Protein AF-0000000078876610 (afdb_homodimer)

Nearest PDB structures (foldseek):
  1kws-assembly1_A  TM=9.208E-01  e=1.266E-31  Homo sapiens
  3cu0-assembly1_B  TM=9.300E-01  e=9.774E-31  Homo sapiens
  1kws-assembly1_B  TM=9.214E-01  e=5.955E-31  Homo sapiens
  1v84-assembly1_B  TM=9.338E-01  e=2.801E-30  Homo sapiens
  2d0j-assembly2_D  TM=9.095E-01  e=9.086E-30  Homo sapiens

Sequence (512 aa):
IPTVFVVTPTFKRFVQKAELTQVSNALKGVQSLHWIIVEDSDHKSELVKNLASRSGLNFTHLNYKTPLFLRRQKGEFRRFKPRGVYQRNLAIQWIRDNVNHRETPGVVYFADDDNTYDSELFEKMRWINGVGVWPVAFTGAARWAGPVCRDGRVVDFHANWGLFRPFPIDMAGFAINIRKLIVDHPRAEFKALQKPGMLESSLLTQITKKGELETLADDCKKVLVWHTRTETPRDSIRGERKLAKDGHQSDPDIETIPTVFVVTPTFKRFVQKAELTQVSNALKGVQSLHWIIVEDSDHKSELVKNLASRSGLNFTHLNYKTPLFLRRQKGEFRRFKPRGVYQRNLAIQWIRDNVNHRETPGVVYFADDDNTYDSELFEKMRWINGVGVWPVAFTGAARWAGPVCRDGRVVDFHANWGLFRPFPIDMAGFAINIRKLIVDHPRAEFKALQKPGMLESSLLTQITKKGELETLADDCKKVLVWHTRTETPRDSIRGERKLAKDGHQSDPDIET

Radius of gyration: 23.49 Å; Cα contacts (8 Å, |Δi|>4): 1166; chains: 2; bounding box: 49×65×56 Å

Foldseek 3Di:
DAEEEEAEEFEDDDCRLVLQVQVLVLQPPDPRYEYEYEYQDPDFDPSVVVSVVVSPHHYHYHYDHDDPVQDDDVPDDPQFFDPCQVSVQVVLVVCLVPPDCVVHWFKYAYDYSFKHFHSVVRVFQRPDPFKEFAWAAPPLQDRIWTFQFDPFAGPAIDHVHDRPAQGQGDSRTMMGTSCQCNPVNVPAGFDGPDGGSHRVVSRDVRRDHRGGYTYTDVRRPHHGMYPDGDDDPVVVVVVQVVCVVVVNHDDPVDDD/DAEEEEAEEFEDDPCRLVLQVQVLVLQPPDPRYEYEYEYQDPDFDPSVVVSVVVSPHHYHYHYDHDDPVQDDDVPDDPQFFDPCQVSVQVVLVVCLVPPDCVVHWFKYAYDYSFKHFHSVVRVFQRPDDFKEFAWAAPPLQDRIWTFQFDPFAGPAIDHVHDRPAQGQGDSRTMMGTSCQCNPVNVPAGFDGPDGGSHRVVSRDVRRDHRGGYTYTDVRRPHHGMYPDGDDDPVVVVVVQVVCVVVVNHDDPVDDD

pLDDT: mean 95.21, std 7.13, range [60.69, 98.94]

Structure (mmCIF, N/CA/C/O backbone):
data_AF-0000000078876610-model_v1
#
loop_
_entity.id
_entity.type
_entity.pdbx_description
1 polymer 'Galactosylgalactosylxylosylprotein 3-beta-glucuronosyltransferase'
#
loop_
_atom_site.group_PDB
_atom_site.id
_atom_site.type_symbol
_atom_site.label_atom_id
_atom_site.label_alt_id
_atom_site.label_comp_id
_atom_site.label_asym_id
_atom_site.label_entity_id
_atom_site.label_seq_id
_atom_site.pdbx_PDB_ins_code
_atom_site.Cartn_x
_atom_site.Cartn_y
_atom_site.Cartn_z
_atom_site.occupancy
_atom_site.B_iso_or_equiv
_atom_site.auth_seq_id
_atom_site.auth_comp_id
_atom_site.auth_asym_id
_atom_site.auth_atom_id
_atom_site.pdbx_PDB_model_num
ATOM 1 N N . ILE A 1 1 ? -0.331 24.094 -13.508 1 95.81 1 ILE A N 1
ATOM 2 C CA . ILE A 1 1 ? -1.136 23.797 -12.328 1 95.81 1 ILE A CA 1
ATOM 3 C C . ILE A 1 1 ? -0.245 23.766 -11.086 1 95.81 1 ILE A C 1
ATOM 5 O O . ILE A 1 1 ? 0.949 23.484 -11.18 1 95.81 1 ILE A O 1
ATOM 9 N N . PRO A 1 2 ? -0.745 24.094 -9.875 1 98.19 2 PRO A N 1
ATOM 10 C CA . PRO A 1 2 ? 0.079 24.172 -8.664 1 98.19 2 PRO A CA 1
ATOM 11 C C . PRO A 1 2 ? 0.763 22.859 -8.328 1 98.19 2 PRO A C 1
ATOM 13 O O . PRO A 1 2 ? 0.194 21.781 -8.562 1 98.19 2 PRO A O 1
ATOM 16 N N . THR A 1 3 ? 1.953 22.969 -7.785 1 98.75 3 THR A N 1
ATOM 17 C CA . THR A 1 3 ? 2.752 21.797 -7.445 1 98.75 3 THR A CA 1
ATOM 18 C C . THR A 1 3 ? 2.34 21.234 -6.086 1 98.75 3 THR A C 1
ATOM 20 O O . THR A 1 3 ? 2.047 22 -5.16 1 98.75 3 THR A O 1
ATOM 23 N N . VAL A 1 4 ? 2.246 19.938 -5.992 1 98.88 4 VAL A N 1
ATOM 24 C CA . VAL A 1 4 ? 2.076 19.297 -4.699 1 98.88 4 VAL A CA 1
ATOM 25 C C . VAL A 1 4 ? 3.424 18.797 -4.191 1 98.88 4 VAL A C 1
ATOM 27 O O . VAL A 1 4 ? 4.004 17.859 -4.766 1 98.88 4 VAL A O 1
ATOM 30 N N . PHE A 1 5 ? 3.975 19.406 -3.17 1 98.94 5 PHE A N 1
ATOM 31 C CA . PHE A 1 5 ? 5.176 18.938 -2.492 1 98.94 5 PHE A CA 1
ATOM 32 C C . PHE A 1 5 ? 4.832 17.891 -1.443 1 98.94 5 PHE A C 1
ATOM 34 O O . PHE A 1 5 ? 4.164 18.188 -0.451 1 98.94 5 PHE A O 1
ATOM 41 N N . VAL A 1 6 ? 5.23 16.672 -1.692 1 98.94 6 VAL A N 1
ATOM 42 C CA . VAL A 1 6 ? 4.941 15.586 -0.776 1 98.94 6 VAL A CA 1
ATOM 43 C C . VAL A 1 6 ? 6.176 15.266 0.061 1 98.94 6 VAL A C 1
ATOM 45 O O . VAL A 1 6 ? 7.215 14.867 -0.476 1 98.94 6 VAL A O 1
ATOM 48 N N . VAL A 1 7 ? 6.09 15.43 1.355 1 98.94 7 VAL A N 1
ATOM 49 C CA . VAL A 1 7 ? 7.195 15.195 2.279 1 98.94 7 VAL A CA 1
ATOM 50 C C . VAL A 1 7 ? 7.012 13.844 2.967 1 98.94 7 VAL A C 1
ATOM 52 O O . VAL A 1 7 ? 6.008 13.617 3.645 1 98.94 7 VAL A O 1
ATOM 55 N N . THR A 1 8 ? 7.984 12.969 2.814 1 98.88 8 THR A N 1
ATOM 56 C CA . THR A 1 8 ? 7.91 11.633 3.395 1 98.88 8 THR A CA 1
ATOM 57 C C . THR A 1 8 ? 9.141 11.344 4.246 1 98.88 8 THR A C 1
ATOM 59 O O . THR A 1 8 ? 10.188 10.961 3.721 1 98.88 8 THR A O 1
ATOM 62 N N . PRO A 1 9 ? 9.031 11.523 5.57 1 98.62 9 PRO A N 1
ATOM 63 C CA . PRO A 1 9 ? 10.07 10.969 6.434 1 98.62 9 PRO A CA 1
ATOM 64 C C . PRO A 1 9 ? 10.125 9.445 6.395 1 98.62 9 PRO A C 1
ATOM 66 O O . PRO A 1 9 ? 9.078 8.789 6.301 1 98.62 9 PRO A O 1
ATOM 69 N N . THR A 1 10 ? 11.281 8.891 6.434 1 98.62 10 THR A N 1
ATOM 70 C CA . THR A 1 10 ? 11.422 7.438 6.426 1 98.62 10 THR A CA 1
ATOM 71 C C . THR A 1 10 ? 12.672 7.016 7.195 1 98.62 10 THR A C 1
ATOM 73 O O . THR A 1 10 ? 13.531 7.848 7.504 1 98.62 10 THR A O 1
ATOM 76 N N . PHE A 1 11 ? 12.742 5.789 7.613 1 97.38 11 PHE A N 1
ATOM 77 C CA . PHE A 1 11 ? 13.891 5.234 8.32 1 97.38 11 PHE A CA 1
ATOM 78 C C . PHE A 1 11 ? 14.125 3.785 7.922 1 97.38 11 PHE A C 1
ATOM 80 O O . PHE A 1 11 ? 13.219 3.123 7.406 1 97.38 11 PHE A O 1
ATOM 87 N N . LYS A 1 12 ? 15.305 3.377 8.141 1 96.62 12 LYS A N 1
ATOM 88 C CA . LYS A 1 12 ? 15.695 2.031 7.734 1 96.62 12 LYS A CA 1
ATOM 89 C C . LYS A 1 12 ? 14.961 0.972 8.555 1 96.62 12 LYS A C 1
ATOM 91 O O . LYS A 1 12 ? 15 0.999 9.781 1 96.62 12 LYS A O 1
ATOM 96 N N . ARG A 1 13 ? 14.297 0.099 7.906 1 95.5 13 ARG A N 1
ATOM 97 C CA . ARG A 1 13 ? 13.68 -1.108 8.445 1 95.5 13 ARG A CA 1
ATOM 98 C C . ARG A 1 13 ? 13.391 -2.117 7.34 1 95.5 13 ARG A C 1
ATOM 100 O O . ARG A 1 13 ? 13.523 -1.802 6.156 1 95.5 13 ARG A O 1
ATOM 107 N N . PHE A 1 14 ? 12.969 -3.33 7.633 1 95.12 14 PHE A N 1
ATOM 108 C CA . PHE A 1 14 ? 12.828 -4.414 6.668 1 95.12 14 PHE A CA 1
ATOM 109 C C . PHE A 1 14 ? 11.836 -4.039 5.574 1 95.12 14 PHE A C 1
ATOM 111 O O . PHE A 1 14 ? 12.078 -4.301 4.395 1 95.12 14 PHE A O 1
ATOM 118 N N . VAL A 1 15 ? 10.75 -3.33 5.945 1 97.94 15 VAL A N 1
ATOM 119 C CA . VAL A 1 15 ? 9.648 -3.111 5.016 1 97.94 15 VAL A CA 1
ATOM 120 C C . VAL A 1 15 ? 9.781 -1.735 4.367 1 97.94 15 VAL A C 1
ATOM 122 O O . VAL A 1 15 ? 8.883 -1.286 3.652 1 97.94 15 VAL A O 1
ATOM 125 N N . GLN A 1 16 ? 10.914 -1.011 4.566 1 98.25 16 GLN A N 1
ATOM 126 C CA . GLN A 1 16 ? 11.086 0.364 4.105 1 98.25 16 GLN A CA 1
ATOM 127 C C . GLN A 1 16 ? 10.875 0.468 2.598 1 98.25 16 GLN A C 1
ATOM 129 O O . GLN A 1 16 ? 10.117 1.323 2.129 1 98.25 16 GLN A O 1
ATOM 134 N N . LYS A 1 17 ? 11.516 -0.415 1.826 1 98.5 17 LYS A N 1
ATOM 135 C CA . LYS A 1 17 ? 11.414 -0.368 0.37 1 98.5 17 LYS A CA 1
ATOM 136 C C . LYS A 1 17 ? 9.984 -0.63 -0.09 1 98.5 17 LYS A C 1
ATOM 138 O O . LYS A 1 17 ? 9.469 0.066 -0.969 1 98.5 17 LYS A O 1
ATOM 143 N N . ALA A 1 18 ? 9.367 -1.639 0.496 1 98.62 18 ALA A N 1
ATOM 144 C CA . ALA A 1 18 ? 7.988 -1.963 0.156 1 98.62 18 ALA A CA 1
ATOM 145 C C . ALA A 1 18 ? 7.062 -0.777 0.421 1 98.62 18 ALA A C 1
ATOM 147 O O . ALA A 1 18 ? 6.238 -0.422 -0.425 1 98.62 18 ALA A O 1
ATOM 148 N N . GLU A 1 19 ? 7.219 -0.117 1.548 1 98.69 19 GLU A N 1
ATOM 149 C CA . GLU A 1 19 ? 6.367 1 1.943 1 98.69 19 GLU A CA 1
ATOM 150 C C . GLU A 1 19 ? 6.598 2.215 1.051 1 98.69 19 GLU A C 1
ATOM 152 O O . GLU A 1 19 ? 5.645 2.869 0.62 1 98.69 19 GLU A O 1
ATOM 157 N N . LEU A 1 20 ? 7.836 2.486 0.756 1 98.81 20 LEU A N 1
ATOM 158 C CA . LEU A 1 20 ? 8.133 3.604 -0.13 1 98.81 20 LEU A CA 1
ATOM 159 C C . LEU A 1 20 ? 7.629 3.33 -1.543 1 98.81 20 LEU A C 1
ATOM 161 O O . LEU A 1 20 ? 7.219 4.25 -2.25 1 98.81 20 LEU A O 1
ATOM 165 N N . THR A 1 21 ? 7.637 2.061 -1.965 1 98.62 21 THR A N 1
ATOM 166 C CA . THR A 1 21 ? 7.07 1.685 -3.254 1 98.62 21 THR A CA 1
ATOM 167 C C . THR A 1 21 ? 5.574 1.988 -3.295 1 98.62 21 THR A C 1
ATOM 169 O O . THR A 1 21 ? 5.066 2.502 -4.293 1 98.62 21 THR A O 1
ATOM 172 N N . GLN A 1 22 ? 4.91 1.726 -2.207 1 98.38 22 GLN A N 1
ATOM 173 C CA . GLN A 1 22 ? 3.482 2.01 -2.129 1 98.38 22 GLN A CA 1
ATOM 174 C C . GLN A 1 22 ? 3.213 3.508 -2.248 1 98.38 22 GLN A C 1
ATOM 176 O O . GLN A 1 22 ? 2.297 3.924 -2.961 1 98.38 22 GLN A O 1
ATOM 181 N N . VAL A 1 23 ? 4.008 4.277 -1.532 1 98.62 23 VAL A N 1
ATOM 182 C CA . VAL A 1 23 ? 3.85 5.723 -1.626 1 98.62 23 VAL A CA 1
ATOM 183 C C . VAL A 1 23 ? 4.125 6.184 -3.057 1 98.62 23 VAL A C 1
ATOM 185 O O . VAL A 1 23 ? 3.348 6.953 -3.627 1 98.62 23 VAL A O 1
ATOM 188 N N . SER A 1 24 ? 5.176 5.656 -3.598 1 98.38 24 SER A N 1
ATOM 189 C CA . SER A 1 24 ? 5.543 6.004 -4.969 1 98.38 24 SER A CA 1
ATOM 190 C C . SER A 1 24 ? 4.41 5.688 -5.938 1 98.38 24 SER A C 1
ATOM 192 O O . SER A 1 24 ? 4.102 6.488 -6.824 1 98.38 24 SER A O 1
ATOM 194 N N . ASN A 1 25 ? 3.809 4.535 -5.773 1 97.88 25 ASN A N 1
ATOM 195 C CA . ASN A 1 25 ? 2.691 4.137 -6.625 1 97.88 25 ASN A CA 1
ATOM 196 C C . ASN A 1 25 ? 1.553 5.148 -6.562 1 97.88 25 ASN A C 1
ATOM 198 O O . ASN A 1 25 ? 0.927 5.449 -7.582 1 97.88 25 ASN A O 1
ATOM 202 N N . ALA A 1 26 ? 1.267 5.641 -5.391 1 98.06 26 ALA A N 1
ATOM 203 C CA . ALA A 1 26 ? 0.166 6.582 -5.199 1 98.06 26 ALA A CA 1
ATOM 204 C C . ALA A 1 26 ? 0.477 7.93 -5.844 1 98.06 26 ALA A C 1
ATOM 206 O O . ALA A 1 26 ? -0.435 8.664 -6.227 1 98.06 26 ALA A O 1
ATOM 207 N N . LEU A 1 27 ? 1.717 8.219 -5.98 1 98.19 27 LEU A N 1
ATOM 208 C CA . LEU A 1 27 ? 2.133 9.531 -6.469 1 98.19 27 LEU A CA 1
ATOM 209 C C . LEU A 1 27 ? 2.291 9.523 -7.984 1 98.19 27 LEU A C 1
ATOM 211 O O . LEU A 1 27 ? 2.24 10.57 -8.625 1 98.19 27 LEU A O 1
ATOM 215 N N . LYS A 1 28 ? 2.398 8.234 -8.438 1 94.88 28 LYS A N 1
ATOM 216 C CA . LYS A 1 28 ? 2.645 8.102 -9.867 1 94.88 28 LYS A CA 1
ATOM 217 C C . LYS A 1 28 ? 1.463 8.625 -10.68 1 94.88 28 LYS A C 1
ATOM 219 O O . LYS A 1 28 ? 0.309 8.312 -10.375 1 94.88 28 LYS A O 1
ATOM 224 N N . GLY A 1 29 ? 1.595 9.484 -11.625 1 91.62 29 GLY A N 1
ATOM 225 C CA . GLY A 1 29 ? 0.534 9.992 -12.477 1 91.62 29 GLY A CA 1
ATOM 226 C C . GLY A 1 29 ? 0.054 11.375 -12.078 1 91.62 29 GLY A C 1
ATOM 227 O O . GLY A 1 29 ? -0.686 12.023 -12.82 1 91.62 29 GLY A O 1
ATOM 228 N N . VAL A 1 30 ? 0.38 11.727 -10.789 1 95.88 30 VAL A N 1
ATOM 229 C CA . VAL A 1 30 ? 0.007 13.07 -10.352 1 95.88 30 VAL A CA 1
ATOM 230 C C . VAL A 1 30 ? 0.894 14.102 -11.039 1 95.88 30 VAL A C 1
ATOM 232 O O . VAL A 1 30 ? 2.121 14.055 -10.93 1 95.88 30 VAL A O 1
ATOM 235 N N . GLN A 1 31 ? 0.273 14.969 -11.75 1 96.5 31 GLN A N 1
ATOM 236 C CA . GLN A 1 31 ? 1.022 16 -12.461 1 96.5 31 GLN A CA 1
ATOM 237 C C . GLN A 1 31 ? 1.552 17.047 -11.492 1 96.5 31 GLN A C 1
ATOM 239 O O . GLN A 1 31 ? 0.935 17.328 -10.461 1 96.5 31 GLN A O 1
ATOM 244 N N . SER A 1 32 ? 2.662 17.672 -11.828 1 97.81 32 SER A N 1
ATOM 245 C CA . SER A 1 32 ? 3.25 18.781 -11.062 1 97.81 32 SER A CA 1
ATOM 246 C C . SER A 1 32 ? 3.428 18.391 -9.602 1 97.81 32 SER A C 1
ATOM 248 O O . SER A 1 32 ? 2.934 19.094 -8.711 1 97.81 32 SER A O 1
ATOM 250 N N . LEU A 1 33 ? 4.094 17.312 -9.406 1 98.44 33 LEU A N 1
ATOM 251 C CA . LEU A 1 33 ? 4.367 16.797 -8.07 1 98.44 33 LEU A CA 1
ATOM 252 C C . LEU A 1 33 ? 5.867 16.75 -7.809 1 98.44 33 LEU A C 1
ATOM 254 O O . LEU A 1 33 ? 6.652 16.438 -8.703 1 98.44 33 LEU A O 1
ATOM 258 N N . HIS A 1 34 ? 6.293 17.109 -6.625 1 98.81 34 HIS A N 1
ATOM 259 C CA . HIS A 1 34 ? 7.668 17 -6.152 1 98.81 34 HIS A CA 1
ATOM 260 C C . HIS A 1 34 ? 7.742 16.203 -4.852 1 98.81 34 HIS A C 1
ATOM 262 O O . HIS A 1 34 ? 7.207 16.625 -3.826 1 98.81 34 HIS A O 1
ATOM 268 N N . TRP A 1 35 ? 8.398 15.047 -4.914 1 98.88 35 TRP A N 1
ATOM 269 C CA . TRP A 1 35 ? 8.516 14.148 -3.768 1 98.88 35 TRP A CA 1
ATOM 270 C C . TRP A 1 35 ? 9.789 14.445 -2.975 1 98.88 35 TRP A C 1
ATOM 272 O O . TRP A 1 35 ? 10.898 14.352 -3.502 1 98.88 35 TRP A O 1
ATOM 282 N N . ILE A 1 36 ? 9.641 14.883 -1.715 1 98.94 36 ILE A N 1
ATOM 283 C CA . ILE A 1 36 ? 10.766 15.125 -0.821 1 98.94 36 ILE A CA 1
ATOM 284 C C . ILE A 1 36 ? 10.875 13.992 0.199 1 98.94 36 ILE A C 1
ATOM 286 O O . ILE A 1 36 ? 10.062 13.906 1.126 1 98.94 36 ILE A O 1
ATOM 290 N N . ILE A 1 37 ? 11.844 13.133 0.013 1 98.94 37 ILE A N 1
ATOM 291 C CA . ILE A 1 37 ? 12.07 12.008 0.915 1 98.94 37 ILE A CA 1
ATOM 292 C C . ILE A 1 37 ? 13.172 12.352 1.913 1 98.94 37 ILE A C 1
ATOM 294 O O . ILE A 1 37 ? 14.258 12.773 1.521 1 98.94 37 ILE A O 1
ATOM 298 N N . VAL A 1 38 ? 12.906 12.234 3.205 1 98.94 38 VAL A N 1
ATOM 299 C CA . VAL A 1 38 ? 13.883 12.586 4.234 1 98.94 38 VAL A CA 1
ATOM 300 C C . VAL A 1 38 ? 14.18 11.359 5.102 1 98.94 38 VAL A C 1
ATOM 302 O O . VAL A 1 38 ? 13.33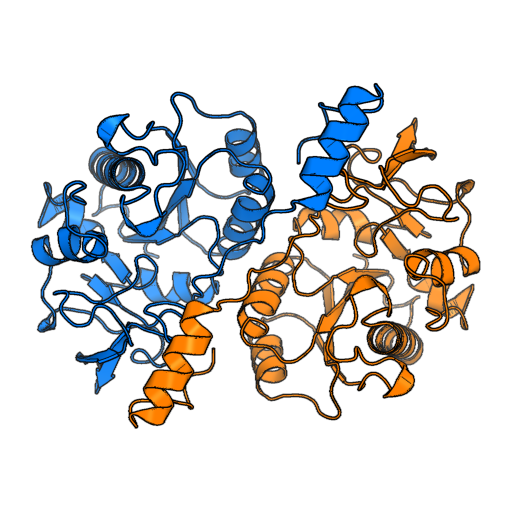6 10.938 5.898 1 98.94 38 VAL A O 1
ATOM 305 N N . GLU A 1 39 ? 15.359 10.812 5.031 1 98.75 39 GLU A N 1
ATOM 306 C CA . GLU A 1 39 ? 15.742 9.656 5.832 1 98.75 39 GLU A CA 1
ATOM 307 C C . GLU A 1 39 ? 16.156 10.062 7.242 1 98.75 39 GLU A C 1
ATOM 309 O O . GLU A 1 39 ? 16.922 11.008 7.422 1 98.75 39 GLU A O 1
ATOM 314 N N . ASP A 1 40 ? 15.555 9.406 8.211 1 97.94 40 ASP A N 1
ATOM 315 C CA . ASP A 1 40 ? 16.062 9.516 9.578 1 97.94 40 ASP A CA 1
ATOM 316 C C . ASP A 1 40 ? 17.359 8.734 9.742 1 97.94 40 ASP A C 1
ATOM 318 O O . ASP A 1 40 ? 17.359 7.613 10.266 1 97.94 40 ASP A O 1
ATOM 322 N N . SER A 1 41 ? 18.406 9.344 9.328 1 97.88 41 SER A N 1
ATOM 323 C CA . SER A 1 41 ? 19.719 8.719 9.266 1 97.88 41 SER A CA 1
ATOM 324 C C . SER A 1 41 ? 20.828 9.758 9.172 1 97.88 41 SER A C 1
ATOM 326 O O . SER A 1 41 ? 20.562 10.914 8.82 1 97.88 41 SER A O 1
ATOM 328 N N . ASP A 1 42 ? 22.031 9.359 9.516 1 97.56 42 ASP A N 1
ATOM 329 C CA . ASP A 1 42 ? 23.188 10.227 9.383 1 97.56 42 ASP A CA 1
ATOM 330 C C . ASP A 1 42 ? 23.609 10.375 7.922 1 97.56 42 ASP A C 1
ATOM 332 O O . ASP A 1 42 ? 24.297 11.336 7.555 1 97.56 42 ASP A O 1
ATOM 336 N N . HIS A 1 43 ? 23.141 9.406 7.09 1 98.19 43 HIS A N 1
ATOM 337 C CA . HIS A 1 43 ? 23.5 9.414 5.672 1 98.19 43 HIS A CA 1
ATOM 338 C C . HIS A 1 43 ? 22.328 8.961 4.812 1 98.19 43 HIS A C 1
ATOM 340 O O . HIS A 1 43 ? 21.422 8.266 5.297 1 98.19 43 HIS A O 1
ATOM 346 N N . LYS A 1 44 ? 22.359 9.375 3.578 1 98.44 44 LYS A N 1
ATOM 347 C CA . LYS A 1 44 ? 21.406 8.883 2.588 1 98.44 44 LYS A CA 1
ATOM 348 C C . LYS A 1 44 ? 21.719 7.445 2.189 1 98.44 44 LYS A C 1
ATOM 350 O O . LYS A 1 44 ? 22.891 7.102 1.968 1 98.44 44 LYS A O 1
ATOM 355 N N . SER A 1 45 ? 20.797 6.598 2.203 1 98.31 45 SER A N 1
ATOM 356 C CA . SER A 1 45 ? 21.031 5.207 1.827 1 98.31 45 SER A CA 1
ATOM 357 C C . SER A 1 45 ? 20.922 5.016 0.318 1 98.31 45 SER A C 1
ATOM 359 O O . SER A 1 45 ? 20.188 5.746 -0.354 1 98.31 45 SER A O 1
ATOM 361 N N . GLU A 1 46 ? 21.609 3.988 -0.196 1 97.69 46 GLU A N 1
ATOM 362 C CA . GLU A 1 46 ? 21.516 3.625 -1.606 1 97.69 46 GLU A CA 1
ATOM 363 C C . GLU A 1 46 ? 20.125 3.111 -1.95 1 97.69 46 GLU A C 1
ATOM 365 O O . GLU A 1 46 ? 19.625 3.33 -3.061 1 97.69 46 GLU A O 1
ATOM 370 N N . LEU A 1 47 ? 19.531 2.447 -1.02 1 97.75 47 LEU A N 1
ATOM 371 C CA . LEU A 1 47 ? 18.203 1.896 -1.223 1 97.75 47 LEU A CA 1
ATOM 372 C C . LEU A 1 47 ? 17.203 2.996 -1.572 1 97.75 47 LEU A C 1
ATOM 374 O O . LEU A 1 47 ? 16.516 2.916 -2.592 1 97.75 47 LEU A O 1
ATOM 378 N N . VAL A 1 48 ? 17.125 4.031 -0.758 1 98.62 48 VAL A N 1
ATOM 379 C CA . VAL A 1 48 ? 16.172 5.117 -0.958 1 98.62 48 VAL A CA 1
ATOM 380 C C . VAL A 1 48 ? 16.547 5.902 -2.213 1 98.62 48 VAL A C 1
ATOM 382 O O . VAL A 1 48 ? 15.672 6.277 -2.996 1 98.62 48 VAL A O 1
ATOM 385 N N . LYS A 1 49 ? 17.828 6.086 -2.4 1 98.31 49 LYS A N 1
ATOM 386 C CA . LYS A 1 49 ? 18.312 6.773 -3.598 1 98.31 49 LYS A CA 1
ATOM 387 C C . LYS A 1 49 ? 17.859 6.047 -4.863 1 98.31 49 LYS A C 1
ATOM 389 O O . LYS A 1 49 ? 17.312 6.664 -5.777 1 98.31 49 LYS A O 1
ATOM 394 N N . ASN A 1 50 ? 18.094 4.742 -4.879 1 97.12 50 ASN A N 1
ATOM 395 C CA . ASN A 1 50 ? 17.75 3.932 -6.039 1 97.12 50 ASN A CA 1
ATOM 396 C C . ASN A 1 50 ? 16.234 3.926 -6.289 1 97.12 50 ASN A C 1
ATOM 398 O O . ASN A 1 50 ? 15.789 4.059 -7.43 1 97.12 50 ASN A O 1
ATOM 402 N N . LEU A 1 51 ? 15.523 3.791 -5.25 1 97.81 51 LEU A N 1
ATOM 403 C CA . LEU A 1 51 ? 14.07 3.768 -5.363 1 97.81 51 LEU A CA 1
ATOM 404 C C . LEU A 1 51 ? 13.539 5.09 -5.91 1 97.81 51 LEU A C 1
ATOM 406 O O . LEU A 1 51 ? 12.727 5.105 -6.836 1 97.81 51 LEU A O 1
ATOM 410 N N . ALA A 1 52 ? 13.984 6.207 -5.344 1 97.94 52 ALA A N 1
ATOM 411 C CA . ALA A 1 52 ? 13.562 7.531 -5.781 1 97.94 52 ALA A CA 1
ATOM 412 C C . ALA A 1 52 ? 13.922 7.77 -7.242 1 97.94 52 ALA A C 1
ATOM 414 O O . ALA A 1 52 ? 13.102 8.266 -8.023 1 97.94 52 ALA A O 1
ATOM 415 N N . SER A 1 53 ? 15.109 7.32 -7.656 1 97.19 53 SER A N 1
ATOM 416 C CA . SER A 1 53 ? 15.594 7.535 -9.016 1 97.19 53 SER A CA 1
ATOM 417 C C . SER A 1 53 ? 14.789 6.73 -10.023 1 97.19 53 SER A C 1
ATOM 419 O O . SER A 1 53 ? 14.555 7.188 -11.148 1 97.19 53 SER A O 1
ATOM 421 N N . ARG A 1 54 ? 14.32 5.598 -9.617 1 94.81 54 ARG A N 1
ATOM 422 C CA . ARG A 1 54 ? 13.609 4.715 -10.539 1 94.81 54 ARG A CA 1
ATOM 423 C C . ARG A 1 54 ? 12.117 5.039 -10.57 1 94.81 54 ARG A C 1
ATOM 425 O O . ARG A 1 54 ? 11.391 4.562 -11.445 1 94.81 54 ARG A O 1
ATOM 432 N N . SER A 1 55 ? 11.695 5.828 -9.633 1 95.62 55 SER A N 1
ATOM 433 C CA . SER A 1 55 ? 10.266 6.105 -9.5 1 95.62 55 SER A CA 1
ATOM 434 C C . SER A 1 55 ? 9.742 6.914 -10.68 1 95.62 55 SER A C 1
ATOM 436 O O . SER A 1 55 ? 8.547 6.883 -10.977 1 95.62 55 SER A O 1
ATOM 438 N N . GLY A 1 56 ? 10.617 7.691 -11.383 1 94.69 56 GLY A N 1
ATOM 439 C CA . GLY A 1 56 ? 10.203 8.586 -12.453 1 94.69 56 GLY A CA 1
ATOM 440 C C . GLY A 1 56 ? 9.609 9.891 -11.945 1 94.69 56 GLY A C 1
ATOM 441 O O . GLY A 1 56 ? 9.164 10.727 -12.734 1 94.69 56 GLY A O 1
ATOM 442 N N . LEU A 1 57 ? 9.609 10.086 -10.656 1 97.62 57 LEU A N 1
ATOM 443 C CA . LEU A 1 57 ? 9.07 11.297 -10.047 1 97.62 57 LEU A CA 1
ATOM 444 C C . LEU A 1 57 ? 10.156 12.352 -9.883 1 97.62 57 LEU A C 1
ATOM 446 O O . LEU A 1 57 ? 11.336 12.023 -9.781 1 97.62 57 LEU A O 1
ATOM 450 N N . ASN A 1 58 ? 9.742 13.672 -10.016 1 98.19 58 ASN A N 1
ATOM 451 C CA . ASN A 1 58 ? 10.625 14.703 -9.484 1 98.19 58 ASN A CA 1
ATOM 452 C C . ASN A 1 58 ? 10.805 14.562 -7.973 1 98.19 58 ASN A C 1
ATOM 454 O O . ASN A 1 58 ? 9.82 14.469 -7.234 1 98.19 58 ASN A O 1
ATOM 458 N N . PHE A 1 59 ? 12.094 14.469 -7.605 1 98.69 59 PHE A N 1
ATOM 459 C CA . PHE A 1 59 ? 12.258 14.203 -6.18 1 98.69 59 PHE A CA 1
ATOM 460 C C . PHE A 1 59 ? 13.469 14.945 -5.625 1 98.69 59 PHE A C 1
ATOM 462 O O . PHE A 1 59 ? 14.312 15.414 -6.383 1 98.69 59 PHE A O 1
ATOM 469 N N . THR A 1 60 ? 13.492 15.172 -4.328 1 98.88 60 THR A N 1
ATOM 470 C CA . THR A 1 60 ? 14.633 15.57 -3.502 1 98.88 60 THR A CA 1
ATOM 471 C C . THR A 1 60 ? 14.859 14.57 -2.375 1 98.88 60 THR A C 1
ATOM 473 O O . THR A 1 60 ? 13.914 14.148 -1.709 1 98.88 60 THR A O 1
ATOM 476 N N . HIS A 1 61 ? 16.047 14.078 -2.252 1 98.88 61 HIS A N 1
ATOM 477 C CA . HIS A 1 61 ? 16.438 13.117 -1.222 1 98.88 61 HIS A CA 1
ATOM 478 C C . HIS A 1 61 ? 17.281 13.797 -0.142 1 98.88 61 HIS A C 1
ATOM 480 O O . HIS A 1 61 ? 18.359 14.312 -0.427 1 98.88 61 HIS A O 1
ATOM 486 N N . LEU A 1 62 ? 16.781 13.844 1.079 1 98.88 62 LEU A N 1
ATOM 487 C CA . LEU A 1 62 ? 17.438 14.477 2.219 1 98.88 62 LEU A CA 1
ATOM 488 C C . LEU A 1 62 ? 17.625 13.484 3.355 1 98.88 62 LEU A C 1
ATOM 490 O O . LEU A 1 62 ? 17.172 12.344 3.271 1 98.88 62 LEU A O 1
ATOM 494 N N . ASN A 1 63 ? 18.391 13.82 4.344 1 98.69 63 ASN A N 1
ATOM 495 C CA . ASN A 1 63 ? 18.562 13.023 5.555 1 98.69 63 ASN A CA 1
ATOM 496 C C . ASN A 1 63 ? 18.797 13.906 6.777 1 98.69 63 ASN A C 1
ATOM 498 O O . ASN A 1 63 ? 19.391 14.977 6.668 1 98.69 63 ASN A O 1
ATOM 502 N N . TYR A 1 64 ? 18.25 13.547 7.836 1 98.19 64 TYR A N 1
ATOM 503 C CA . TYR A 1 64 ? 18.453 14.148 9.148 1 98.19 64 TYR A CA 1
ATOM 504 C C . TYR A 1 64 ? 18.219 13.141 10.258 1 98.19 64 TYR A C 1
ATOM 506 O O . TYR A 1 64 ? 17.094 12.672 10.445 1 98.19 64 TYR A O 1
ATOM 514 N N . LYS A 1 65 ? 19.25 12.828 11 1 96.75 65 LYS A N 1
ATOM 515 C CA . LYS A 1 65 ? 19.109 11.852 12.07 1 96.75 65 LYS A CA 1
ATOM 516 C C . LYS A 1 65 ? 18.438 12.469 13.297 1 96.75 65 LYS A C 1
ATOM 518 O O . LYS A 1 65 ? 18.875 13.508 13.789 1 96.75 65 LYS A O 1
ATOM 523 N N . THR A 1 66 ? 17.344 11.844 13.727 1 94.44 66 THR A N 1
ATOM 524 C CA . THR A 1 66 ? 16.672 12.297 14.945 1 94.44 66 THR A CA 1
ATOM 525 C C . THR A 1 66 ? 17.672 12.352 16.109 1 94.44 66 THR A C 1
ATOM 527 O O . THR A 1 66 ? 18.406 11.398 16.344 1 94.44 66 THR A O 1
ATOM 530 N N . PRO A 1 67 ? 17.688 13.445 16.812 1 91.31 67 PRO A N 1
ATOM 531 C CA . PRO A 1 67 ? 18.625 13.578 17.938 1 91.31 67 PRO A CA 1
ATOM 532 C C . PRO A 1 67 ? 18.406 12.508 19 1 91.31 67 PRO A C 1
ATOM 534 O O . PRO A 1 67 ? 17.281 12.055 19.203 1 91.31 67 PRO A O 1
ATOM 537 N N . LEU A 1 68 ? 19.438 12.234 19.734 1 87.19 68 LEU A N 1
ATOM 538 C CA . LEU A 1 68 ? 19.469 11.148 20.703 1 87.19 68 LEU A CA 1
ATOM 539 C C . LEU A 1 68 ? 18.375 11.312 21.75 1 87.19 68 LEU A C 1
ATOM 541 O O . LEU A 1 68 ? 17.734 10.344 22.141 1 87.19 68 LEU A O 1
ATOM 545 N N . PHE A 1 69 ? 18.109 12.492 22.219 1 83 69 PHE A N 1
ATOM 546 C CA . PHE A 1 69 ? 17.188 12.75 23.328 1 83 69 PHE A CA 1
ATOM 547 C C . PHE A 1 69 ? 15.742 12.523 22.875 1 83 69 PHE A C 1
ATOM 549 O O . PHE A 1 69 ? 14.844 12.406 23.719 1 83 69 PHE A O 1
ATOM 556 N N . LEU A 1 70 ? 15.531 12.391 21.578 1 83.88 70 LEU A N 1
ATOM 557 C CA . LEU A 1 70 ? 14.188 12.18 21.062 1 83.88 70 LEU A CA 1
ATOM 558 C C . LEU A 1 70 ? 14.023 10.75 20.531 1 83.88 70 LEU A C 1
ATOM 560 O O . LEU A 1 70 ? 12.938 10.367 20.094 1 83.88 70 LEU A O 1
ATOM 564 N N . ARG A 1 71 ? 15.055 10 20.609 1 80.06 71 ARG A N 1
ATOM 565 C CA . ARG A 1 71 ? 14.977 8.633 20.109 1 80.06 71 ARG A CA 1
ATOM 566 C C . ARG A 1 71 ? 14.273 7.719 21.109 1 80.06 71 ARG A C 1
ATOM 568 O O . ARG A 1 71 ? 14.445 7.875 22.328 1 80.06 71 ARG A O 1
ATOM 575 N N . ARG A 1 72 ? 13.539 6.801 20.453 1 75.62 72 ARG A N 1
ATOM 576 C CA . ARG A 1 72 ? 12.805 5.855 21.297 1 75.62 72 ARG A CA 1
ATOM 577 C C . ARG A 1 72 ? 13.766 4.902 22.016 1 75.62 72 ARG A C 1
ATOM 579 O O . ARG A 1 72 ? 14.672 4.352 21.391 1 75.62 72 ARG A O 1
ATOM 586 N N . GLN A 1 73 ? 13.508 4.832 23.266 1 69.81 73 GLN A N 1
ATOM 587 C CA . GLN A 1 73 ? 14.266 3.85 24.031 1 69.81 73 GLN A CA 1
ATOM 588 C C . GLN A 1 73 ? 13.562 2.494 24.031 1 69.81 73 GLN A C 1
ATOM 590 O O . GLN A 1 73 ? 12.367 2.406 23.75 1 69.81 73 GLN A O 1
ATOM 595 N N . LYS A 1 74 ? 14.406 1.494 24.25 1 65.19 74 LYS A N 1
ATOM 596 C CA . LYS A 1 74 ? 13.859 0.146 24.359 1 65.19 74 LYS A CA 1
ATOM 597 C C . LYS A 1 74 ? 12.734 0.088 25.391 1 65.19 74 LYS A C 1
ATOM 599 O O . LYS A 1 74 ? 12.891 0.583 26.5 1 65.19 74 LYS A O 1
ATOM 604 N N . GLY A 1 75 ? 11.586 -0.309 24.938 1 65.19 75 GLY A N 1
ATOM 605 C CA . GLY A 1 75 ? 10.484 -0.474 25.875 1 65.19 75 GLY A CA 1
ATOM 606 C C . GLY A 1 75 ? 9.547 0.718 25.906 1 65.19 75 GLY A C 1
ATOM 607 O O . GLY A 1 75 ? 8.477 0.652 26.516 1 65.19 75 GLY A O 1
ATOM 608 N N . GLU A 1 76 ? 10.07 1.747 25.375 1 66.94 76 GLU A N 1
ATOM 609 C CA . GLU A 1 76 ? 9.227 2.936 25.391 1 66.94 76 GLU A CA 1
ATOM 610 C C . GLU A 1 76 ? 8.125 2.84 24.328 1 66.94 76 GLU A C 1
ATOM 612 O O . GLU A 1 76 ? 8.359 2.352 23.219 1 66.94 76 GLU A O 1
ATOM 617 N N . PHE A 1 77 ? 7.008 3.166 24.812 1 64.69 77 PHE A N 1
ATOM 618 C CA . PHE A 1 77 ? 5.879 3.145 23.891 1 64.69 77 PHE A CA 1
ATOM 619 C C . PHE A 1 77 ? 6.07 4.16 22.781 1 64.69 77 PHE A C 1
ATOM 621 O O . PHE A 1 77 ? 6.586 5.254 23 1 64.69 77 PHE A O 1
ATOM 628 N N . ARG A 1 78 ? 5.789 3.822 21.625 1 62.59 78 ARG A N 1
ATOM 629 C CA . ARG A 1 78 ? 5.949 4.598 20.406 1 62.59 78 ARG A CA 1
ATOM 630 C C . ARG A 1 78 ? 5.277 5.961 20.531 1 62.59 78 ARG A C 1
ATOM 632 O O . ARG A 1 78 ? 5.715 6.93 19.906 1 62.59 78 ARG A O 1
ATOM 639 N N . ARG A 1 79 ? 4.332 6.059 21.422 1 60.69 79 ARG A N 1
ATOM 640 C CA . ARG A 1 79 ? 3.492 7.25 21.422 1 60.69 79 ARG A CA 1
ATOM 641 C C . ARG A 1 79 ? 4.125 8.367 22.234 1 60.69 79 ARG A C 1
ATOM 643 O O . ARG A 1 79 ? 3.691 9.523 22.172 1 60.69 79 ARG A O 1
ATOM 650 N N . PHE A 1 80 ? 5.234 8.117 22.781 1 64.56 80 PHE A N 1
ATOM 651 C CA . PHE A 1 80 ? 5.707 9.094 23.75 1 64.56 80 PHE A CA 1
ATOM 652 C C . PHE A 1 80 ? 6.641 10.102 23.094 1 64.56 80 PHE A C 1
ATOM 654 O O . PHE A 1 80 ? 6.738 11.25 23.547 1 64.56 80 PHE A O 1
ATOM 661 N N . LYS A 1 81 ? 7.191 9.641 22.078 1 74.56 81 LYS A N 1
ATOM 662 C CA . LYS A 1 81 ? 8.07 10.594 21.406 1 74.56 81 LYS A CA 1
ATOM 663 C C . LYS A 1 81 ? 7.645 10.812 19.969 1 74.56 81 LYS A C 1
ATOM 665 O O . LYS A 1 81 ? 7.328 9.852 19.25 1 74.56 81 LYS A O 1
ATOM 670 N N . PRO A 1 82 ? 7.559 12.094 19.688 1 79.12 82 PRO A N 1
ATOM 671 C CA . PRO A 1 82 ? 7.172 12.383 18.312 1 79.12 82 PRO A CA 1
ATOM 672 C C . PRO A 1 82 ? 8.211 11.898 17.297 1 79.12 82 PRO A C 1
ATOM 674 O O . PRO A 1 82 ? 9.406 11.938 17.562 1 79.12 82 PRO A O 1
ATOM 677 N N . ARG A 1 83 ? 7.695 11.43 16.266 1 83.44 83 ARG A N 1
ATOM 678 C CA . ARG A 1 83 ? 8.562 10.93 15.203 1 83.44 83 ARG A CA 1
ATOM 679 C C . ARG A 1 83 ? 8.531 11.859 13.992 1 83.44 83 ARG A C 1
ATOM 681 O O . ARG A 1 83 ? 7.512 12.5 13.719 1 83.44 83 ARG A O 1
ATOM 688 N N . GLY A 1 84 ? 9.656 12.055 13.367 1 92.31 84 GLY A N 1
ATOM 689 C CA . GLY A 1 84 ? 9.734 12.703 12.07 1 92.31 84 GLY A CA 1
ATOM 690 C C . GLY A 1 84 ? 9.727 14.219 12.164 1 92.31 84 GLY A C 1
ATOM 691 O O . GLY A 1 84 ? 9.492 14.906 11.172 1 92.31 84 GLY A O 1
ATOM 692 N N . VAL A 1 85 ? 9.914 14.766 13.375 1 94 85 VAL A N 1
ATOM 693 C CA . VAL A 1 85 ? 9.82 16.203 13.586 1 94 85 VAL A CA 1
ATOM 694 C C . VAL A 1 85 ? 10.906 16.922 12.781 1 94 85 VAL A C 1
ATOM 696 O O . VAL A 1 85 ? 10.617 17.797 11.969 1 94 85 VAL A O 1
ATOM 699 N N . TYR A 1 86 ? 12.117 16.453 12.961 1 95.81 86 TYR A N 1
ATOM 700 C CA . TYR A 1 86 ? 13.25 17.125 12.344 1 95.81 86 TYR A CA 1
ATOM 701 C C . TYR A 1 86 ? 13.281 16.875 10.836 1 95.81 86 TYR A C 1
ATOM 703 O O . TYR A 1 86 ? 13.703 17.734 10.062 1 95.81 86 TYR A O 1
ATOM 711 N N . GLN A 1 87 ? 12.883 15.703 10.445 1 98.19 87 GLN A N 1
ATOM 712 C CA . GLN A 1 87 ? 12.781 15.383 9.023 1 98.19 87 GLN A CA 1
ATOM 713 C C . GLN A 1 87 ? 11.773 16.281 8.328 1 98.19 87 GLN A C 1
ATOM 715 O O . GLN A 1 87 ? 12.047 16.812 7.246 1 98.19 87 GLN A O 1
ATOM 720 N N . ARG A 1 88 ? 10.609 16.516 8.898 1 98.44 88 ARG A N 1
ATOM 721 C CA . ARG A 1 88 ? 9.586 17.391 8.328 1 98.44 88 ARG A CA 1
ATOM 722 C C . ARG A 1 88 ? 10.055 18.844 8.297 1 98.44 88 ARG A C 1
ATOM 724 O O . ARG A 1 88 ? 9.859 19.547 7.309 1 98.44 88 ARG A O 1
ATOM 731 N N . ASN A 1 89 ? 10.672 19.266 9.406 1 98.38 89 ASN A N 1
ATOM 732 C CA . ASN A 1 89 ? 11.18 20.625 9.461 1 98.38 89 ASN A CA 1
ATOM 733 C C . ASN A 1 89 ? 12.266 20.859 8.414 1 98.38 89 ASN A C 1
ATOM 735 O O . ASN A 1 89 ? 12.344 21.953 7.832 1 98.38 89 ASN A O 1
ATOM 739 N N . LEU A 1 90 ? 13.109 19.844 8.25 1 98.75 90 LEU A N 1
ATOM 740 C CA . LEU A 1 90 ? 14.133 19.969 7.211 1 98.75 90 LEU A CA 1
ATOM 741 C C . LEU A 1 90 ? 13.492 20.156 5.84 1 98.75 90 LEU A C 1
ATOM 743 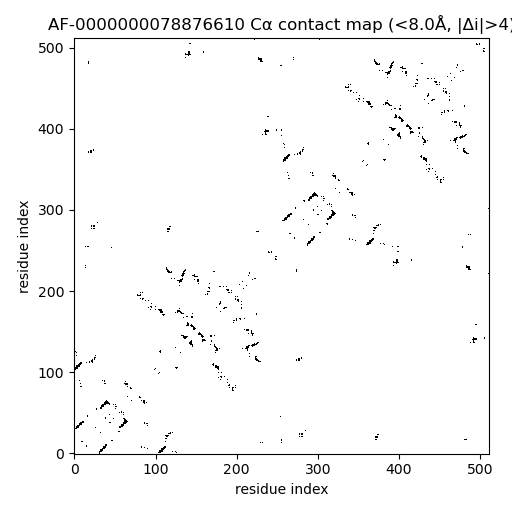O O . LEU A 1 90 ? 13.984 20.953 5.023 1 98.75 90 LEU A O 1
ATOM 747 N N . ALA A 1 91 ? 12.477 19.453 5.559 1 98.88 91 ALA A N 1
ATOM 748 C CA . ALA A 1 91 ? 11.773 19.578 4.285 1 98.88 91 ALA A CA 1
ATOM 749 C C . ALA A 1 91 ? 11.164 20.969 4.125 1 98.88 91 ALA A C 1
ATOM 751 O O . ALA A 1 91 ? 11.211 21.547 3.045 1 98.88 91 ALA A O 1
ATOM 752 N N . ILE A 1 92 ? 10.547 21.484 5.211 1 98.81 92 ILE A N 1
ATOM 753 C CA . ILE A 1 92 ? 10 22.828 5.184 1 98.81 92 ILE A CA 1
ATOM 754 C C . ILE A 1 92 ? 11.102 23.828 4.855 1 98.81 92 ILE A C 1
ATOM 756 O O . ILE A 1 92 ? 10.914 24.719 4.008 1 98.81 92 ILE A O 1
ATOM 760 N N . GLN A 1 93 ? 12.227 23.688 5.543 1 98.81 93 GLN A N 1
ATOM 761 C CA . GLN A 1 93 ? 13.359 24.578 5.289 1 98.81 93 GLN A CA 1
ATOM 762 C C . GLN A 1 93 ? 13.82 24.469 3.838 1 98.81 93 GLN A C 1
ATOM 764 O O . GLN A 1 93 ? 14.141 25.484 3.211 1 98.81 93 GLN A O 1
ATOM 769 N N . TRP A 1 94 ? 13.914 23.266 3.297 1 98.88 94 TRP A N 1
ATOM 770 C CA . TRP A 1 94 ? 14.289 23.062 1.901 1 98.88 94 TRP A CA 1
ATOM 771 C C . TRP A 1 94 ? 13.352 23.828 0.97 1 98.88 94 TRP A C 1
ATOM 773 O O . TRP A 1 94 ? 13.797 24.469 0.017 1 98.88 94 TRP A O 1
ATOM 783 N N . ILE A 1 95 ? 12.078 23.781 1.226 1 98.81 95 ILE A N 1
ATOM 784 C CA . ILE A 1 95 ? 11.094 24.469 0.409 1 98.81 95 ILE A CA 1
ATOM 785 C C . ILE A 1 95 ? 11.328 25.969 0.48 1 98.81 95 ILE A C 1
ATOM 787 O O . ILE A 1 95 ? 11.32 26.656 -0.545 1 98.81 95 ILE A O 1
ATOM 791 N N . ARG A 1 96 ? 11.547 26.5 1.669 1 98.69 96 ARG A N 1
ATOM 792 C CA . ARG A 1 96 ? 11.82 27.922 1.857 1 98.69 96 ARG A CA 1
ATOM 793 C C . ARG A 1 96 ? 13.023 28.359 1.039 1 98.69 96 ARG A C 1
ATOM 795 O O . ARG A 1 96 ? 13.023 29.453 0.448 1 98.69 96 ARG A O 1
ATOM 802 N N . ASP A 1 97 ? 14.023 27.5 1.029 1 98.5 97 ASP A N 1
ATOM 803 C CA . ASP A 1 97 ? 15.312 27.875 0.454 1 98.5 97 ASP A CA 1
ATOM 804 C C . ASP A 1 97 ? 15.305 27.703 -1.063 1 98.5 97 ASP A C 1
ATOM 806 O O . AS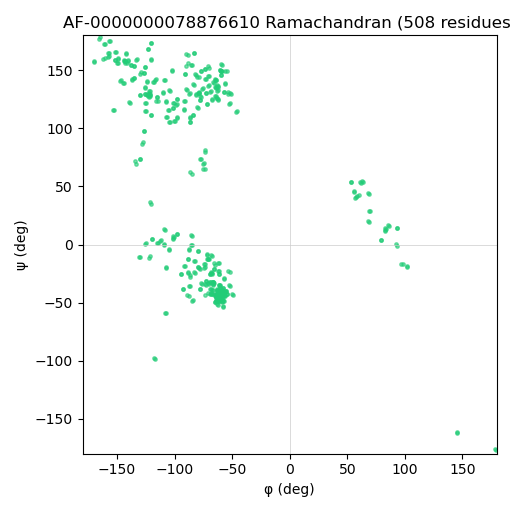P A 1 97 ? 16.062 28.375 -1.771 1 98.5 97 ASP A O 1
ATOM 810 N N . ASN A 1 98 ? 14.43 26.812 -1.584 1 98.5 98 ASN A N 1
ATOM 811 C CA . ASN A 1 98 ? 14.648 26.391 -2.961 1 98.5 98 ASN A CA 1
ATOM 812 C C . ASN A 1 98 ? 13.445 26.703 -3.844 1 98.5 98 ASN A C 1
ATOM 814 O O . ASN A 1 98 ? 13.523 26.609 -5.07 1 98.5 98 ASN A O 1
ATOM 818 N N . VAL A 1 99 ? 12.328 27.094 -3.27 1 98.38 99 VAL A N 1
ATOM 819 C CA . VAL A 1 99 ? 11.117 27.25 -4.062 1 98.38 99 VAL A CA 1
ATOM 820 C C . VAL A 1 99 ? 10.688 28.719 -4.062 1 98.38 99 VAL A C 1
ATOM 822 O O . VAL A 1 99 ? 10.578 29.344 -3.002 1 98.38 99 VAL A O 1
ATOM 825 N N . ASN A 1 100 ? 10.547 29.344 -5.234 1 98 100 ASN A N 1
ATOM 826 C CA . ASN A 1 100 ? 9.891 30.625 -5.398 1 98 100 ASN A CA 1
ATOM 827 C C . ASN A 1 100 ? 8.383 30.469 -5.582 1 98 100 ASN A C 1
ATOM 829 O O . ASN A 1 100 ? 7.918 30.062 -6.652 1 98 100 ASN A O 1
ATOM 833 N N . HIS A 1 101 ? 7.625 30.797 -4.547 1 96.5 101 HIS A N 1
ATOM 834 C CA . HIS A 1 101 ? 6.188 30.531 -4.496 1 96.5 101 HIS A CA 1
ATOM 835 C C . HIS A 1 101 ? 5.457 31.281 -5.609 1 96.5 101 HIS A C 1
ATOM 837 O O . HIS A 1 101 ? 4.344 30.906 -5.98 1 96.5 101 HIS A O 1
ATOM 843 N N . ARG A 1 102 ? 5.992 32.344 -6.145 1 97.06 102 ARG A N 1
ATOM 844 C CA . ARG A 1 102 ? 5.375 33.094 -7.238 1 97.06 102 ARG A CA 1
ATOM 845 C C . ARG A 1 102 ? 5.551 32.375 -8.562 1 97.06 102 ARG A C 1
ATOM 847 O O . ARG A 1 102 ? 4.668 32.406 -9.43 1 97.06 102 ARG A O 1
ATOM 854 N N . GLU A 1 103 ? 6.645 31.719 -8.688 1 97.62 103 GLU A N 1
ATOM 855 C CA . GLU A 1 103 ? 6.961 30.984 -9.914 1 97.62 103 GLU A CA 1
ATOM 856 C C . GLU A 1 103 ? 6.383 29.578 -9.875 1 97.62 103 GLU A C 1
ATOM 858 O O . GLU A 1 103 ? 5.953 29.047 -10.898 1 97.62 103 GLU A O 1
ATOM 863 N N . THR A 1 104 ? 6.375 28.969 -8.688 1 97.69 104 THR A N 1
ATOM 864 C CA . THR A 1 104 ? 5.891 27.609 -8.469 1 97.69 104 THR A CA 1
ATOM 865 C C . THR A 1 104 ? 4.906 27.578 -7.305 1 97.69 104 THR A C 1
ATOM 867 O O . THR A 1 104 ? 5.246 27.125 -6.211 1 97.69 104 THR A O 1
ATOM 870 N N . PRO A 1 105 ? 3.758 28.094 -7.613 1 98.06 105 PRO A N 1
ATOM 871 C CA . PRO A 1 105 ? 2.76 27.953 -6.551 1 98.06 105 PRO A CA 1
ATOM 872 C C . PRO A 1 105 ? 2.48 26.484 -6.199 1 98.06 105 PRO A C 1
ATOM 874 O O . PRO A 1 105 ? 2.641 25.609 -7.047 1 98.06 105 PRO A O 1
ATOM 877 N N . GLY A 1 106 ? 2.123 26.219 -4.93 1 98.5 106 GLY A N 1
ATOM 878 C CA . GLY A 1 106 ? 1.871 24.844 -4.566 1 98.5 106 GLY A CA 1
ATOM 879 C C . GLY A 1 106 ? 1.506 24.672 -3.105 1 98.5 106 GLY A C 1
ATOM 880 O O . GLY A 1 106 ? 1.244 25.641 -2.404 1 98.5 106 GLY A O 1
ATOM 881 N N . VAL A 1 107 ? 1.344 23.469 -2.73 1 98.88 107 VAL A N 1
ATOM 882 C CA . VAL A 1 107 ? 1.012 23.078 -1.365 1 98.88 107 VAL A CA 1
ATOM 883 C C . VAL A 1 107 ? 2.033 22.062 -0.858 1 98.88 107 VAL A C 1
ATOM 885 O O . VAL A 1 107 ? 2.699 21.391 -1.652 1 98.88 107 VAL A O 1
ATOM 888 N N . VAL A 1 108 ? 2.23 22.016 0.442 1 98.94 108 VAL A N 1
ATOM 889 C CA . VAL A 1 108 ? 3.055 20.984 1.061 1 98.94 108 VAL A CA 1
ATOM 890 C C . VAL A 1 108 ? 2.172 20.031 1.859 1 98.94 108 VAL A C 1
ATOM 892 O O . VAL A 1 108 ? 1.24 20.469 2.545 1 98.94 108 VAL A O 1
ATOM 895 N N . TYR A 1 109 ? 2.348 18.812 1.659 1 98.94 109 TYR A N 1
ATOM 896 C CA . TYR A 1 109 ? 1.636 17.719 2.305 1 98.94 109 TYR A CA 1
ATOM 897 C C . TYR A 1 109 ? 2.611 16.734 2.949 1 98.94 109 TYR A C 1
ATOM 899 O O . TYR A 1 109 ? 3.629 16.375 2.352 1 98.94 109 TYR A O 1
ATOM 907 N N . PHE A 1 110 ? 2.34 16.312 4.164 1 98.81 110 PHE A N 1
ATOM 908 C CA . PHE A 1 110 ? 3.186 15.375 4.898 1 98.81 110 PHE A CA 1
ATOM 909 C C . PHE A 1 110 ? 2.625 13.961 4.82 1 98.81 110 PHE A C 1
ATOM 911 O O . PHE A 1 110 ? 1.636 13.641 5.484 1 98.81 110 PHE A O 1
ATOM 918 N N . ALA A 1 111 ? 3.252 13.117 4.047 1 98.69 111 ALA A N 1
ATOM 919 C CA . ALA A 1 111 ? 2.816 11.75 3.793 1 98.69 111 ALA A CA 1
ATOM 920 C C . ALA A 1 111 ? 3.719 10.742 4.508 1 98.69 111 ALA A C 1
ATOM 922 O O . ALA A 1 111 ? 4.863 10.523 4.098 1 98.69 111 ALA A O 1
ATOM 923 N N . ASP A 1 112 ? 3.189 10.102 5.535 1 97.75 112 ASP A N 1
ATOM 924 C CA . ASP A 1 112 ? 3.936 9.023 6.184 1 97.75 112 ASP A CA 1
ATOM 925 C C . ASP A 1 112 ? 4.23 7.895 5.199 1 97.75 112 ASP A C 1
ATOM 927 O O . ASP A 1 112 ? 3.434 7.625 4.301 1 97.75 112 ASP A O 1
ATOM 931 N N . ASP A 1 113 ? 5.324 7.195 5.398 1 98.25 113 ASP A N 1
ATOM 932 C CA . ASP A 1 113 ? 5.77 6.219 4.41 1 98.25 113 ASP A CA 1
ATOM 933 C C . ASP A 1 113 ? 4.984 4.918 4.531 1 98.25 113 ASP A C 1
ATOM 935 O O . ASP A 1 113 ? 5.105 4.031 3.684 1 98.25 113 ASP A O 1
ATOM 939 N N . ASP A 1 114 ? 4.102 4.77 5.547 1 97.19 114 ASP A N 1
ATOM 940 C CA . ASP A 1 114 ? 3.4 3.496 5.707 1 97.19 114 ASP A CA 1
ATOM 941 C C . ASP A 1 114 ? 1.89 3.686 5.598 1 97.19 114 ASP A C 1
ATOM 943 O O . ASP A 1 114 ? 1.123 2.748 5.832 1 97.19 114 ASP A O 1
ATOM 947 N N . ASN A 1 115 ? 1.391 4.93 5.273 1 98.5 115 ASN A N 1
ATOM 948 C CA . ASN A 1 115 ? -0.039 5.152 5.082 1 98.5 115 ASN A CA 1
ATOM 949 C C . ASN A 1 115 ? -0.481 4.762 3.674 1 98.5 115 ASN A C 1
ATOM 951 O O . ASN A 1 115 ? 0.352 4.461 2.818 1 98.5 115 ASN A O 1
ATOM 955 N N . THR A 1 116 ? -1.759 4.625 3.492 1 98.75 116 THR A N 1
ATOM 956 C CA . THR A 1 116 ? -2.354 4.387 2.182 1 98.75 116 THR A CA 1
ATOM 957 C C . THR A 1 116 ? -3.012 5.656 1.648 1 98.75 116 THR A C 1
ATOM 959 O O . THR A 1 116 ? -3.758 6.324 2.367 1 98.75 116 THR A O 1
ATOM 962 N N . TYR A 1 117 ? -2.766 6.027 0.403 1 98.62 117 TYR A N 1
ATOM 963 C CA . TYR A 1 117 ? -3.252 7.27 -0.19 1 98.62 117 TYR A CA 1
ATOM 964 C C . TYR A 1 117 ? -4.023 6.996 -1.475 1 98.62 117 TYR A C 1
ATOM 966 O O . TYR A 1 117 ? -3.566 6.234 -2.33 1 98.62 117 TYR A O 1
ATOM 974 N N . ASP A 1 118 ? -5.152 7.539 -1.531 1 97.88 118 ASP A N 1
ATOM 975 C CA . ASP A 1 118 ? -5.828 7.652 -2.82 1 97.88 118 ASP A CA 1
ATOM 976 C C . ASP A 1 118 ? -5.266 8.812 -3.637 1 97.88 118 ASP A C 1
ATOM 978 O O . ASP A 1 118 ? -5.164 9.938 -3.141 1 97.88 118 ASP A O 1
ATOM 982 N N . SER A 1 119 ? -4.938 8.562 -4.859 1 95.88 119 SER A N 1
ATOM 983 C CA . SER A 1 119 ? -4.289 9.578 -5.684 1 95.88 119 SER A CA 1
ATOM 984 C C . SER A 1 119 ? -5.188 10.805 -5.859 1 95.88 119 SER A C 1
ATOM 986 O O . SER A 1 119 ? -4.695 11.906 -6.098 1 95.88 119 SER A O 1
ATOM 988 N N . GLU A 1 120 ? -6.484 10.664 -5.75 1 96.31 120 GLU A N 1
ATOM 989 C CA . GLU A 1 120 ? -7.434 11.766 -5.848 1 96.31 120 GLU A CA 1
ATOM 990 C C . GLU A 1 120 ? -7.121 12.852 -4.824 1 96.31 120 GLU A C 1
ATOM 992 O O . GLU A 1 120 ? -7.395 14.031 -5.059 1 96.31 120 GLU A O 1
ATOM 997 N N . LEU A 1 121 ? -6.562 12.422 -3.742 1 98.19 121 LEU A N 1
ATOM 998 C CA . LEU A 1 121 ? -6.238 13.359 -2.672 1 98.19 121 LEU A CA 1
ATOM 999 C C . LEU A 1 121 ? -5.301 14.453 -3.168 1 98.19 121 LEU A C 1
ATOM 1001 O O . LEU A 1 121 ? -5.5 15.633 -2.867 1 98.19 121 LEU A O 1
ATOM 1005 N N . PHE A 1 122 ? -4.344 14.078 -3.98 1 98.38 122 PHE A N 1
ATOM 1006 C CA . PHE A 1 122 ? -3.311 15 -4.438 1 98.38 122 PHE A CA 1
ATOM 1007 C C . PHE A 1 122 ? -3.873 15.984 -5.453 1 98.38 122 PHE A C 1
ATOM 1009 O O . PHE A 1 122 ? -3.467 17.141 -5.488 1 98.38 122 PHE A O 1
ATOM 1016 N N . GLU A 1 123 ? -4.84 15.547 -6.203 1 96.62 123 GLU A N 1
ATOM 1017 C CA . GLU A 1 123 ? -5.504 16.438 -7.16 1 96.62 123 GLU A CA 1
ATOM 1018 C C . GLU A 1 123 ? -6.363 17.469 -6.445 1 96.62 123 GLU A C 1
ATOM 1020 O O . GLU A 1 123 ? -6.426 18.625 -6.867 1 96.62 123 GLU A O 1
ATOM 1025 N N . LYS A 1 124 ? -6.895 17.078 -5.395 1 97.31 124 LYS A N 1
ATOM 1026 C CA . LYS A 1 124 ? -7.785 17.953 -4.652 1 97.31 124 LYS A CA 1
ATOM 1027 C C . LYS A 1 124 ? -6.992 18.984 -3.844 1 97.31 124 LYS A C 1
ATOM 1029 O O . LYS A 1 124 ? -7.363 20.156 -3.789 1 97.31 124 LYS A O 1
ATOM 1034 N N . MET A 1 125 ? -5.918 18.594 -3.299 1 98.56 125 MET A N 1
ATOM 1035 C CA . MET A 1 125 ? -5.238 19.453 -2.332 1 98.56 125 MET A CA 1
ATOM 1036 C C . MET A 1 125 ? -4.453 20.547 -3.037 1 98.56 125 MET A C 1
ATOM 1038 O O . MET A 1 125 ? -4.133 21.578 -2.432 1 98.56 125 MET A O 1
ATOM 1042 N N . ARG A 1 126 ? -4.113 20.406 -4.301 1 98.06 126 ARG A N 1
ATOM 1043 C CA . ARG A 1 126 ? -3.219 21.328 -4.977 1 98.06 126 ARG A CA 1
ATOM 1044 C C . ARG A 1 126 ? -3.822 22.734 -5.02 1 98.06 126 ARG A C 1
ATOM 1046 O O . ARG A 1 126 ? -3.107 23.719 -5.227 1 98.06 126 ARG A O 1
ATOM 1053 N N . TRP A 1 127 ? -5.168 22.875 -4.754 1 97.62 127 TRP A N 1
ATOM 1054 C CA . TRP A 1 127 ? -5.867 24.141 -4.945 1 97.62 127 TRP A CA 1
ATOM 1055 C C . TRP A 1 127 ? -6.066 24.859 -3.613 1 97.62 127 TRP A C 1
ATOM 1057 O O . TRP A 1 127 ? -6.723 25.891 -3.555 1 97.62 127 TRP A O 1
ATOM 1067 N N . ILE A 1 128 ? -5.523 24.328 -2.539 1 98.62 128 ILE A N 1
ATOM 1068 C CA . ILE A 1 128 ? -5.637 24.922 -1.21 1 98.62 128 ILE A CA 1
ATOM 1069 C C . ILE A 1 128 ? -4.977 26.297 -1.2 1 98.62 128 ILE A C 1
ATOM 1071 O O . ILE A 1 128 ? -3.85 26.453 -1.681 1 98.62 128 ILE A O 1
ATOM 1075 N N . ASN A 1 129 ? -5.688 27.312 -0.637 1 97.94 129 ASN A N 1
ATOM 1076 C CA . ASN A 1 129 ? -5.145 28.672 -0.548 1 97.94 129 ASN A CA 1
ATOM 1077 C C . ASN A 1 129 ? -4.434 28.906 0.782 1 97.94 129 ASN A C 1
ATOM 1079 O O . ASN A 1 129 ? -3.465 29.656 0.848 1 97.94 129 ASN A O 1
ATOM 1083 N N . GLY A 1 130 ? -4.918 28.406 1.804 1 98.5 130 GLY A N 1
ATOM 1084 C CA . GLY A 1 130 ? -4.32 28.5 3.127 1 98.5 130 GLY A CA 1
ATOM 1085 C C . GLY A 1 130 ? -3.939 27.156 3.703 1 98.5 130 GLY A C 1
ATOM 1086 O O . GLY A 1 130 ? -2.891 26.594 3.361 1 98.5 130 GLY A O 1
ATOM 1087 N N . VAL A 1 131 ? -4.844 26.656 4.555 1 98.88 131 VAL A N 1
ATOM 1088 C CA . VAL A 1 131 ? -4.707 25.328 5.137 1 98.88 131 VAL A CA 1
ATOM 1089 C C . VAL A 1 131 ? -5.965 24.516 4.867 1 98.88 131 VAL A C 1
ATOM 1091 O O . VAL A 1 131 ? -7.074 24.938 5.188 1 98.88 131 VAL A O 1
ATOM 1094 N N . GLY A 1 132 ? -5.777 23.391 4.199 1 98.88 132 GLY A N 1
ATOM 1095 C CA . GLY A 1 132 ? -6.883 22.484 3.951 1 98.88 132 GLY A CA 1
ATOM 1096 C C . GLY A 1 132 ? -6.883 21.266 4.871 1 98.88 132 GLY A C 1
ATOM 1097 O O . GLY A 1 132 ? -5.824 20.797 5.285 1 98.88 132 GLY A O 1
ATOM 1098 N N . VAL A 1 133 ? -8.109 20.734 5.16 1 98.88 133 VAL A N 1
ATOM 1099 C CA . VAL A 1 133 ? -8.227 19.625 6.086 1 98.88 133 VAL A CA 1
ATOM 1100 C C . VAL A 1 133 ? -9.234 18.609 5.547 1 98.88 133 VAL A C 1
ATOM 1102 O O . VAL A 1 133 ? -10.156 18.969 4.809 1 98.88 133 VAL A O 1
ATOM 1105 N N . TRP A 1 134 ? -9.117 17.359 5.922 1 98.81 134 TRP A N 1
ATOM 1106 C CA . TRP A 1 134 ? -10 16.266 5.535 1 98.81 134 TRP A CA 1
ATOM 1107 C C . TRP A 1 134 ? -9.922 15.125 6.543 1 98.81 134 TRP A C 1
ATOM 1109 O O . TRP A 1 134 ? -9.023 15.094 7.391 1 98.81 134 TRP A O 1
ATOM 1119 N N . PRO A 1 135 ? -10.859 14.203 6.516 1 98.62 135 PRO A N 1
ATOM 1120 C CA . PRO A 1 135 ? -10.836 13.086 7.461 1 98.62 135 PRO A CA 1
ATOM 1121 C C . PRO A 1 135 ? -9.812 12.016 7.086 1 98.62 135 PRO A C 1
ATOM 1123 O O . PRO A 1 135 ? -9.5 11.836 5.906 1 98.62 135 PRO A O 1
ATOM 1126 N N . VAL A 1 136 ? -9.289 11.359 8.07 1 98.62 136 VAL A N 1
ATOM 1127 C CA . VAL A 1 136 ? -8.352 10.25 7.922 1 98.62 136 VAL A CA 1
ATOM 1128 C C . VAL A 1 136 ? -8.914 9 8.594 1 98.62 136 VAL A C 1
ATOM 1130 O O . VAL A 1 136 ? -9.406 9.062 9.719 1 98.62 136 VAL A O 1
ATOM 1133 N N . ALA A 1 137 ? -8.867 7.879 7.883 1 98.62 137 ALA A N 1
ATOM 1134 C CA . ALA A 1 137 ? -9.359 6.633 8.469 1 98.62 137 ALA A CA 1
ATOM 1135 C C . ALA A 1 137 ? -8.305 5.992 9.367 1 98.62 137 ALA A C 1
ATOM 1137 O O . ALA A 1 137 ? -7.105 6.137 9.125 1 98.62 137 ALA A O 1
ATOM 1138 N N . PHE A 1 138 ? -8.766 5.328 10.438 1 98 138 PHE A N 1
ATOM 1139 C CA . PHE A 1 138 ? -8 4.492 11.352 1 98 138 PHE A CA 1
ATOM 1140 C C . PHE A 1 138 ? -7.031 5.328 12.172 1 98 138 PHE A C 1
ATOM 1142 O O . PHE A 1 138 ? -5.863 4.965 12.328 1 98 138 PHE A O 1
ATOM 1149 N N . THR A 1 139 ? -7.5 6.402 12.648 1 95.44 139 THR A N 1
ATOM 1150 C CA . THR A 1 139 ? -6.773 7.277 13.555 1 95.44 139 THR A CA 1
ATOM 1151 C C . THR A 1 139 ? -7.711 7.863 14.609 1 95.44 139 THR A C 1
ATOM 1153 O O . THR A 1 139 ? -8.922 7.625 14.57 1 95.44 139 THR A O 1
ATOM 1156 N N . GLY A 1 140 ? -7.18 8.43 15.703 1 94.25 140 GLY A N 1
ATOM 1157 C CA . GLY A 1 140 ? -8.008 9.023 16.75 1 94.25 140 GLY A CA 1
ATOM 1158 C C . GLY A 1 140 ? -8.828 7.996 17.516 1 94.25 140 GLY A C 1
ATOM 1159 O O . GLY A 1 140 ? -9.891 8.32 18.047 1 94.25 140 GLY A O 1
ATOM 1160 N N . ALA A 1 141 ? -8.359 6.777 17.406 1 95.5 141 ALA A N 1
ATOM 1161 C CA . ALA A 1 141 ? -9.094 5.676 18.031 1 95.5 141 ALA A CA 1
ATOM 1162 C C . ALA A 1 141 ? -10.539 5.633 17.531 1 95.5 141 ALA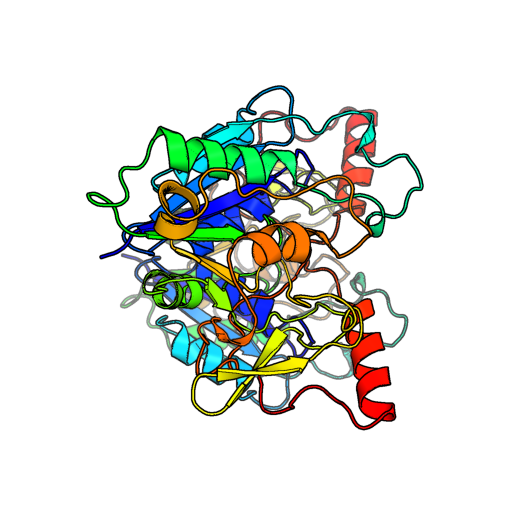 A C 1
ATOM 1164 O O . ALA A 1 141 ? -11.477 5.547 18.328 1 95.5 141 ALA A O 1
ATOM 1165 N N . ALA A 1 142 ? -10.734 5.746 16.297 1 97.38 142 ALA A N 1
ATOM 1166 C CA . ALA A 1 142 ? -12.039 5.723 15.633 1 97.38 142 ALA A CA 1
ATOM 1167 C C . ALA A 1 142 ? -11.922 5.191 14.203 1 97.38 142 ALA A C 1
ATOM 1169 O O . ALA A 1 142 ? -10.82 5.059 13.68 1 97.38 142 ALA A O 1
ATOM 1170 N N . ARG A 1 143 ? -13.031 4.855 13.633 1 97.5 143 ARG A N 1
ATOM 1171 C CA . ARG A 1 143 ? -13.039 4.438 12.234 1 97.5 143 ARG A CA 1
ATOM 1172 C C . ARG A 1 143 ? -12.438 5.508 11.336 1 97.5 143 ARG A C 1
ATOM 1174 O O . ARG A 1 143 ? -11.711 5.195 10.391 1 97.5 143 ARG A O 1
ATOM 1181 N N . TRP A 1 144 ? -12.773 6.695 11.672 1 97.94 144 TRP A N 1
ATOM 1182 C CA . TRP A 1 144 ? -12.102 7.852 11.086 1 97.94 144 TRP A CA 1
ATOM 1183 C C . TRP A 1 144 ? -12.086 9.023 12.07 1 97.94 144 TRP A C 1
ATOM 1185 O O . TRP A 1 144 ? -12.891 9.062 13.008 1 97.94 144 TRP A O 1
ATOM 1195 N N . ALA A 1 145 ? -11.109 9.938 11.891 1 97.75 145 ALA A N 1
ATOM 1196 C CA . ALA A 1 145 ? -11.023 11.164 12.68 1 97.75 145 ALA A CA 1
ATOM 1197 C C . ALA A 1 145 ? -10.719 12.367 11.781 1 97.75 145 ALA A C 1
ATOM 1199 O O . ALA A 1 145 ? -10.133 12.211 10.711 1 97.75 145 ALA A O 1
ATOM 1200 N N . GLY A 1 146 ? -11.141 13.539 12.227 1 97.5 146 GLY A N 1
ATOM 1201 C CA . GLY A 1 146 ? -10.898 14.75 11.461 1 97.5 146 GLY A CA 1
ATOM 1202 C C . GLY A 1 146 ? -12.023 15.758 11.57 1 97.5 146 GLY A C 1
ATOM 1203 O O . GLY A 1 146 ? -12.828 15.703 12.5 1 97.5 146 GLY A O 1
ATOM 1204 N N . PRO A 1 147 ? -12.055 16.656 10.664 1 98.38 147 PRO A N 1
ATOM 1205 C CA . PRO A 1 147 ? -13.031 17.75 10.719 1 98.38 147 PRO A CA 1
ATOM 1206 C C . PRO A 1 147 ? -14.445 17.297 10.367 1 98.38 147 PRO A C 1
ATOM 1208 O O . PRO A 1 147 ? -14.625 16.406 9.531 1 98.38 147 PRO A O 1
ATOM 1211 N N . VAL A 1 148 ? -15.359 17.844 11.047 1 97.81 148 VAL A N 1
ATOM 1212 C CA . VAL A 1 148 ? -16.766 17.828 10.656 1 97.81 148 VAL A CA 1
ATOM 1213 C C . VAL A 1 148 ? -17.125 19.125 9.953 1 97.81 148 VAL A C 1
ATOM 1215 O O . VAL A 1 148 ? -16.953 20.219 10.508 1 97.81 148 VAL A O 1
ATOM 1218 N N . CYS A 1 149 ? -17.578 19 8.727 1 98.12 149 CYS A N 1
ATOM 1219 C CA . CYS A 1 149 ? -17.75 20.172 7.887 1 98.12 149 CYS A CA 1
ATOM 1220 C C . CYS A 1 149 ? -19.219 20.375 7.52 1 98.12 149 CYS A C 1
ATOM 1222 O O . CYS A 1 149 ? -19.953 19.391 7.395 1 98.12 149 CYS A O 1
ATOM 1224 N N . ARG A 1 150 ? -19.625 21.625 7.5 1 96.81 150 ARG A N 1
ATOM 1225 C CA . ARG A 1 150 ? -20.938 22.047 7.035 1 96.81 150 ARG A CA 1
ATOM 1226 C C . ARG A 1 150 ? -20.844 23.328 6.195 1 96.81 150 ARG A C 1
ATOM 1228 O O . ARG A 1 150 ? -20.312 24.328 6.652 1 96.81 150 ARG A O 1
ATOM 1235 N N . ASP A 1 151 ? -21.297 23.25 5 1 96.5 151 ASP A N 1
ATOM 1236 C CA . ASP A 1 151 ? -21.375 24.391 4.094 1 96.5 151 ASP A CA 1
ATOM 1237 C C . ASP A 1 151 ? -20 25.016 3.896 1 96.5 151 ASP A C 1
ATOM 1239 O O . ASP A 1 151 ? -19.844 26.234 4.008 1 96.5 151 ASP A O 1
ATOM 1243 N N . GLY A 1 152 ? -19.031 24.172 3.781 1 96.06 152 GLY A N 1
ATOM 1244 C CA . GLY A 1 152 ? -17.688 24.625 3.436 1 96.06 152 GLY A CA 1
ATOM 1245 C C . GLY A 1 152 ? -16.906 25.125 4.629 1 96.06 152 GLY A C 1
ATOM 1246 O O . GLY A 1 152 ? -15.852 25.766 4.469 1 96.06 152 GLY A O 1
ATOM 1247 N N . ARG A 1 153 ? -17.406 24.828 5.805 1 97.62 153 ARG A N 1
ATOM 1248 C CA . ARG A 1 153 ? -16.734 25.281 7.012 1 97.62 153 ARG A CA 1
ATOM 1249 C C . ARG A 1 153 ? -16.531 24.141 7.996 1 97.62 153 ARG A C 1
ATOM 1251 O O . ARG A 1 153 ? -17.359 23.234 8.07 1 97.62 153 ARG A O 1
ATOM 1258 N N . VAL A 1 154 ? -15.438 24.234 8.711 1 98.31 154 VAL A N 1
ATOM 1259 C CA . VAL A 1 154 ? -15.219 23.266 9.789 1 98.31 154 VAL A CA 1
ATOM 1260 C C . VAL A 1 154 ? -16.031 23.672 11.016 1 98.31 154 VAL A C 1
ATOM 1262 O O . VAL A 1 154 ? -15.812 24.734 11.594 1 98.31 154 VAL A O 1
ATOM 1265 N N . VAL A 1 155 ? -16.969 22.859 11.453 1 97.5 155 VAL A N 1
ATOM 1266 C CA . VAL A 1 155 ? -17.844 23.234 12.547 1 97.5 155 VAL A CA 1
ATOM 1267 C C . VAL A 1 155 ? -17.469 22.453 13.805 1 97.5 155 VAL A C 1
ATOM 1269 O O . VAL A 1 155 ? -17.828 22.844 14.914 1 97.5 155 VAL A O 1
ATOM 1272 N N . ASP A 1 156 ? -16.797 21.375 13.578 1 96.62 156 ASP A N 1
ATOM 1273 C CA . ASP A 1 156 ? -16.406 20.516 14.688 1 96.62 156 ASP A CA 1
ATOM 1274 C C . ASP A 1 156 ? -15.32 19.531 14.25 1 96.62 156 ASP A C 1
ATOM 1276 O O . ASP A 1 156 ? -14.875 19.562 13.102 1 96.62 156 ASP A O 1
ATOM 1280 N N . PHE A 1 157 ? -14.906 18.75 15.227 1 97.69 157 PHE A N 1
ATOM 1281 C CA . PHE A 1 157 ? -14.008 17.641 14.953 1 97.69 157 PHE A CA 1
ATOM 1282 C C . PHE A 1 157 ? -14.562 16.328 15.508 1 97.69 157 PHE A C 1
ATOM 1284 O O . PHE A 1 157 ? -15.305 16.344 16.484 1 97.69 157 PHE A O 1
ATOM 1291 N N . HIS A 1 158 ? -14.242 15.266 14.789 1 97.56 158 HIS A N 1
ATOM 1292 C CA . HIS A 1 158 ? -14.648 13.93 15.219 1 97.56 158 HIS A CA 1
ATOM 1293 C C . HIS A 1 158 ? -13.43 13.07 15.547 1 97.56 158 HIS A C 1
ATOM 1295 O O . HIS A 1 158 ? -12.508 12.953 14.742 1 97.56 158 HIS A O 1
ATOM 1301 N N . ALA A 1 159 ? -13.391 12.5 16.703 1 96.5 159 ALA A N 1
ATOM 1302 C CA . ALA A 1 159 ? -12.391 11.539 17.172 1 96.5 159 ALA A CA 1
ATOM 1303 C C . ALA A 1 159 ? -12.82 10.914 18.5 1 96.5 159 ALA A C 1
ATOM 1305 O O . ALA A 1 159 ? -13.719 11.422 19.172 1 96.5 159 ALA A O 1
ATOM 1306 N N . ASN A 1 160 ? -12.289 9.812 18.766 1 94.88 160 ASN A N 1
ATOM 1307 C CA . ASN A 1 160 ? -12.484 9.234 20.094 1 94.88 160 ASN A CA 1
ATOM 1308 C C . ASN A 1 160 ? -11.43 9.719 21.078 1 94.88 160 ASN A C 1
ATOM 1310 O O . ASN A 1 160 ? -11.672 9.758 22.297 1 94.88 160 ASN A O 1
ATOM 1314 N N . TRP A 1 161 ? -10.367 10.094 20.578 1 89.62 161 TRP A N 1
ATOM 1315 C CA . TRP A 1 161 ? -9.273 10.57 21.422 1 89.62 161 TRP A CA 1
ATOM 1316 C C . TRP A 1 161 ? -8.664 11.844 20.844 1 89.62 161 TRP A C 1
ATOM 1318 O O . TRP A 1 161 ? -8.578 12.008 19.625 1 89.62 161 TRP A O 1
ATOM 1328 N N . GLY A 1 162 ? -8.25 12.805 21.797 1 89.44 162 GLY A N 1
ATOM 1329 C CA . GLY A 1 162 ? -7.434 13.938 21.375 1 89.44 162 GLY A CA 1
ATOM 1330 C C . GLY A 1 162 ? -8.25 15.172 21.031 1 89.44 162 GLY A C 1
ATOM 1331 O O . GLY A 1 162 ? -7.734 16.109 20.406 1 89.44 162 GLY A O 1
ATOM 1332 N N . LEU A 1 163 ? -9.484 15.156 21.422 1 93.12 163 LEU A N 1
ATOM 1333 C CA . LEU A 1 163 ? -10.352 16.281 21.094 1 93.12 163 LEU A CA 1
ATOM 1334 C C . LEU A 1 163 ? -9.953 17.516 21.891 1 93.12 163 LEU A C 1
ATOM 1336 O O . LEU A 1 163 ? -10.391 18.625 21.578 1 93.12 163 LEU A O 1
ATOM 1340 N N . PHE A 1 164 ? -9.117 17.375 22.906 1 91 164 PHE A N 1
ATOM 1341 C CA . PHE A 1 164 ? -8.633 18.5 23.703 1 91 164 PHE A CA 1
ATOM 1342 C C . PHE A 1 164 ? -7.602 19.312 22.922 1 91 164 PHE A C 1
ATOM 1344 O O . PHE A 1 164 ? -7.273 20.438 23.297 1 91 164 PHE A O 1
ATOM 1351 N N . ARG A 1 165 ? -7.078 18.719 21.875 1 93.31 165 ARG A N 1
ATOM 1352 C CA . ARG A 1 165 ? -6.055 19.375 21.078 1 93.31 165 ARG A CA 1
ATOM 1353 C C . ARG A 1 165 ? -6.656 20.531 20.281 1 93.31 165 ARG A C 1
ATOM 1355 O O . ARG A 1 165 ? -7.773 20.422 19.766 1 93.31 165 ARG A O 1
ATOM 1362 N N . PRO A 1 166 ? -5.832 21.578 20.141 1 94.88 166 PRO A N 1
ATOM 1363 C CA . PRO A 1 166 ? -6.336 22.688 19.312 1 94.88 166 PRO A CA 1
ATOM 1364 C C . PRO A 1 166 ? -6.742 22.234 17.922 1 94.88 166 PRO A C 1
ATOM 1366 O O . PRO A 1 166 ? -7.742 22.703 17.375 1 94.88 166 PRO A O 1
ATOM 1369 N N . PHE A 1 167 ? -5.992 21.344 17.297 1 96.44 167 PHE A N 1
ATOM 1370 C CA . PHE A 1 167 ? -6.285 20.75 16 1 96.44 167 PHE A CA 1
ATOM 1371 C C . PHE A 1 167 ? -6.215 19.219 16.078 1 96.44 167 PHE A C 1
ATOM 1373 O O . PHE A 1 167 ? -5.172 18.625 15.789 1 96.44 167 PHE A O 1
ATOM 1380 N N . PRO A 1 168 ? -7.316 18.609 16.453 1 95.81 168 PRO A N 1
ATOM 1381 C CA . PRO A 1 168 ? -7.324 17.141 16.516 1 95.81 168 PRO A CA 1
ATOM 1382 C C . PRO A 1 168 ? -7.355 16.484 15.148 1 95.81 168 PRO A C 1
ATOM 1384 O O . PRO A 1 168 ? -8.328 15.797 14.805 1 95.81 168 PRO A O 1
ATOM 1387 N N . ILE A 1 169 ? -6.363 16.672 14.438 1 95.06 169 ILE A N 1
ATOM 1388 C CA . ILE A 1 169 ? -6.203 16.203 13.062 1 95.06 169 ILE A CA 1
ATOM 1389 C C . ILE A 1 169 ? -4.949 15.352 12.945 1 95.06 169 ILE A C 1
ATOM 1391 O O . ILE A 1 169 ? -3.961 15.586 13.648 1 95.06 169 ILE A O 1
ATOM 1395 N N . ASP A 1 170 ? -5.055 14.328 12.211 1 95.94 170 ASP A N 1
ATOM 1396 C CA . ASP A 1 170 ? -3.91 13.477 11.914 1 95.94 170 ASP A CA 1
ATOM 1397 C C . ASP A 1 170 ? -2.92 14.188 10.992 1 95.94 170 ASP A C 1
ATOM 1399 O O . ASP A 1 170 ? -3.307 15.055 10.211 1 95.94 170 ASP A O 1
ATOM 1403 N N . MET A 1 171 ? -1.672 13.836 11.078 1 96.38 171 MET A N 1
ATOM 1404 C CA . MET A 1 171 ? -0.629 14.383 10.219 1 96.38 171 MET A CA 1
ATOM 1405 C C . MET A 1 171 ? -1.025 14.273 8.75 1 96.38 171 MET A C 1
ATOM 1407 O O . MET A 1 171 ? -0.741 15.18 7.957 1 96.38 171 MET A O 1
ATOM 1411 N N . ALA A 1 172 ? -1.703 13.234 8.383 1 98.25 172 ALA A N 1
ATOM 1412 C CA . ALA A 1 172 ? -2.076 12.992 6.996 1 98.25 172 ALA A CA 1
ATOM 1413 C C . ALA A 1 172 ? -3.373 13.711 6.641 1 98.25 172 ALA A C 1
ATOM 1415 O O . ALA A 1 172 ? -3.9 13.555 5.539 1 98.25 172 ALA A O 1
ATOM 1416 N N . GLY A 1 173 ? -3.893 14.555 7.527 1 98.62 173 GLY A N 1
ATOM 1417 C CA . GLY A 1 173 ? -5.223 15.117 7.34 1 98.62 173 GLY A CA 1
ATOM 1418 C C . GLY A 1 173 ? -5.207 16.594 6.996 1 98.62 173 GLY A C 1
ATOM 1419 O O . GLY A 1 173 ? -6.219 17.281 7.145 1 98.62 173 GLY A O 1
ATOM 1420 N N . PHE A 1 174 ? -4.043 17.109 6.652 1 98.81 174 PHE A N 1
ATOM 1421 C CA . PHE A 1 174 ? -4.008 18.516 6.27 1 98.81 174 PHE A CA 1
ATOM 1422 C C . PHE A 1 174 ? -2.869 18.781 5.289 1 98.81 174 PHE A C 1
ATOM 1424 O O . PHE A 1 174 ? -1.931 17.984 5.191 1 98.81 174 PHE A O 1
ATOM 1431 N N . ALA A 1 175 ? -2.973 19.828 4.566 1 98.94 175 ALA A N 1
ATOM 1432 C CA . ALA A 1 175 ? -1.939 20.375 3.693 1 98.94 175 ALA A CA 1
ATOM 1433 C C . ALA A 1 175 ? -1.911 21.906 3.766 1 98.94 175 ALA A C 1
ATOM 1435 O O . ALA A 1 175 ? -2.887 22.531 4.191 1 98.94 175 ALA A O 1
ATOM 1436 N N . ILE A 1 176 ? -0.805 22.484 3.402 1 98.94 176 ILE A N 1
ATOM 1437 C CA . ILE A 1 176 ? -0.584 23.922 3.609 1 98.94 176 ILE A CA 1
ATOM 1438 C C . ILE A 1 176 ? -0.092 24.562 2.311 1 98.94 176 ILE A C 1
ATOM 1440 O O . ILE A 1 176 ? 0.838 24.047 1.679 1 98.94 176 ILE A O 1
ATOM 1444 N N . ASN A 1 177 ? -0.749 25.609 1.937 1 98.88 177 ASN A N 1
ATOM 1445 C CA . ASN A 1 177 ? -0.167 26.406 0.863 1 98.88 177 ASN A CA 1
ATOM 1446 C C . ASN A 1 177 ? 1.24 26.891 1.216 1 98.88 177 ASN A C 1
ATOM 1448 O O . ASN A 1 177 ? 1.459 27.453 2.291 1 98.88 177 ASN A O 1
ATOM 1452 N N . ILE A 1 178 ? 2.152 26.703 0.318 1 98.75 178 ILE A N 1
ATOM 1453 C CA . ILE A 1 178 ? 3.553 26.938 0.653 1 98.75 178 ILE A CA 1
ATOM 1454 C C . ILE A 1 178 ? 3.781 28.438 0.884 1 98.75 178 ILE A C 1
ATOM 1456 O O . ILE A 1 178 ? 4.707 28.828 1.599 1 98.75 178 ILE A O 1
ATOM 1460 N N . ARG A 1 179 ? 2.994 29.328 0.344 1 98.5 179 ARG A N 1
ATOM 1461 C CA . ARG A 1 179 ? 3.109 30.766 0.583 1 98.5 179 ARG A CA 1
ATOM 1462 C C . ARG A 1 179 ? 2.984 31.078 2.07 1 98.5 179 ARG A C 1
ATOM 1464 O O . ARG A 1 179 ? 3.654 31.984 2.574 1 98.5 179 ARG A O 1
ATOM 1471 N N . LYS A 1 180 ? 2.088 30.328 2.773 1 98.19 180 LYS A N 1
ATOM 1472 C CA . LYS A 1 180 ? 1.904 30.516 4.211 1 98.19 180 LYS A CA 1
ATOM 1473 C C . LYS A 1 180 ? 3.209 30.297 4.969 1 98.19 180 LYS A C 1
ATOM 1475 O O . LYS A 1 180 ? 3.51 31 5.926 1 98.19 180 LYS A O 1
ATOM 1480 N N . LEU A 1 181 ? 3.951 29.297 4.508 1 98.06 181 LEU A N 1
ATOM 1481 C CA . LEU A 1 181 ? 5.156 28.891 5.219 1 98.06 181 LEU A CA 1
ATOM 1482 C C . LEU A 1 181 ? 6.355 29.719 4.773 1 98.06 181 LEU A C 1
ATOM 1484 O O . LEU A 1 181 ? 7.301 29.922 5.539 1 98.06 181 LEU A O 1
ATOM 1488 N N . ILE A 1 182 ? 6.32 30.203 3.553 1 98 182 ILE A N 1
ATOM 1489 C CA . ILE A 1 182 ? 7.457 30.938 3 1 98 182 ILE A CA 1
ATOM 1490 C C . ILE A 1 182 ? 7.34 32.406 3.352 1 98 182 ILE A C 1
ATOM 1492 O O . ILE A 1 182 ? 8.312 33.031 3.777 1 98 182 ILE A O 1
ATOM 1496 N N . VAL A 1 183 ? 6.148 33 3.215 1 98.31 183 VAL A N 1
ATOM 1497 C CA . VAL A 1 183 ? 5.973 34.438 3.291 1 98.31 183 VAL A CA 1
ATOM 1498 C C . VAL A 1 183 ? 5.273 34.812 4.598 1 98.31 183 VAL A C 1
ATOM 1500 O O . VAL A 1 183 ? 5.828 35.531 5.426 1 98.31 183 VAL A O 1
ATOM 1503 N N . ASP A 1 184 ? 4.09 34.312 4.855 1 98.31 184 ASP A N 1
ATOM 1504 C CA . ASP A 1 184 ? 3.256 34.75 5.961 1 98.31 184 ASP A CA 1
ATOM 1505 C C . ASP A 1 184 ? 3.865 34.375 7.305 1 98.31 184 ASP A C 1
ATOM 1507 O O . ASP A 1 184 ? 3.775 35.125 8.281 1 98.31 184 ASP A O 1
ATOM 1511 N N . HIS A 1 185 ? 4.379 33.156 7.375 1 98.44 185 HIS A N 1
ATOM 1512 C CA . HIS A 1 185 ? 4.941 32.656 8.609 1 98.44 185 HIS A CA 1
ATOM 1513 C C . HIS A 1 185 ? 6.289 31.969 8.359 1 98.44 185 HIS A C 1
ATOM 1515 O O . HIS A 1 185 ? 6.438 30.766 8.562 1 98.44 185 HIS A O 1
ATOM 1521 N N . PRO A 1 186 ? 7.293 32.688 8.062 1 98.19 186 PRO A N 1
ATOM 1522 C CA . PRO A 1 186 ? 8.578 32.156 7.605 1 98.19 186 PRO A CA 1
ATOM 1523 C C . PRO A 1 186 ? 9.32 31.391 8.703 1 98.19 186 PRO A C 1
ATOM 1525 O O . PRO A 1 186 ? 10.297 30.688 8.414 1 98.19 186 PRO A O 1
ATOM 1528 N N . ARG A 1 187 ? 8.875 31.422 9.969 1 98.06 187 ARG A N 1
ATOM 1529 C CA . ARG A 1 187 ? 9.586 30.766 11.055 1 98.06 187 ARG A CA 1
ATOM 1530 C C . ARG A 1 187 ? 8.758 29.625 11.641 1 98.06 187 ARG A C 1
ATOM 1532 O O . ARG A 1 187 ? 9.195 28.953 12.578 1 98.06 187 ARG A O 1
ATOM 1539 N N . ALA A 1 188 ? 7.578 29.391 11.07 1 98.31 188 ALA A N 1
ATOM 1540 C CA . ALA A 1 188 ? 6.707 28.344 11.57 1 98.31 188 ALA A CA 1
ATOM 1541 C C . ALA A 1 188 ? 7.34 26.969 11.375 1 98.31 188 ALA A C 1
ATOM 1543 O O . ALA A 1 188 ? 7.938 26.688 10.328 1 98.31 188 ALA A O 1
ATOM 1544 N N . GLU A 1 189 ? 7.293 26.125 12.359 1 97.56 189 GLU A N 1
ATOM 1545 C CA . GLU A 1 189 ? 7.848 24.766 12.297 1 97.56 189 GLU A CA 1
ATOM 1546 C C . GLU A 1 189 ? 7.188 23.859 13.32 1 97.56 189 GLU A C 1
ATOM 1548 O O . GLU A 1 189 ? 6.523 24.328 14.25 1 97.56 189 GLU A O 1
ATOM 1553 N N . PHE A 1 190 ? 7.352 22.547 13.086 1 96.81 190 PHE A N 1
ATOM 1554 C CA . PHE A 1 190 ? 6.941 21.594 14.102 1 96.81 190 PHE A CA 1
ATOM 1555 C C . PHE A 1 190 ? 7.812 21.719 15.344 1 96.81 190 PHE A C 1
ATOM 1557 O O . PHE A 1 190 ? 9.031 21.875 15.242 1 96.81 190 PHE A O 1
ATOM 1564 N N . LYS A 1 191 ? 7.18 21.625 16.453 1 92.56 191 LYS A N 1
ATOM 1565 C CA . LYS A 1 191 ? 7.914 21.688 17.719 1 92.56 191 LYS A CA 1
ATOM 1566 C C . LYS A 1 191 ? 7.992 20.328 18.391 1 92.56 191 LYS A C 1
ATOM 1568 O O . LYS A 1 191 ? 6.969 19.703 18.656 1 92.56 191 LYS A O 1
ATOM 1573 N N . ALA A 1 192 ? 9.195 19.844 18.688 1 82.31 192 ALA A N 1
ATOM 1574 C CA . ALA A 1 192 ? 9.461 18.5 19.156 1 82.31 192 ALA A CA 1
ATOM 1575 C C . ALA A 1 192 ? 9.016 18.328 20.609 1 82.31 192 ALA A C 1
ATOM 1577 O O . ALA A 1 192 ? 8.555 17.266 21.016 1 82.31 192 ALA A O 1
ATOM 1578 N N . LEU A 1 193 ? 9.305 19.266 21.359 1 72.06 193 LEU A N 1
ATOM 1579 C CA . LEU A 1 193 ? 9.109 19.141 22.797 1 72.06 193 LEU A CA 1
ATOM 1580 C C . LEU A 1 193 ? 7.68 19.484 23.188 1 72.06 193 LEU A C 1
ATOM 1582 O O . LEU A 1 193 ? 7.438 20.531 23.812 1 72.06 193 LEU A O 1
ATOM 1586 N N . GLN A 1 194 ? 6.801 18.688 22.625 1 70.56 194 GLN A N 1
ATOM 1587 C CA . GLN A 1 194 ? 5.387 18.875 22.922 1 70.56 194 GLN A CA 1
ATOM 1588 C C . GLN A 1 194 ? 4.785 17.625 23.531 1 70.56 194 GLN A C 1
ATOM 1590 O O . GLN A 1 194 ? 5.402 16.562 23.516 1 70.56 194 GLN A O 1
ATOM 1595 N N . LYS A 1 195 ? 3.682 17.797 24.219 1 77.56 195 LYS A N 1
ATOM 1596 C CA . LYS A 1 195 ? 2.91 16.656 24.719 1 77.56 195 LYS A CA 1
ATOM 1597 C C . LYS A 1 195 ? 2.547 15.695 23.594 1 77.56 195 LYS A C 1
ATOM 1599 O O . LYS A 1 195 ? 2.404 16.109 22.438 1 77.56 195 LYS A O 1
ATOM 1604 N N . PRO A 1 196 ? 2.453 14.414 23.953 1 76 196 PRO A N 1
ATOM 1605 C CA . PRO A 1 196 ? 2.061 13.445 22.938 1 76 196 PRO A CA 1
ATOM 1606 C C . PRO A 1 196 ? 0.787 13.844 22.188 1 76 196 PRO A C 1
ATOM 1608 O O . PRO A 1 196 ? -0.161 14.336 22.812 1 76 196 PRO A O 1
ATOM 1611 N N . GLY A 1 197 ? 0.85 13.805 20.891 1 80.38 197 GLY A N 1
ATOM 1612 C CA . GLY A 1 197 ? -0.319 14.086 20.078 1 80.38 197 GLY A CA 1
ATOM 1613 C C . GLY A 1 197 ? -0.415 15.539 19.656 1 80.38 197 GLY A C 1
ATOM 1614 O O . GLY A 1 197 ? -1.293 15.906 18.875 1 80.38 197 GLY A O 1
ATOM 1615 N N . MET A 1 198 ? 0.487 16.312 20.062 1 87.5 198 MET A N 1
ATOM 1616 C CA . MET A 1 198 ? 0.367 17.75 19.859 1 87.5 198 MET A CA 1
ATOM 1617 C C . MET A 1 198 ? 1.205 18.203 18.672 1 87.5 198 MET A C 1
ATOM 1619 O O . MET A 1 198 ? 1.281 19.391 18.375 1 87.5 198 MET A O 1
ATOM 1623 N N . LEU A 1 199 ? 1.771 17.359 17.953 1 91.56 199 LEU A N 1
ATOM 1624 C CA . LEU A 1 199 ? 2.727 17.719 16.906 1 91.56 199 LEU A CA 1
ATOM 1625 C C . LEU A 1 199 ? 2.055 18.531 15.812 1 91.56 199 LEU A C 1
ATOM 1627 O O . LEU A 1 199 ? 2.516 19.625 15.477 1 91.56 199 LEU A O 1
ATOM 1631 N N . GLU A 1 200 ? 0.922 18.062 15.359 1 94.5 200 GLU A N 1
ATOM 1632 C CA . GLU A 1 200 ? 0.191 18.766 14.312 1 94.5 200 GLU A CA 1
ATOM 1633 C C . GLU A 1 200 ? -0.234 20.156 14.781 1 94.5 200 GLU A C 1
ATOM 1635 O O . GLU A 1 200 ? -0.058 21.141 14.062 1 94.5 200 GLU A O 1
ATOM 1640 N N . SER A 1 201 ? -0.722 20.203 16.031 1 95.69 201 SER A N 1
ATOM 1641 C CA . SER A 1 201 ? -1.179 21.469 16.594 1 95.69 201 SER A CA 1
ATOM 1642 C C . SER A 1 201 ? -0.02 22.438 16.781 1 95.69 201 SER A C 1
ATOM 1644 O O . SER A 1 201 ? -0.199 23.656 16.641 1 95.69 201 SER A O 1
ATOM 1646 N N . SER A 1 202 ? 1.157 21.906 17.062 1 95.88 202 SER A N 1
ATOM 1647 C CA . SER A 1 202 ? 2.309 22.781 17.281 1 95.88 202 SER A CA 1
ATOM 1648 C C . SER A 1 202 ? 2.621 23.625 16.047 1 95.88 202 SER A C 1
ATOM 1650 O O . SER A 1 202 ? 3.062 24.766 16.172 1 95.88 202 SER A O 1
ATOM 1652 N N . LEU A 1 203 ? 2.438 23.094 14.898 1 97.5 203 LEU A N 1
ATOM 1653 C CA . LEU A 1 203 ? 2.664 23.828 13.664 1 97.5 203 LEU A CA 1
ATOM 1654 C C . LEU A 1 203 ? 1.438 24.656 13.289 1 97.5 203 LEU A C 1
ATOM 1656 O O . LEU A 1 203 ? 1.549 25.859 13.023 1 97.5 203 LEU A O 1
ATOM 1660 N N . LEU A 1 204 ? 0.25 24.062 13.32 1 98.06 204 LEU A N 1
ATOM 1661 C CA . LEU A 1 204 ? -0.964 24.672 12.773 1 98.06 204 LEU A CA 1
ATOM 1662 C C . LEU A 1 204 ? -1.371 25.891 13.578 1 98.06 204 LEU A C 1
ATOM 1664 O O . LEU A 1 204 ? -1.877 26.875 13.016 1 98.06 204 LEU A O 1
ATOM 1668 N N . THR A 1 205 ? -1.118 25.906 14.891 1 97.44 205 THR A N 1
ATOM 1669 C CA . THR A 1 205 ? -1.487 27.047 15.719 1 97.44 205 THR A CA 1
ATOM 1670 C C . THR A 1 205 ? -0.69 28.281 15.328 1 97.44 205 THR A C 1
ATOM 1672 O O . THR A 1 205 ? -1.105 29.422 15.602 1 97.44 205 THR A O 1
ATOM 1675 N N . GLN A 1 206 ? 0.417 28.062 14.695 1 97.94 206 GLN A N 1
ATOM 1676 C CA . GLN A 1 206 ? 1.265 29.172 14.281 1 97.94 206 GLN A CA 1
ATOM 1677 C C . GLN A 1 206 ? 0.733 29.828 13.008 1 97.94 206 GLN A C 1
ATOM 1679 O O . GLN A 1 206 ? 1.087 30.969 12.695 1 97.94 206 GLN A O 1
ATOM 1684 N N . ILE A 1 207 ? -0.124 29.094 12.273 1 98.25 207 ILE A N 1
ATOM 1685 C CA . ILE A 1 207 ? -0.256 29.578 10.898 1 98.25 207 ILE A CA 1
ATOM 1686 C C . ILE A 1 207 ? -1.734 29.703 10.539 1 98.25 207 ILE A C 1
ATOM 1688 O O . ILE A 1 207 ? -2.078 30.266 9.5 1 98.25 207 ILE A O 1
ATOM 1692 N N . THR A 1 208 ? -2.598 29.156 11.414 1 98.31 208 THR A N 1
ATOM 1693 C CA . THR A 1 208 ? -4.016 29.203 11.07 1 98.31 208 THR A CA 1
ATOM 1694 C C . THR A 1 208 ? -4.883 29.109 12.32 1 98.31 208 THR A C 1
ATOM 1696 O O . THR A 1 208 ? -4.363 29.031 13.438 1 98.31 208 THR A O 1
ATOM 1699 N N . LYS A 1 209 ? -6.176 29.234 12.156 1 97.5 209 LYS A N 1
ATOM 1700 C CA . LYS A 1 209 ? -7.223 29.031 13.156 1 97.5 209 LYS A CA 1
ATOM 1701 C C . LYS A 1 209 ? -8.359 28.188 12.586 1 97.5 209 LYS A C 1
ATOM 1703 O O . LYS A 1 209 ? -8.492 28.047 11.367 1 97.5 209 LYS A O 1
ATOM 1708 N N . LYS A 1 210 ? -9.094 27.609 13.461 1 96.5 210 LYS A N 1
ATOM 1709 C CA . LYS A 1 210 ? -10.18 26.719 13.062 1 96.5 210 LYS A CA 1
ATOM 1710 C C . LYS A 1 210 ? -11.07 27.359 12.008 1 96.5 210 LYS A C 1
ATOM 1712 O O . LYS A 1 210 ? -11.406 26.734 11 1 96.5 210 LYS A O 1
ATOM 1717 N N . GLY A 1 211 ? -11.391 28.609 12.188 1 96.56 211 GLY A N 1
ATOM 1718 C CA . GLY A 1 211 ? -12.32 29.297 11.305 1 96.56 211 GLY A CA 1
ATOM 1719 C C . GLY A 1 211 ? -11.734 29.594 9.938 1 96.56 211 GLY A C 1
ATOM 1720 O O . GLY A 1 211 ? -12.469 29.938 9 1 96.56 211 GLY A O 1
ATOM 1721 N N . GLU A 1 212 ? -10.461 29.375 9.727 1 97.81 212 GLU A N 1
ATOM 1722 C CA . GLU A 1 212 ? -9.781 29.703 8.477 1 97.81 212 GLU A CA 1
ATOM 1723 C C . GLU A 1 212 ? -9.5 28.453 7.656 1 97.81 212 GLU A C 1
ATOM 1725 O O . GLU A 1 212 ? -9.031 28.547 6.516 1 97.81 212 GLU A O 1
ATOM 1730 N N . LEU A 1 213 ? -9.812 27.266 8.203 1 98.62 213 LEU A N 1
ATOM 1731 C CA . LEU A 1 213 ? -9.5 26.016 7.539 1 98.62 213 LEU A CA 1
ATOM 1732 C C . LEU A 1 213 ? -10.375 25.812 6.309 1 98.62 213 LEU A C 1
ATOM 1734 O O . LEU A 1 213 ? -11.57 26.125 6.332 1 98.62 213 LEU A O 1
ATOM 1738 N N . GLU A 1 214 ? -9.773 25.359 5.234 1 98.69 214 GLU A N 1
ATOM 1739 C CA . GLU A 1 214 ? -10.5 24.984 4.027 1 98.69 214 GLU A CA 1
ATOM 1740 C C . GLU A 1 214 ? -10.898 23.516 4.062 1 98.69 214 GLU A C 1
ATOM 1742 O O . GLU A 1 214 ? -10.102 22.656 4.441 1 98.69 214 GLU A O 1
ATOM 1747 N N . THR A 1 215 ? -12.148 23.234 3.721 1 98.5 215 THR A N 1
ATOM 1748 C CA . THR A 1 215 ? -12.664 21.859 3.744 1 98.5 215 THR A CA 1
ATOM 1749 C C . THR A 1 215 ? -12.375 21.156 2.422 1 98.5 215 THR A C 1
ATOM 1751 O O . THR A 1 215 ? -12.57 21.734 1.35 1 98.5 215 THR A O 1
ATOM 1754 N N . LEU A 1 216 ? -11.828 20 2.49 1 98.19 216 LEU A N 1
ATOM 1755 C CA . LEU A 1 216 ? -11.562 19.219 1.288 1 98.19 216 LEU A CA 1
ATOM 1756 C C . LEU A 1 216 ? -12.289 17.875 1.344 1 98.19 216 LEU A C 1
ATOM 1758 O O . LEU A 1 216 ? -12.891 17.531 2.361 1 98.19 216 LEU A O 1
ATOM 1762 N N . ALA A 1 217 ? -12.227 17.125 0.206 1 97 217 ALA A N 1
ATOM 1763 C CA . ALA A 1 217 ? -12.758 15.766 0.097 1 97 217 ALA A CA 1
ATOM 1764 C C . ALA A 1 217 ? -14.273 15.758 0.302 1 97 217 ALA A C 1
ATOM 1766 O O . ALA A 1 217 ? -14.789 15.023 1.149 1 97 217 ALA A O 1
ATOM 1767 N N . ASP A 1 218 ? -14.969 16.562 -0.489 1 96.06 218 ASP A N 1
ATOM 1768 C CA . ASP A 1 218 ? -16.422 16.625 -0.517 1 96.06 218 ASP A CA 1
ATOM 1769 C C . ASP A 1 218 ? -16.984 17.047 0.842 1 96.06 218 ASP A C 1
ATOM 1771 O O . ASP A 1 218 ? -17.797 16.344 1.429 1 96.06 218 ASP A O 1
ATOM 1775 N N . ASP A 1 219 ? -16.453 18.219 1.334 1 97 219 ASP A N 1
ATOM 1776 C CA . ASP A 1 219 ? -16.859 18.781 2.611 1 97 219 ASP A CA 1
ATOM 1777 C C . ASP A 1 219 ? -16.625 17.812 3.756 1 97 219 ASP A C 1
ATOM 1779 O O . ASP A 1 219 ? -17.5 17.594 4.594 1 97 219 ASP A O 1
ATOM 1783 N N . CYS A 1 220 ? -15.445 17.141 3.699 1 97.94 220 CYS A N 1
ATOM 1784 C CA . CYS A 1 220 ? -14.914 16.281 4.742 1 97.94 220 CYS A CA 1
ATOM 1785 C C . CYS A 1 220 ? -15.734 15 4.859 1 97.94 220 CYS A C 1
ATOM 1787 O O . CYS A 1 220 ? -15.844 14.422 5.941 1 97.94 220 CYS A O 1
ATOM 1789 N N . LYS A 1 221 ? -16.359 14.531 3.779 1 97.38 221 LYS A N 1
ATOM 1790 C CA . LYS A 1 221 ? -17.203 13.352 3.844 1 97.38 221 LYS A CA 1
ATOM 1791 C C . LYS A 1 221 ? -16.594 12.188 3.076 1 97.38 221 LYS A C 1
ATOM 1793 O O . LYS A 1 221 ? -17.219 11.133 2.934 1 97.38 221 LYS A O 1
ATOM 1798 N N . LYS A 1 222 ? -15.445 12.445 2.596 1 97.75 222 LYS A N 1
ATOM 1799 C CA . LYS A 1 222 ? -14.773 11.414 1.824 1 97.75 222 LYS A CA 1
ATOM 1800 C C . LYS A 1 222 ? -13.391 11.109 2.402 1 97.75 222 LYS A C 1
ATOM 1802 O O . LYS A 1 222 ? -12.602 12.016 2.641 1 97.75 222 LYS A O 1
ATOM 1807 N N . VAL A 1 223 ? -13.172 9.836 2.621 1 98.19 223 VAL A N 1
ATOM 1808 C CA . VAL A 1 223 ? -11.859 9.391 3.092 1 98.19 223 VAL A CA 1
ATOM 1809 C C . VAL A 1 223 ? -10.977 9.055 1.897 1 98.19 223 VAL A C 1
ATOM 1811 O O . VAL A 1 223 ? -11.336 8.227 1.061 1 98.19 223 VAL A O 1
ATOM 1814 N N . LEU A 1 224 ? -9.836 9.703 1.849 1 98.5 224 LEU A N 1
ATOM 1815 C CA . LEU A 1 224 ? -8.914 9.492 0.739 1 98.5 224 LEU A CA 1
ATOM 1816 C C . LEU A 1 224 ? -7.535 9.094 1.248 1 98.5 224 LEU A C 1
ATOM 1818 O O . LEU A 1 224 ? -6.609 8.898 0.458 1 98.5 224 LEU A O 1
ATOM 1822 N N . VAL A 1 225 ? -7.402 8.984 2.549 1 98.81 225 VAL A N 1
ATOM 1823 C CA . VAL A 1 225 ? -6.152 8.555 3.164 1 98.81 225 VAL A CA 1
ATOM 1824 C C . VAL A 1 225 ? -6.453 7.723 4.41 1 98.81 225 VAL A C 1
ATOM 1826 O O . VAL A 1 225 ? -7.41 8 5.137 1 98.81 225 VAL A O 1
ATOM 1829 N N . TRP A 1 226 ? -5.711 6.637 4.625 1 98.81 226 TRP A N 1
ATOM 1830 C CA . TRP A 1 226 ? -5.844 5.719 5.75 1 98.81 226 TRP A CA 1
ATOM 1831 C C . TRP A 1 226 ? -4.543 5.629 6.535 1 98.81 226 TRP A C 1
ATOM 1833 O O . TRP A 1 226 ? -3.469 5.445 5.957 1 98.81 226 TRP A O 1
ATOM 1843 N N . HIS A 1 227 ? -4.633 5.82 7.781 1 97.94 227 HIS A N 1
ATOM 1844 C CA . HIS A 1 227 ? -3.486 5.645 8.664 1 97.94 227 HIS A CA 1
ATOM 1845 C C . HIS A 1 227 ? -3.18 4.164 8.875 1 97.94 227 HIS A C 1
ATOM 1847 O O . HIS A 1 227 ? -3.316 3.65 9.992 1 97.94 227 HIS A O 1
ATOM 1853 N N . THR A 1 228 ? -2.705 3.551 7.859 1 97.88 228 THR A N 1
ATOM 1854 C CA . THR A 1 228 ? -2.346 2.139 7.906 1 97.88 228 THR A CA 1
ATOM 1855 C C . THR A 1 228 ? -0.892 1.964 8.336 1 97.88 228 THR A C 1
ATOM 1857 O O . THR A 1 228 ? -0.133 2.936 8.383 1 97.88 228 THR A O 1
ATOM 1860 N N . ARG A 1 229 ? -0.591 0.744 8.719 1 95.56 229 ARG A N 1
ATOM 1861 C CA . ARG A 1 229 ? 0.773 0.307 8.992 1 95.56 229 ARG A CA 1
ATOM 1862 C C . ARG A 1 229 ? 1.035 -1.075 8.406 1 95.56 229 ARG A C 1
ATOM 1864 O O . ARG A 1 229 ? 0.14 -1.922 8.375 1 95.56 229 ARG A O 1
ATOM 1871 N N . THR A 1 230 ? 2.24 -1.242 7.895 1 97.12 230 THR A N 1
ATOM 1872 C CA . THR A 1 230 ? 2.639 -2.568 7.43 1 97.12 230 THR A CA 1
ATOM 1873 C C . THR A 1 230 ? 3.047 -3.451 8.609 1 97.12 230 THR A C 1
ATOM 1875 O O . THR A 1 230 ? 3.814 -3.025 9.469 1 97.12 230 THR A O 1
ATOM 1878 N N . GLU A 1 231 ? 2.492 -4.633 8.633 1 96.62 231 GLU A N 1
ATOM 1879 C CA . GLU A 1 231 ? 2.879 -5.59 9.664 1 96.62 231 GLU A CA 1
ATOM 1880 C C . GLU A 1 231 ? 4.359 -5.949 9.555 1 96.62 231 GLU A C 1
ATOM 1882 O O . GLU A 1 231 ? 4.883 -6.133 8.453 1 96.62 231 GLU A O 1
ATOM 1887 N N . THR A 1 232 ? 5.062 -6.004 10.711 1 95.5 232 THR A N 1
ATOM 1888 C CA . THR A 1 232 ? 6.438 -6.488 10.719 1 95.5 232 THR A CA 1
ATOM 1889 C C . THR A 1 232 ? 6.488 -7.961 10.305 1 95.5 232 THR A C 1
ATOM 1891 O O . THR A 1 232 ? 5.758 -8.789 10.852 1 95.5 232 THR A O 1
ATOM 1894 N N . PRO A 1 233 ? 7.281 -8.273 9.32 1 96.75 233 PRO A N 1
ATOM 1895 C CA . PRO A 1 233 ? 7.367 -9.68 8.906 1 96.75 233 PRO A CA 1
ATOM 1896 C C . PRO A 1 233 ? 8.227 -10.516 9.844 1 96.75 233 PRO A C 1
ATOM 1898 O O . PRO A 1 233 ? 9.305 -10.977 9.461 1 96.75 233 PRO A O 1
ATOM 1901 N N . ARG A 1 234 ? 7.762 -10.812 10.977 1 96.25 234 ARG A N 1
ATOM 1902 C CA . ARG A 1 234 ? 8.516 -11.438 12.062 1 96.25 234 ARG A CA 1
ATOM 1903 C C . ARG A 1 234 ? 9.039 -12.805 11.656 1 96.25 234 ARG A C 1
ATOM 1905 O O . ARG A 1 234 ? 10.188 -13.156 11.945 1 96.25 234 ARG A O 1
ATOM 1912 N N . ASP A 1 235 ? 8.18 -13.602 10.992 1 95.12 235 ASP A N 1
ATOM 1913 C CA . ASP A 1 235 ? 8.578 -14.938 10.578 1 95.12 235 ASP A CA 1
ATOM 1914 C C . ASP A 1 235 ? 9.734 -14.883 9.586 1 95.12 235 ASP A C 1
ATOM 1916 O O . ASP A 1 235 ? 10.672 -15.688 9.664 1 95.12 235 ASP A O 1
ATOM 1920 N N . SER A 1 236 ? 9.664 -13.984 8.711 1 96.19 236 SER A N 1
ATOM 1921 C CA . SER A 1 236 ? 10.719 -13.828 7.719 1 96.19 236 SER A CA 1
ATOM 1922 C C . SER A 1 236 ? 12.016 -13.344 8.359 1 96.19 236 SER A C 1
ATOM 1924 O O . SER A 1 236 ? 13.109 -13.773 7.969 1 96.19 236 SER A O 1
ATOM 1926 N N . ILE A 1 237 ? 11.898 -12.469 9.312 1 96.38 237 ILE A N 1
ATOM 1927 C CA . ILE A 1 237 ? 13.07 -11.945 10.008 1 96.38 237 ILE A CA 1
ATOM 1928 C C . ILE A 1 237 ? 13.75 -13.07 10.789 1 96.38 237 ILE A C 1
ATOM 1930 O O . ILE A 1 237 ? 14.961 -13.258 10.688 1 96.38 237 ILE A O 1
ATOM 1934 N N . ARG A 1 238 ? 12.969 -13.789 11.547 1 97.06 238 ARG A N 1
ATOM 1935 C CA . ARG A 1 238 ? 13.492 -14.906 12.328 1 97.06 238 ARG A CA 1
ATOM 1936 C C . ARG A 1 238 ? 14.094 -15.969 11.414 1 97.06 238 ARG A C 1
ATOM 1938 O O . ARG A 1 238 ? 15.18 -16.5 11.695 1 97.06 238 ARG A O 1
ATOM 1945 N N . GLY A 1 239 ? 13.336 -16.312 10.406 1 97.06 239 GLY A N 1
ATOM 1946 C CA . GLY A 1 239 ? 13.828 -17.297 9.469 1 97.06 239 GLY A CA 1
ATOM 1947 C C . GLY A 1 239 ? 15.133 -16.891 8.797 1 97.06 239 GLY A C 1
ATOM 1948 O O . GLY A 1 239 ? 16.016 -17.734 8.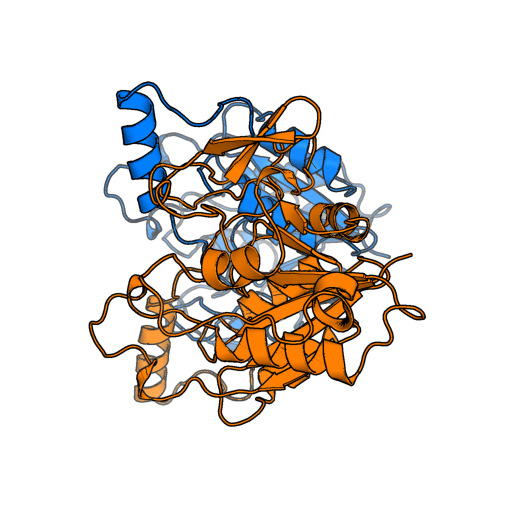594 1 97.06 239 GLY A O 1
ATOM 1949 N N . GLU A 1 240 ? 15.242 -15.656 8.422 1 96.25 240 GLU A N 1
ATOM 1950 C CA . GLU A 1 240 ? 16.469 -15.172 7.801 1 96.25 240 GLU A CA 1
ATOM 1951 C C . GLU A 1 240 ? 17.656 -15.273 8.766 1 96.25 240 GLU A C 1
ATOM 1953 O O . GLU A 1 240 ? 18.766 -15.586 8.352 1 96.25 240 GLU A O 1
ATOM 1958 N N . ARG A 1 241 ? 17.422 -14.992 10.023 1 96.69 241 ARG A N 1
ATOM 1959 C CA . ARG A 1 241 ? 18.469 -15.148 11.031 1 96.69 241 ARG A CA 1
ATOM 1960 C C . ARG A 1 241 ? 18.938 -16.594 11.102 1 96.69 241 ARG A C 1
ATOM 1962 O O . ARG A 1 241 ? 20.141 -16.859 11.219 1 96.69 241 ARG A O 1
ATOM 1969 N N . LYS A 1 242 ? 17.984 -17.469 11.109 1 96.94 242 LYS A N 1
ATOM 1970 C CA . LYS A 1 242 ? 18.312 -18.891 11.117 1 96.94 242 LYS A CA 1
ATOM 1971 C C . LYS A 1 242 ? 19.125 -19.281 9.883 1 96.94 242 LYS A C 1
ATOM 1973 O O . LYS A 1 242 ? 20.125 -20 9.984 1 96.94 242 LYS A O 1
ATOM 1978 N N . LEU A 1 243 ? 18.656 -18.828 8.711 1 96.88 243 LEU A N 1
ATOM 1979 C CA . LEU A 1 243 ? 19.359 -19.094 7.461 1 96.88 243 LEU A CA 1
ATOM 1980 C C . LEU A 1 243 ? 20.797 -18.625 7.547 1 96.88 243 LEU A C 1
ATOM 1982 O O . LEU A 1 243 ? 21.719 -19.312 7.102 1 96.88 243 LEU A O 1
ATOM 1986 N N . ALA A 1 244 ? 20.984 -17.469 8.109 1 95.62 244 ALA A N 1
ATOM 1987 C CA . ALA A 1 244 ? 22.312 -16.891 8.25 1 95.62 244 ALA A CA 1
ATOM 1988 C C . ALA A 1 244 ? 23.188 -17.75 9.156 1 95.62 244 ALA A C 1
ATOM 1990 O O . ALA A 1 244 ? 24.359 -18 8.852 1 95.62 244 ALA A O 1
ATOM 1991 N N . LYS A 1 245 ? 22.641 -18.172 10.203 1 96.44 245 LYS A N 1
ATOM 1992 C CA . LYS A 1 245 ? 23.375 -19.031 11.148 1 96.44 245 LYS A CA 1
ATOM 1993 C C . LYS A 1 245 ? 23.797 -20.328 10.484 1 96.44 245 LYS A C 1
ATOM 1995 O O . LYS A 1 245 ? 24.875 -20.859 10.766 1 96.44 245 LYS A O 1
ATOM 2000 N N . ASP A 1 246 ? 23 -20.812 9.617 1 95.19 246 ASP A N 1
ATOM 2001 C CA . ASP A 1 246 ? 23.266 -22.094 8.945 1 95.19 246 ASP A CA 1
ATOM 2002 C C . ASP A 1 246 ? 24.125 -21.891 7.707 1 95.19 246 ASP A C 1
ATOM 2004 O O . ASP A 1 246 ? 24.453 -22.844 7.004 1 95.19 246 ASP A O 1
ATOM 2008 N N . GLY A 1 247 ? 24.453 -20.672 7.324 1 93.44 247 GLY A N 1
ATOM 2009 C CA . GLY A 1 247 ? 25.328 -20.375 6.207 1 93.44 247 GLY A CA 1
ATOM 2010 C C . GLY A 1 247 ? 24.609 -20.312 4.875 1 93.44 247 GLY A C 1
ATOM 2011 O O . GLY A 1 247 ? 25.234 -20.422 3.816 1 93.44 247 GLY A O 1
ATOM 2012 N N . HIS A 1 248 ? 23.25 -20.203 4.914 1 93.88 248 HIS A N 1
ATOM 2013 C CA . HIS A 1 248 ? 22.438 -20.188 3.711 1 93.88 248 HIS A CA 1
ATOM 2014 C C . HIS A 1 248 ? 21.625 -18.906 3.617 1 93.88 248 HIS A C 1
ATOM 2016 O O . HIS A 1 248 ? 20.453 -18.922 3.217 1 93.88 248 HIS A O 1
ATOM 2022 N N . GLN A 1 249 ? 22.234 -17.812 4.059 1 94.25 249 GLN A N 1
ATOM 2023 C CA . GLN A 1 249 ? 21.531 -16.516 4.078 1 94.25 249 GLN A CA 1
ATOM 2024 C C . GLN A 1 249 ? 21.094 -16.109 2.678 1 94.25 249 GLN A C 1
ATOM 2026 O O . GLN A 1 249 ? 21.719 -16.5 1.687 1 94.25 249 GLN A O 1
ATOM 2031 N N . SER A 1 250 ? 19.984 -15.375 2.635 1 95.94 250 SER A N 1
ATOM 2032 C CA . SER A 1 250 ? 19.531 -14.82 1.364 1 95.94 250 SER A CA 1
ATOM 2033 C C . SER A 1 250 ? 20.609 -13.969 0.71 1 95.94 250 SER A C 1
ATOM 2035 O O . SER A 1 250 ? 21.328 -13.227 1.393 1 95.94 250 SER A O 1
ATOM 2037 N N . ASP A 1 251 ? 20.75 -14.117 -0.568 1 95.38 251 ASP A N 1
ATOM 2038 C CA . ASP A 1 251 ? 21.719 -13.328 -1.32 1 95.38 251 ASP A CA 1
ATOM 2039 C C . ASP A 1 251 ? 21.641 -11.852 -0.926 1 95.38 251 ASP A C 1
ATOM 2041 O O . ASP A 1 251 ? 20.609 -11.203 -1.136 1 95.38 251 ASP A O 1
ATOM 2045 N N . PRO A 1 252 ? 22.703 -11.336 -0.325 1 92.69 252 PRO A N 1
ATOM 2046 C CA . PRO A 1 252 ? 22.688 -9.953 0.154 1 92.69 252 PRO A CA 1
ATOM 2047 C C . PRO A 1 252 ? 22.578 -8.938 -0.982 1 92.69 252 PRO A C 1
ATOM 2049 O O . PRO A 1 252 ? 22.219 -7.781 -0.751 1 92.69 252 PRO A O 1
ATOM 2052 N N . ASP A 1 253 ? 22.859 -9.367 -2.178 1 93.81 253 ASP A N 1
ATOM 2053 C CA . ASP A 1 253 ? 22.859 -8.445 -3.309 1 93.81 253 ASP A CA 1
ATOM 2054 C C . ASP A 1 253 ? 21.438 -8.219 -3.842 1 93.81 253 ASP A C 1
ATOM 2056 O O . ASP A 1 253 ? 21.203 -7.297 -4.625 1 93.81 253 ASP A O 1
ATOM 2060 N N . ILE A 1 254 ? 20.594 -9.055 -3.424 1 95.62 254 ILE A N 1
ATOM 2061 C CA . ILE A 1 254 ? 19.203 -8.859 -3.799 1 95.62 254 ILE A CA 1
ATOM 2062 C C . ILE A 1 254 ? 18.531 -7.926 -2.797 1 95.62 254 ILE A C 1
ATOM 2064 O O . ILE A 1 254 ? 18.312 -8.297 -1.641 1 95.62 254 ILE A O 1
ATOM 2068 N N . GLU A 1 255 ? 18.234 -6.742 -3.271 1 95.19 255 GLU A N 1
ATOM 2069 C CA . GLU A 1 255 ? 17.656 -5.703 -2.426 1 95.19 255 GLU A CA 1
ATOM 2070 C C . GLU A 1 255 ? 16.172 -5.945 -2.189 1 95.19 255 GLU A C 1
ATOM 2072 O O . GLU A 1 255 ? 15.438 -6.262 -3.125 1 95.19 255 GLU A O 1
ATOM 2077 N N . THR A 1 256 ? 15.836 -5.93 -0.894 1 95.69 256 THR A N 1
ATOM 2078 C CA . THR A 1 256 ? 14.43 -6.086 -0.549 1 95.69 256 THR A CA 1
ATOM 2079 C C . THR A 1 256 ? 13.906 -4.848 0.171 1 95.69 256 THR A C 1
ATOM 2081 O O . THR A 1 256 ? 14.68 -4.105 0.784 1 95.69 256 THR A O 1
ATOM 2084 N N . ILE B 1 1 ? -0.159 -4.605 -27.312 1 95.81 1 ILE B N 1
ATOM 2085 C CA . ILE B 1 1 ? 0.707 -5.324 -26.391 1 95.81 1 ILE B CA 1
ATOM 2086 C C . ILE B 1 1 ? -0.125 -6.297 -25.547 1 95.81 1 ILE B C 1
ATOM 2088 O O . ILE B 1 1 ? -1.315 -6.066 -25.328 1 95.81 1 ILE B O 1
ATOM 2092 N N . PRO B 1 2 ? 0.418 -7.445 -25.062 1 98.19 2 PRO B N 1
ATOM 2093 C CA . PRO B 1 2 ? -0.353 -8.453 -24.328 1 98.19 2 PRO B CA 1
ATOM 2094 C C . PRO B 1 2 ? -0.991 -7.902 -23.062 1 98.19 2 PRO B C 1
ATOM 2096 O O . PRO B 1 2 ? -0.406 -7.047 -22.391 1 98.19 2 PRO B O 1
ATOM 2099 N N . THR B 1 3 ? -2.158 -8.422 -22.75 1 98.75 3 THR B N 1
ATOM 2100 C CA . THR B 1 3 ? -2.916 -7.965 -21.594 1 98.75 3 THR B CA 1
ATOM 2101 C C . THR B 1 3 ? -2.438 -8.664 -20.328 1 98.75 3 THR B C 1
ATOM 2103 O O . THR B 1 3 ? -2.121 -9.859 -20.344 1 98.75 3 THR B O 1
ATOM 2106 N N . VAL B 1 4 ? -2.312 -7.934 -19.266 1 98.88 4 VAL B N 1
ATOM 2107 C CA . VAL B 1 4 ? -2.074 -8.531 -17.953 1 98.88 4 VAL B CA 1
ATOM 2108 C C . VAL B 1 4 ? -3.391 -8.641 -17.188 1 98.88 4 VAL B C 1
ATOM 2110 O O . VAL B 1 4 ? -3.973 -7.629 -16.797 1 98.88 4 VAL B O 1
ATOM 2113 N N . PHE B 1 5 ? -3.912 -9.836 -17.016 1 98.94 5 PHE B N 1
ATOM 2114 C CA . PHE B 1 5 ? -5.074 -10.094 -16.172 1 98.94 5 PHE B CA 1
ATOM 2115 C C . PHE B 1 5 ? -4.66 -10.25 -14.711 1 98.94 5 PHE B C 1
ATOM 2117 O O . PHE B 1 5 ? -3.957 -11.203 -14.359 1 98.94 5 PHE B O 1
ATOM 2124 N N . VAL B 1 6 ? -5.039 -9.312 -13.906 1 98.94 6 VAL B N 1
ATOM 2125 C CA . VAL B 1 6 ? -4.684 -9.336 -12.484 1 98.94 6 VAL B CA 1
ATOM 2126 C C . VAL B 1 6 ? -5.875 -9.812 -11.664 1 98.94 6 VAL B C 1
ATOM 2128 O O . VAL B 1 6 ? -6.922 -9.164 -11.641 1 98.94 6 VAL B O 1
ATOM 2131 N N . VAL B 1 7 ? -5.738 -10.93 -10.992 1 98.94 7 VAL B N 1
ATOM 2132 C CA . VAL B 1 7 ? -6.797 -11.531 -10.18 1 98.94 7 VAL B CA 1
ATOM 2133 C C . VAL B 1 7 ? -6.555 -11.219 -8.711 1 98.94 7 VAL B C 1
ATOM 2135 O O . VAL B 1 7 ? -5.52 -11.586 -8.148 1 98.94 7 VAL B O 1
ATOM 2138 N N . THR B 1 8 ? -7.516 -10.57 -8.078 1 98.88 8 THR B N 1
ATOM 2139 C CA . THR B 1 8 ? -7.383 -10.188 -6.68 1 98.88 8 THR B CA 1
ATOM 2140 C C . THR B 1 8 ? -8.57 -10.695 -5.867 1 98.88 8 THR B C 1
ATOM 2142 O O . THR B 1 8 ? -9.633 -10.07 -5.852 1 98.88 8 THR B O 1
ATOM 2145 N N . PRO B 1 9 ? -8.398 -11.852 -5.184 1 98.62 9 PRO B N 1
ATOM 2146 C CA . PRO B 1 9 ? -9.391 -12.195 -4.168 1 98.62 9 PRO B CA 1
ATOM 2147 C C . PRO B 1 9 ? -9.414 -11.211 -3 1 98.62 9 PRO B C 1
ATOM 2149 O O . PRO B 1 9 ? -8.359 -10.711 -2.592 1 98.62 9 PRO B O 1
ATOM 2152 N N . THR B 1 10 ? -10.562 -10.906 -2.484 1 98.62 10 THR B N 1
ATOM 2153 C CA . THR B 1 10 ? -10.68 -9.992 -1.351 1 98.62 10 THR B CA 1
ATOM 2154 C C . THR B 1 10 ? -11.883 -10.359 -0.487 1 98.62 10 THR B C 1
ATOM 2156 O O . THR B 1 10 ? -12.742 -11.141 -0.902 1 98.62 10 THR B O 1
ATOM 2159 N N . PHE B 1 11 ? -11.906 -9.93 0.722 1 97.38 11 PHE B N 1
ATOM 2160 C CA . PHE B 1 11 ? -13.008 -10.156 1.651 1 97.38 11 PHE B CA 1
ATOM 2161 C C . PHE B 1 11 ? -13.227 -8.945 2.547 1 97.38 11 PHE B C 1
ATOM 2163 O O . PHE B 1 11 ? -12.328 -8.117 2.703 1 97.38 11 PHE B O 1
ATOM 2170 N N . LYS B 1 12 ? -14.391 -8.883 3.055 1 96.69 12 LYS B N 1
ATOM 2171 C CA . LYS B 1 12 ? -14.766 -7.73 3.867 1 96.69 12 LYS B CA 1
ATOM 2172 C C . LYS B 1 12 ? -13.977 -7.695 5.172 1 96.69 12 LYS B C 1
ATOM 2174 O O . LYS B 1 12 ? -13.961 -8.68 5.922 1 96.69 12 LYS B O 1
ATOM 2179 N N . ARG B 1 13 ? -13.328 -6.637 5.422 1 95.56 13 ARG B N 1
ATOM 2180 C CA . ARG B 1 13 ? -12.664 -6.293 6.672 1 95.56 13 ARG B CA 1
ATOM 2181 C C . ARG B 1 13 ? -12.398 -4.793 6.758 1 95.56 13 ARG B C 1
ATOM 2183 O O . ARG B 1 13 ? -12.586 -4.066 5.777 1 95.56 13 ARG B O 1
ATOM 2190 N N . PHE B 1 14 ? -11.938 -4.254 7.867 1 95.25 14 PHE B N 1
ATOM 2191 C CA . PHE B 1 14 ? -11.812 -2.82 8.102 1 95.25 14 PHE B CA 1
ATOM 2192 C C . PHE B 1 14 ? -10.867 -2.184 7.082 1 95.25 14 PHE B C 1
ATOM 2194 O O . PHE B 1 14 ? -11.156 -1.111 6.551 1 95.25 14 PHE B O 1
ATOM 2201 N N . VAL B 1 15 ? -9.781 -2.902 6.715 1 97.94 15 VAL B N 1
ATOM 2202 C CA . VAL B 1 15 ? -8.727 -2.293 5.914 1 97.94 15 VAL B CA 1
ATOM 2203 C C . VAL B 1 15 ? -8.922 -2.648 4.441 1 97.94 15 VAL B C 1
ATOM 2205 O O . VAL B 1 15 ? -8.07 -2.352 3.604 1 97.94 15 VAL B O 1
ATOM 2208 N N . GLN B 1 16 ? -10.07 -3.271 4.055 1 98.25 16 GLN B N 1
ATOM 2209 C CA . GLN B 1 16 ? -10.289 -3.77 2.701 1 98.25 16 GLN B CA 1
ATOM 2210 C C . GLN B 1 16 ? -10.148 -2.652 1.672 1 98.25 16 GLN B C 1
ATOM 2212 O O . GLN B 1 16 ? -9.438 -2.801 0.678 1 98.25 16 GLN B O 1
ATOM 2217 N N . LYS B 1 17 ? -10.797 -1.512 1.908 1 98.5 17 LYS B N 1
ATOM 2218 C CA . LYS B 1 17 ? -10.758 -0.4 0.962 1 98.5 17 LYS B CA 1
ATOM 2219 C C . LYS B 1 17 ? -9.344 0.153 0.818 1 98.5 17 LYS B C 1
ATOM 2221 O O . LYS B 1 17 ? -8.883 0.418 -0.295 1 98.5 17 LYS B O 1
ATOM 2226 N N . ALA B 1 18 ? -8.688 0.329 1.942 1 98.62 18 ALA B N 1
ATOM 2227 C CA . ALA B 1 18 ? -7.312 0.827 1.925 1 98.62 18 ALA B CA 1
ATOM 2228 C C . ALA B 1 18 ? -6.402 -0.098 1.121 1 98.62 18 ALA B C 1
ATOM 2230 O O . ALA B 1 18 ? -5.625 0.361 0.28 1 98.62 18 ALA B O 1
ATOM 2231 N N . GLU B 1 19 ? -6.523 -1.388 1.316 1 98.69 19 GLU B N 1
ATOM 2232 C CA . GLU B 1 19 ? -5.676 -2.371 0.651 1 98.69 19 GLU B CA 1
ATOM 2233 C C . GLU B 1 19 ? -5.973 -2.439 -0.843 1 98.69 19 GLU B C 1
ATOM 2235 O O . GLU B 1 19 ? -5.055 -2.492 -1.664 1 98.69 19 GLU B O 1
ATOM 2240 N N . LEU B 1 20 ? -7.23 -2.408 -1.184 1 98.81 20 LEU B N 1
ATOM 2241 C CA . LEU B 1 20 ? -7.594 -2.42 -2.596 1 98.81 20 LEU B CA 1
ATOM 2242 C C . LEU B 1 20 ? -7.145 -1.134 -3.283 1 98.81 20 LEU B C 1
ATOM 2244 O O . LEU B 1 20 ? -6.785 -1.147 -4.461 1 98.81 20 LEU B O 1
ATOM 2248 N N . THR B 1 21 ? -7.145 -0.011 -2.555 1 98.62 21 THR B N 1
ATOM 2249 C CA . THR B 1 21 ? -6.625 1.243 -3.09 1 98.62 21 THR B CA 1
ATOM 2250 C C . THR B 1 21 ? -5.141 1.119 -3.416 1 98.62 21 THR B C 1
ATOM 2252 O O . THR B 1 21 ? -4.688 1.591 -4.461 1 98.62 21 THR B O 1
ATOM 2255 N N . GLN B 1 22 ? -4.422 0.443 -2.561 1 98.38 22 GLN B N 1
ATOM 2256 C CA . GLN B 1 22 ? -2.996 0.233 -2.799 1 98.38 22 GLN B CA 1
ATOM 2257 C C . GLN B 1 22 ? -2.766 -0.599 -4.059 1 98.38 22 GLN B C 1
ATOM 2259 O O . GLN B 1 22 ? -1.895 -0.28 -4.867 1 98.38 22 GLN B O 1
ATOM 2264 N N . VAL B 1 23 ? -3.541 -1.655 -4.172 1 98.56 23 VAL B N 1
ATOM 2265 C CA . VAL B 1 23 ? -3.42 -2.484 -5.363 1 98.56 23 VAL B CA 1
ATOM 2266 C C . VAL B 1 23 ? -3.77 -1.663 -6.602 1 98.56 23 VAL B C 1
ATOM 2268 O O . VAL B 1 23 ? -3.037 -1.683 -7.594 1 98.56 23 VAL B O 1
ATOM 2271 N N . SER B 1 24 ? -4.836 -0.931 -6.488 1 98.38 24 SER B N 1
ATOM 2272 C CA . SER B 1 24 ? -5.27 -0.088 -7.594 1 98.38 24 SER B CA 1
ATOM 2273 C C . SER B 1 24 ? -4.176 0.892 -8.008 1 98.38 24 SER B C 1
ATOM 2275 O O . SER B 1 24 ? -3.92 1.084 -9.195 1 98.38 24 SER B O 1
ATOM 2277 N N . ASN B 1 25 ? -3.543 1.505 -7.035 1 97.88 25 ASN B N 1
ATOM 2278 C CA . ASN B 1 25 ? -2.457 2.441 -7.305 1 97.88 25 ASN B CA 1
ATOM 2279 C C . ASN B 1 25 ? -1.339 1.784 -8.109 1 97.88 25 ASN B C 1
ATOM 2281 O O . ASN B 1 25 ? -0.771 2.404 -9.008 1 97.88 25 ASN B O 1
ATOM 2285 N N . ALA B 1 26 ? -1.01 0.567 -7.77 1 98 26 ALA B N 1
ATOM 2286 C CA . ALA B 1 26 ? 0.079 -0.147 -8.43 1 98 26 ALA B CA 1
ATOM 2287 C C . ALA B 1 26 ? -0.287 -0.494 -9.867 1 98 26 ALA B C 1
ATOM 2289 O O . ALA B 1 26 ? 0.592 -0.632 -10.727 1 98 26 ALA B O 1
ATOM 2290 N N . LEU B 1 27 ? -1.539 -0.602 -10.125 1 98.19 27 LEU B N 1
ATOM 2291 C CA . LEU B 1 27 ? -2.002 -1.051 -11.438 1 98.19 27 LEU B CA 1
ATOM 2292 C C . LEU B 1 27 ? -2.227 0.135 -12.367 1 98.19 27 LEU B C 1
ATOM 2294 O O . LEU B 1 27 ? -2.223 -0.022 -13.594 1 98.19 27 LEU B O 1
ATOM 2298 N N . LYS B 1 28 ? -2.334 1.293 -11.648 1 94.94 28 LYS B N 1
ATOM 2299 C CA . LYS B 1 28 ? -2.639 2.488 -12.43 1 94.94 28 LYS B CA 1
ATOM 2300 C C . LYS B 1 28 ? -1.502 2.816 -13.398 1 94.94 28 LYS B C 1
ATOM 2302 O O . LYS B 1 28 ? -0.33 2.791 -13.016 1 94.94 28 LYS B O 1
ATOM 2307 N N . GLY B 1 29 ? -1.682 3.012 -14.641 1 91.56 29 GLY B N 1
ATOM 2308 C CA . GLY B 1 29 ? -0.669 3.385 -15.617 1 91.56 29 GLY B CA 1
ATOM 2309 C C . GLY B 1 29 ? -0.2 2.221 -16.469 1 91.56 29 GLY B C 1
ATOM 2310 O O . GLY B 1 29 ? 0.491 2.414 -17.469 1 91.56 29 GLY B O 1
ATOM 2311 N N . VAL B 1 30 ? -0.481 0.981 -15.93 1 95.88 30 VAL B N 1
ATOM 2312 C CA . VAL B 1 30 ? -0.115 -0.189 -16.719 1 95.88 30 VAL B CA 1
ATOM 2313 C C . VAL B 1 30 ? -1.054 -0.318 -17.922 1 95.88 30 VAL B C 1
ATOM 2315 O O . VAL B 1 30 ? -2.273 -0.395 -17.75 1 95.88 30 VAL B O 1
ATOM 2318 N N . GLN B 1 31 ? -0.484 -0.295 -19.062 1 96.44 31 GLN B N 1
ATOM 2319 C CA . GLN B 1 31 ? -1.285 -0.403 -20.281 1 96.44 31 GLN B CA 1
ATOM 2320 C C . GLN B 1 31 ? -1.794 -1.827 -20.484 1 96.44 31 GLN B C 1
ATOM 2322 O O . GLN B 1 31 ? -1.137 -2.789 -20.078 1 96.44 31 GLN B O 1
ATOM 2327 N N . SER B 1 32 ? -2.928 -1.978 -21.125 1 97.81 32 SER B N 1
ATOM 2328 C CA . SER B 1 32 ? -3.504 -3.27 -21.484 1 97.81 32 SER B CA 1
ATOM 2329 C C . SER B 1 32 ? -3.611 -4.18 -20.266 1 97.81 32 SER B C 1
ATOM 2331 O O . SER B 1 32 ? -3.098 -5.301 -20.266 1 97.81 32 SER B O 1
ATOM 2333 N N . LEU B 1 33 ? -4.246 -3.662 -19.281 1 98.44 33 LEU B N 1
ATOM 2334 C CA . LEU B 1 33 ? -4.449 -4.387 -18.031 1 98.44 33 LEU B CA 1
ATOM 2335 C C . LEU B 1 33 ? -5.938 -4.59 -17.75 1 98.44 33 LEU B C 1
ATOM 2337 O O . LEU B 1 33 ? -6.75 -3.705 -18.031 1 98.44 33 LEU B O 1
ATOM 2341 N N . HIS B 1 34 ? -6.32 -5.742 -17.266 1 98.81 34 HIS B N 1
ATOM 2342 C CA . HIS B 1 34 ? -7.672 -6.07 -16.828 1 98.81 34 HIS B CA 1
ATOM 2343 C C . HIS B 1 34 ? -7.672 -6.59 -15.398 1 98.81 34 HIS B C 1
ATOM 2345 O O . HIS B 1 34 ? -7.102 -7.648 -15.117 1 98.81 34 HIS B O 1
ATOM 2351 N N . TRP B 1 35 ? -8.305 -5.832 -14.508 1 98.88 35 TRP B N 1
ATOM 2352 C CA . TRP B 1 35 ? -8.359 -6.172 -13.086 1 98.88 35 TRP B CA 1
ATOM 2353 C C . TRP B 1 35 ? -9.594 -7.004 -12.773 1 98.88 35 TRP B C 1
ATOM 2355 O O . TRP B 1 35 ? -10.727 -6.551 -12.977 1 98.88 35 TRP B O 1
ATOM 2365 N N . ILE B 1 36 ? -9.406 -8.25 -12.32 1 98.94 36 ILE B N 1
ATOM 2366 C CA . ILE B 1 36 ? -10.5 -9.125 -11.906 1 98.94 36 ILE B CA 1
ATOM 2367 C C . ILE B 1 36 ? -10.539 -9.219 -10.383 1 98.94 36 ILE B C 1
ATOM 2369 O O . ILE B 1 36 ? -9.695 -9.875 -9.773 1 98.94 36 ILE B O 1
ATOM 2373 N N . ILE B 1 37 ? -11.492 -8.555 -9.781 1 98.94 37 ILE B N 1
ATOM 2374 C CA . ILE B 1 37 ? -11.656 -8.562 -8.336 1 98.94 37 ILE B CA 1
ATOM 2375 C C . ILE B 1 37 ? -12.719 -9.586 -7.941 1 98.94 37 ILE B C 1
ATOM 2377 O O . ILE B 1 37 ? -13.828 -9.57 -8.469 1 98.94 37 ILE B O 1
ATOM 2381 N N . VAL B 1 38 ? -12.406 -10.523 -7.051 1 98.94 38 VAL B N 1
ATOM 2382 C CA . VAL B 1 38 ? -13.344 -11.555 -6.633 1 98.94 38 VAL B CA 1
ATOM 2383 C C . VAL B 1 38 ? -13.57 -11.477 -5.125 1 98.94 38 VAL B C 1
ATOM 2385 O O . VAL B 1 38 ? -12.68 -11.812 -4.34 1 98.94 38 VAL B O 1
ATOM 2388 N N . GLU B 1 39 ? -14.734 -11.102 -4.695 1 98.75 39 GLU B N 1
ATOM 2389 C CA . GLU B 1 39 ? -15.047 -11.008 -3.271 1 98.75 39 GLU B CA 1
ATOM 2390 C C . GLU B 1 39 ? -15.406 -12.375 -2.693 1 98.75 39 GLU B C 1
ATOM 2392 O O . GLU B 1 39 ? -16.203 -13.117 -3.283 1 98.75 39 GLU B O 1
ATOM 2397 N N . ASP B 1 40 ? -14.773 -12.711 -1.598 1 97.94 40 ASP B N 1
ATOM 2398 C CA . ASP B 1 40 ? -15.219 -13.852 -0.808 1 97.94 40 ASP B CA 1
ATOM 2399 C C . ASP B 1 40 ? -16.5 -13.523 -0.04 1 97.94 40 ASP B C 1
ATOM 2401 O O . ASP B 1 40 ? -16.453 -13.234 1.156 1 97.94 40 ASP B O 1
ATOM 2405 N N . SER B 1 41 ? -17.562 -13.586 -0.74 1 97.88 41 SER B N 1
ATOM 2406 C CA . SER B 1 41 ? -18.875 -13.18 -0.232 1 97.88 41 SER B CA 1
ATOM 2407 C C . SER B 1 41 ? -20 -13.781 -1.058 1 97.88 41 SER B C 1
ATOM 2409 O O . SER B 1 41 ? -19.781 -14.227 -2.188 1 97.88 41 SER B O 1
ATOM 2411 N N . ASP B 1 42 ? -21.188 -13.82 -0.476 1 97.62 42 ASP B N 1
ATOM 2412 C CA . ASP B 1 42 ? -22.359 -14.289 -1.19 1 97.62 42 ASP B CA 1
ATOM 2413 C C . ASP B 1 42 ? -22.844 -13.242 -2.195 1 97.62 42 ASP B C 1
ATOM 2415 O O . ASP B 1 42 ? -23.562 -13.57 -3.146 1 97.62 42 ASP B O 1
ATOM 2419 N N . HIS B 1 43 ? -22.422 -11.984 -1.973 1 98.19 43 HIS B N 1
ATOM 2420 C CA . HIS B 1 43 ? -22.828 -10.891 -2.844 1 98.19 43 HIS B CA 1
ATOM 2421 C C . HIS B 1 43 ? -21.688 -9.914 -3.074 1 98.19 43 HIS B C 1
ATOM 2423 O O . HIS B 1 43 ? -20.75 -9.836 -2.266 1 98.19 43 HIS B O 1
ATOM 2429 N N . LYS B 1 44 ? -21.781 -9.211 -4.176 1 98.44 44 LYS B N 1
ATOM 2430 C CA . LYS B 1 44 ? -20.859 -8.109 -4.441 1 98.44 44 LYS B CA 1
ATOM 2431 C C . LYS B 1 44 ? -21.156 -6.91 -3.555 1 98.44 44 LYS B C 1
ATOM 2433 O O . LYS B 1 44 ? -22.328 -6.543 -3.377 1 98.44 44 LYS B O 1
ATOM 2438 N N . SER B 1 45 ? -20.203 -6.379 -2.92 1 98.31 45 SER B N 1
ATOM 2439 C CA . SER B 1 45 ? -20.422 -5.223 -2.057 1 98.31 45 SER B CA 1
ATOM 2440 C C . SER B 1 45 ? -20.375 -3.922 -2.852 1 98.31 45 SER B C 1
ATOM 2442 O O . SER B 1 45 ? -19.703 -3.838 -3.877 1 98.31 45 SER B O 1
ATOM 2444 N N . GLU B 1 46 ? -21.062 -2.893 -2.33 1 97.69 46 GLU B N 1
ATOM 2445 C CA . GLU B 1 46 ? -21.016 -1.562 -2.93 1 97.69 46 GLU B CA 1
ATOM 2446 C C . GLU B 1 46 ? -19.625 -0.945 -2.809 1 97.69 46 GLU B C 1
ATOM 2448 O O . GLU B 1 46 ? -19.188 -0.205 -3.691 1 97.69 46 GLU B O 1
ATOM 2453 N N . LEU B 1 47 ? -19 -1.245 -1.744 1 97.75 47 LEU B N 1
ATOM 2454 C CA . LEU B 1 47 ? -17.656 -0.714 -1.501 1 97.75 47 LEU B CA 1
ATOM 2455 C C . LEU B 1 47 ? -16.703 -1.107 -2.625 1 97.75 47 LEU B C 1
ATOM 2457 O O . LEU B 1 47 ? -16.062 -0.246 -3.229 1 97.75 47 LEU B O 1
ATOM 2461 N N . VAL B 1 48 ? -16.609 -2.391 -2.914 1 98.69 48 VAL B N 1
ATOM 2462 C CA . VAL B 1 48 ? -15.695 -2.893 -3.93 1 98.69 48 VAL B CA 1
ATOM 2463 C C . VAL B 1 48 ? -16.141 -2.408 -5.309 1 98.69 48 VAL B C 1
ATOM 2465 O O . VAL B 1 48 ? -15.305 -2.016 -6.133 1 98.69 48 VAL B O 1
ATOM 2468 N N . LYS B 1 49 ? -17.438 -2.402 -5.52 1 98.25 49 LYS B N 1
ATOM 2469 C CA . LYS B 1 49 ? -17.969 -1.902 -6.781 1 98.25 49 LYS B CA 1
ATOM 2470 C C . LYS B 1 49 ? -17.562 -0.452 -7.02 1 98.25 49 LYS B C 1
ATOM 2472 O O . LYS B 1 49 ? -17.062 -0.11 -8.094 1 98.25 49 LYS B O 1
ATOM 2477 N N . ASN B 1 50 ? -17.766 0.369 -5.996 1 97.12 50 ASN B N 1
ATOM 2478 C CA . ASN B 1 50 ? -17.453 1.79 -6.102 1 97.12 50 ASN B CA 1
ATOM 2479 C C . ASN B 1 50 ? -15.961 2.018 -6.316 1 97.12 50 ASN B C 1
ATOM 2481 O O . ASN B 1 50 ? -15.562 2.834 -7.152 1 97.12 50 ASN B O 1
ATOM 2485 N N . LEU B 1 51 ? -15.195 1.3 -5.598 1 97.81 51 LEU B N 1
ATOM 2486 C CA . LEU B 1 51 ? -13.75 1.432 -5.711 1 97.81 51 LEU B CA 1
ATOM 2487 C C . LEU B 1 51 ? -13.273 1.045 -7.109 1 97.81 51 LEU B C 1
ATOM 2489 O O . LEU B 1 51 ? -12.5 1.774 -7.73 1 97.81 51 LEU B O 1
ATOM 2493 N N . ALA B 1 52 ? -13.719 -0.102 -7.605 1 97.94 52 ALA B N 1
ATOM 2494 C CA . ALA B 1 52 ? -13.344 -0.576 -8.93 1 97.94 52 ALA B CA 1
ATOM 2495 C C . ALA B 1 52 ? -13.773 0.413 -10.01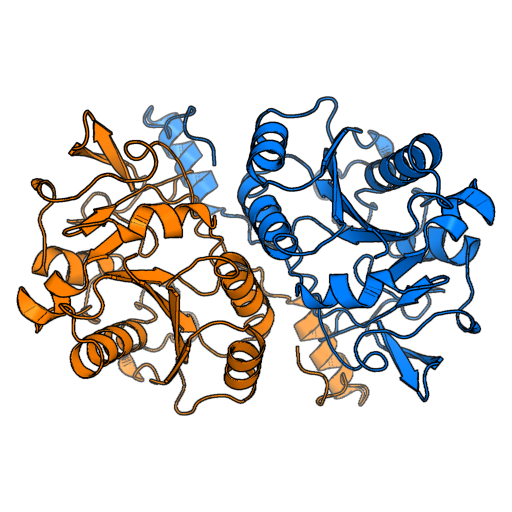6 1 97.94 52 ALA B C 1
ATOM 2497 O O . ALA B 1 52 ? -13 0.726 -10.922 1 97.94 52 ALA B O 1
ATOM 2498 N N . SER B 1 53 ? -14.961 0.994 -9.875 1 97.19 53 SER B N 1
ATOM 2499 C CA . SER B 1 53 ? -15.508 1.913 -10.867 1 97.19 53 SER B CA 1
ATOM 2500 C C . SER B 1 53 ? -14.727 3.221 -10.898 1 97.19 53 SER B C 1
ATOM 2502 O O . SER B 1 53 ? -14.555 3.814 -11.969 1 97.19 53 SER B O 1
ATOM 2504 N N . ARG B 1 54 ? -14.219 3.615 -9.781 1 94.81 54 ARG B N 1
ATOM 2505 C CA . ARG B 1 54 ? -13.523 4.898 -9.695 1 94.81 54 ARG B CA 1
ATOM 2506 C C . ARG B 1 54 ? -12.047 4.75 -10.031 1 94.81 54 ARG B C 1
ATOM 2508 O O . ARG B 1 54 ? -11.344 5.742 -10.234 1 94.81 54 ARG B O 1
ATOM 2515 N N . SER B 1 55 ? -11.602 3.537 -10.086 1 95.62 55 SER B N 1
ATOM 2516 C CA . SER B 1 55 ? -10.18 3.285 -10.281 1 95.62 55 SER B CA 1
ATOM 2517 C C . SER B 1 55 ? -9.719 3.717 -11.672 1 95.62 55 SER B C 1
ATOM 2519 O O . SER B 1 55 ? -8.539 3.992 -11.883 1 95.62 55 SER B O 1
ATOM 2521 N N . GLY B 1 56 ? -10.641 3.76 -12.68 1 94.75 56 GLY B N 1
ATOM 2522 C CA . GLY B 1 56 ? -10.289 4.043 -14.062 1 94.75 56 GLY B CA 1
ATOM 2523 C C . GLY B 1 56 ? -9.703 2.846 -14.781 1 94.75 56 GLY B C 1
ATOM 2524 O O . GLY B 1 56 ? -9.305 2.949 -15.945 1 94.75 56 GLY B O 1
ATOM 2525 N N . LEU B 1 57 ? -9.648 1.724 -14.133 1 97.62 57 LEU B N 1
ATOM 2526 C CA . LEU B 1 57 ? -9.117 0.501 -14.719 1 97.62 57 LEU B CA 1
ATOM 2527 C C . LEU B 1 57 ? -10.219 -0.305 -15.398 1 97.62 57 LEU B C 1
ATOM 2529 O O . LEU B 1 57 ? -11.383 -0.203 -15.023 1 97.62 57 LEU B O 1
ATOM 2533 N N . ASN B 1 58 ? -9.844 -1.02 -16.531 1 98.19 58 ASN B N 1
ATOM 2534 C CA . ASN B 1 58 ? -10.727 -2.098 -16.969 1 98.19 58 ASN B CA 1
ATOM 2535 C C . ASN B 1 58 ? -10.836 -3.193 -15.914 1 98.19 58 ASN B C 1
ATOM 2537 O O . ASN B 1 58 ? -9.82 -3.693 -15.43 1 98.19 58 ASN B O 1
ATOM 2541 N N . PHE B 1 59 ? -12.109 -3.447 -15.547 1 98.69 59 PHE B N 1
ATOM 2542 C CA . PHE B 1 59 ? -12.195 -4.402 -14.453 1 98.69 59 PHE B CA 1
ATOM 2543 C C . PHE B 1 59 ? -13.398 -5.316 -14.625 1 98.69 59 PHE B C 1
ATOM 2545 O O . PHE B 1 59 ? -14.289 -5.035 -15.438 1 98.69 59 PHE B O 1
ATOM 2552 N N . THR B 1 60 ? -13.383 -6.48 -14.008 1 98.88 60 THR B N 1
ATOM 2553 C CA . THR B 1 60 ? -14.484 -7.398 -13.758 1 98.88 60 THR B CA 1
ATOM 2554 C C . THR B 1 60 ? -14.641 -7.656 -12.258 1 98.88 60 THR B C 1
ATOM 2556 O O . THR B 1 60 ? -13.656 -7.895 -11.562 1 98.88 60 THR B O 1
ATOM 2559 N N . HIS B 1 61 ? -15.812 -7.465 -11.75 1 98.88 61 HIS B N 1
ATOM 2560 C CA . HIS B 1 61 ? -16.141 -7.684 -10.344 1 98.88 61 HIS B CA 1
ATOM 2561 C C . HIS B 1 61 ? -16.953 -8.961 -10.156 1 98.88 61 HIS B C 1
ATOM 2563 O O . HIS B 1 61 ? -18.047 -9.086 -10.695 1 98.88 61 HIS B O 1
ATOM 2569 N N . LEU B 1 62 ? -16.406 -9.938 -9.453 1 98.88 62 LEU B N 1
ATOM 2570 C CA . LEU B 1 62 ? -17.016 -11.234 -9.211 1 98.88 62 LEU B CA 1
ATOM 2571 C C . LEU B 1 62 ? -17.141 -11.508 -7.715 1 98.88 62 LEU B C 1
ATOM 2573 O O . LEU B 1 62 ? -16.656 -10.727 -6.898 1 98.88 62 LEU B O 1
ATOM 2577 N N . ASN B 1 63 ? -17.859 -12.5 -7.336 1 98.69 63 ASN B N 1
ATOM 2578 C CA . ASN B 1 63 ? -17.969 -12.953 -5.953 1 98.69 63 ASN B CA 1
ATOM 2579 C C . ASN B 1 63 ? -18.156 -14.461 -5.871 1 98.69 63 ASN B C 1
ATOM 2581 O O . ASN B 1 63 ? -18.797 -15.062 -6.746 1 98.69 63 ASN B O 1
ATOM 2585 N N . TYR B 1 64 ? -17.578 -15.062 -4.949 1 98.19 64 TYR B N 1
ATOM 2586 C CA . TYR B 1 64 ? -17.734 -16.469 -4.59 1 98.19 64 TYR B CA 1
ATOM 2587 C C . TYR B 1 64 ? -17.422 -16.688 -3.117 1 98.19 64 TYR B C 1
ATOM 2589 O O . TYR B 1 64 ? -16.281 -16.531 -2.689 1 98.19 64 TYR B O 1
ATOM 2597 N N . LYS B 1 65 ? -18.406 -17.094 -2.371 1 96.81 65 LYS B N 1
ATOM 2598 C CA . LYS B 1 65 ? -18.203 -17.312 -0.942 1 96.81 65 LYS B CA 1
ATOM 2599 C C . LYS B 1 65 ? -17.484 -18.641 -0.686 1 96.81 65 LYS B C 1
ATOM 2601 O O . LYS B 1 65 ? -17.922 -19.688 -1.179 1 96.81 65 LYS B O 1
ATOM 2606 N N . THR B 1 66 ? -16.359 -18.562 0.019 1 94.5 66 THR B N 1
ATOM 2607 C CA . THR B 1 66 ? -15.648 -19.781 0.396 1 94.5 66 THR B CA 1
ATOM 2608 C C . THR B 1 66 ? -16.594 -20.75 1.118 1 94.5 66 THR B C 1
ATOM 2610 O O . THR B 1 66 ? -17.297 -20.359 2.045 1 94.5 66 THR B O 1
ATOM 2613 N N . PRO B 1 67 ? -16.625 -21.969 0.7 1 91.38 67 PRO B N 1
ATOM 2614 C CA . PRO B 1 67 ? -17.5 -22.953 1.337 1 91.38 67 PRO B CA 1
ATOM 2615 C C . PRO B 1 67 ? -17.219 -23.125 2.828 1 91.38 67 PRO B C 1
ATOM 2617 O O . PRO B 1 67 ? -16.078 -22.969 3.262 1 91.38 67 PRO B O 1
ATOM 2620 N N . LEU B 1 68 ? -18.203 -23.547 3.537 1 87.19 68 LEU B N 1
ATOM 2621 C CA . LEU B 1 68 ? -18.172 -23.625 4.992 1 87.19 68 LEU B CA 1
ATOM 2622 C C . LEU B 1 68 ? -17.047 -24.531 5.465 1 87.19 68 LEU B C 1
ATOM 2624 O O . LEU B 1 68 ? -16.359 -24.219 6.441 1 87.19 68 LEU B O 1
ATOM 2628 N N . PHE B 1 69 ? -16.781 -25.625 4.824 1 83 69 PHE B N 1
ATOM 2629 C CA . PHE B 1 69 ? -15.812 -26.609 5.266 1 83 69 PHE B CA 1
ATOM 2630 C C . PHE B 1 69 ? -14.391 -26.094 5.109 1 83 69 PHE B C 1
ATOM 2632 O O . PHE B 1 69 ? -13.453 -26.656 5.684 1 83 69 PHE B O 1
ATOM 2639 N N . LEU B 1 70 ? -14.234 -25 4.391 1 83.94 70 LEU B N 1
ATOM 2640 C CA . LEU B 1 70 ? -12.906 -24.438 4.172 1 83.94 70 LEU B CA 1
ATOM 2641 C C . LEU B 1 70 ? -12.742 -23.141 4.949 1 83.94 70 LEU B C 1
ATOM 2643 O O . LEU B 1 70 ? -11.672 -22.531 4.922 1 83.94 70 LEU B O 1
ATOM 2647 N N . ARG B 1 71 ? -13.742 -22.75 5.648 1 80.06 71 ARG B N 1
ATOM 2648 C CA . ARG B 1 71 ? -13.656 -21.5 6.395 1 80.06 71 ARG B CA 1
ATOM 2649 C C . ARG B 1 71 ? -12.898 -21.703 7.703 1 80.06 71 ARG B C 1
ATOM 2651 O O . ARG B 1 71 ? -13.016 -22.75 8.344 1 80.06 71 ARG B O 1
ATOM 2658 N N . ARG B 1 72 ? -12.156 -20.609 7.973 1 75.5 72 ARG B N 1
ATOM 2659 C CA . ARG B 1 72 ? -11.367 -20.656 9.203 1 75.5 72 ARG B CA 1
ATOM 2660 C C . ARG B 1 72 ? -12.273 -20.641 10.43 1 75.5 72 ARG B C 1
ATOM 2662 O O . ARG B 1 72 ? -13.195 -19.828 10.516 1 75.5 72 ARG B O 1
ATOM 2669 N N . GLN B 1 73 ? -11.93 -21.547 11.258 1 70.38 73 GLN B N 1
ATOM 2670 C CA . GLN B 1 73 ? -12.625 -21.547 12.539 1 70.38 73 GLN B CA 1
ATOM 2671 C C . GLN B 1 73 ? -11.898 -20.688 13.562 1 70.38 73 GLN B C 1
ATOM 2673 O O . GLN B 1 73 ? -10.711 -20.391 13.398 1 70.38 73 GLN B O 1
ATOM 2678 N N . LYS B 1 74 ? -12.727 -20.203 14.523 1 64.81 74 LYS B N 1
ATOM 2679 C CA . LYS B 1 74 ? -12.148 -19.422 15.617 1 64.81 74 LYS B CA 1
ATOM 2680 C C . LYS B 1 74 ? -10.984 -20.172 16.266 1 64.81 74 LYS B C 1
ATOM 2682 O O . LYS B 1 74 ? -11.109 -21.344 16.594 1 64.81 74 LYS B O 1
ATOM 2687 N N . GLY B 1 75 ? -9.836 -19.547 16.25 1 65.31 75 GLY B N 1
ATOM 2688 C CA . GLY B 1 75 ? -8.695 -20.156 16.906 1 65.31 75 GLY B CA 1
ATOM 2689 C C . GLY B 1 75 ? -7.793 -20.922 15.961 1 65.31 75 GLY B C 1
ATOM 2690 O O . GLY B 1 75 ? -6.691 -21.328 16.328 1 65.31 75 GLY B O 1
ATOM 2691 N N . GLU B 1 76 ? -8.375 -21.172 14.844 1 67.75 76 GLU B N 1
ATOM 2692 C CA . GLU B 1 76 ? -7.562 -21.922 13.883 1 67.75 76 GLU B CA 1
ATOM 2693 C C . GLU B 1 76 ? -6.504 -21.016 13.25 1 67.75 76 GLU B C 1
ATOM 2695 O O . GLU B 1 76 ? -6.773 -19.859 12.945 1 67.75 76 GLU B O 1
ATOM 2700 N N . PHE B 1 77 ? -5.371 -21.594 13.227 1 65.12 77 PHE B N 1
ATOM 2701 C CA . PHE B 1 77 ? -4.281 -20.844 12.617 1 65.12 77 PHE B CA 1
ATOM 2702 C C . PHE B 1 77 ? -4.547 -20.609 11.133 1 65.12 77 PHE B C 1
ATOM 2704 O O . PHE B 1 77 ? -5.078 -21.484 10.445 1 65.12 77 PHE B O 1
ATOM 2711 N N . ARG B 1 78 ? -4.328 -19.5 10.688 1 62.84 78 ARG B N 1
ATOM 2712 C CA . ARG B 1 78 ? -4.562 -19.031 9.32 1 62.84 78 ARG B CA 1
ATOM 2713 C C . ARG B 1 78 ? -3.916 -19.969 8.305 1 62.84 78 ARG B C 1
ATOM 2715 O O . ARG B 1 78 ? -4.406 -20.094 7.18 1 62.84 78 ARG B O 1
ATOM 2722 N N . ARG B 1 79 ? -2.926 -20.688 8.734 1 61 79 ARG B N 1
ATOM 2723 C CA . ARG B 1 79 ? -2.121 -21.422 7.758 1 61 79 ARG B CA 1
ATOM 2724 C C . ARG B 1 79 ? -2.75 -22.766 7.43 1 61 79 ARG B C 1
ATOM 2726 O O . ARG B 1 79 ? -2.354 -23.422 6.465 1 61 79 ARG B O 1
ATOM 2733 N N . PHE B 1 80 ? -3.805 -23.047 8.008 1 65.5 80 PHE B N 1
ATOM 2734 C CA . PHE B 1 80 ? -4.262 -24.438 7.887 1 65.5 80 PHE B CA 1
ATOM 2735 C C . PHE B 1 80 ? -5.25 -24.578 6.734 1 65.5 80 PHE B C 1
ATOM 2737 O O . PHE B 1 80 ? -5.371 -25.641 6.141 1 65.5 80 PHE B O 1
ATOM 2744 N N . LYS B 1 81 ? -5.832 -23.5 6.488 1 74.94 81 LYS B N 1
ATOM 2745 C CA . LYS B 1 81 ? -6.762 -23.578 5.367 1 74.94 81 LYS B CA 1
ATOM 2746 C C . LYS B 1 81 ? -6.398 -22.578 4.273 1 74.94 81 LYS B C 1
ATOM 2748 O O . LYS B 1 81 ? -6.098 -21.422 4.562 1 74.94 81 LYS B O 1
ATOM 2753 N N . PRO B 1 82 ? -6.348 -23.188 3.1 1 79.19 82 PRO B N 1
ATOM 2754 C CA . PRO B 1 82 ? -6.023 -22.266 1.998 1 79.19 82 PRO B CA 1
ATOM 2755 C C . PRO B 1 82 ? -7.09 -21.203 1.782 1 79.19 82 PRO B C 1
ATOM 2757 O O . PRO B 1 82 ? -8.281 -21.469 1.961 1 79.19 82 PRO B O 1
ATOM 2760 N N . ARG B 1 83 ? -6.625 -20.078 1.491 1 83.38 83 ARG B N 1
ATOM 2761 C CA . ARG B 1 83 ? -7.527 -18.969 1.253 1 83.38 83 ARG B CA 1
ATOM 2762 C C . ARG B 1 83 ? -7.566 -18.594 -0.227 1 83.38 83 ARG B C 1
ATOM 2764 O O . ARG B 1 83 ? -6.57 -18.766 -0.938 1 83.38 83 ARG B O 1
ATOM 2771 N N . GLY B 1 84 ? -8.711 -18.25 -0.707 1 92.44 84 GLY B N 1
ATOM 2772 C CA . GLY B 1 84 ? -8.859 -17.656 -2.023 1 92.44 84 GLY B CA 1
ATOM 2773 C C . GLY B 1 84 ? -8.891 -18.672 -3.145 1 92.44 84 GLY B C 1
ATOM 2774 O O . GLY B 1 84 ? -8.719 -18.328 -4.312 1 92.44 84 GLY B O 1
ATOM 2775 N N . VAL B 1 85 ? -9.031 -19.969 -2.812 1 94.06 85 VAL B N 1
ATOM 2776 C CA . VAL B 1 85 ? -8.961 -21.031 -3.809 1 94.06 85 VAL B CA 1
ATOM 2777 C C . VAL B 1 85 ? -10.102 -20.859 -4.816 1 94.06 85 VAL B C 1
ATOM 2779 O O . VAL B 1 85 ? -9.859 -20.781 -6.023 1 94.06 85 VAL B O 1
ATOM 2782 N N . TYR B 1 86 ? -11.281 -20.734 -4.281 1 95.88 86 TYR B N 1
ATOM 2783 C CA . TYR B 1 86 ? -12.461 -20.703 -5.148 1 95.88 86 TYR B CA 1
ATOM 2784 C C . TYR B 1 86 ? -12.555 -19.375 -5.883 1 95.88 86 TYR B C 1
ATOM 2786 O O . TYR B 1 86 ? -13.023 -19.312 -7.02 1 95.88 86 TYR B O 1
ATOM 2794 N N . GLN B 1 87 ? -12.141 -18.328 -5.238 1 98.19 87 GLN B N 1
ATOM 2795 C CA . GLN B 1 87 ? -12.094 -17.016 -5.879 1 98.19 87 GLN B CA 1
ATOM 2796 C C . GLN B 1 87 ? -11.133 -17.016 -7.062 1 98.19 87 GLN B C 1
ATOM 2798 O O . GLN B 1 87 ? -11.461 -16.5 -8.133 1 98.19 87 GLN B O 1
ATOM 2803 N N . ARG B 1 88 ? -9.953 -17.578 -6.934 1 98.44 88 ARG B N 1
ATOM 2804 C CA . ARG B 1 88 ? -8.977 -17.656 -8.016 1 98.44 88 ARG B CA 1
ATOM 2805 C C . ARG B 1 88 ? -9.469 -18.547 -9.141 1 98.44 88 ARG B C 1
ATOM 2807 O O . ARG B 1 88 ? -9.328 -18.219 -10.32 1 98.44 88 ARG B O 1
ATOM 2814 N N . ASN B 1 89 ? -10.055 -19.688 -8.758 1 98.38 89 ASN B N 1
ATOM 2815 C CA . ASN B 1 89 ? -10.586 -20.594 -9.766 1 98.38 89 ASN B CA 1
ATOM 2816 C C . ASN B 1 89 ? -11.719 -19.953 -10.562 1 98.38 89 ASN B C 1
ATOM 2818 O O . ASN B 1 89 ? -11.852 -20.188 -11.766 1 98.38 89 ASN B O 1
ATOM 2822 N N . LEU B 1 90 ? -12.555 -19.203 -9.844 1 98.75 90 LEU B N 1
ATOM 2823 C CA . LEU B 1 90 ? -13.625 -18.5 -10.539 1 98.75 90 LEU B CA 1
ATOM 2824 C C . LEU B 1 90 ? -13.047 -17.531 -11.57 1 98.75 90 LEU B C 1
ATOM 2826 O O . LEU B 1 90 ? -13.586 -17.406 -12.672 1 98.75 90 LEU B O 1
ATOM 2830 N N . ALA B 1 91 ? -12.023 -16.844 -11.234 1 98.88 91 ALA B N 1
ATOM 2831 C CA . ALA B 1 91 ? -11.375 -15.906 -12.156 1 98.88 91 ALA B CA 1
ATOM 2832 C C . ALA B 1 91 ? -10.797 -16.641 -13.359 1 98.88 91 ALA B C 1
ATOM 2834 O O . ALA B 1 91 ? -10.906 -16.172 -14.492 1 98.88 91 ALA B O 1
ATOM 2835 N N . ILE B 1 92 ? -10.148 -17.797 -13.117 1 98.81 92 ILE B N 1
ATOM 2836 C CA . ILE B 1 92 ? -9.625 -18.609 -14.211 1 98.81 92 ILE B CA 1
ATOM 2837 C C . ILE B 1 92 ? -10.758 -19.016 -15.148 1 98.81 92 ILE B C 1
ATOM 2839 O O . ILE B 1 92 ? -10.633 -18.891 -16.375 1 98.81 92 ILE B O 1
ATOM 2843 N N . GLN B 1 93 ? -11.859 -19.484 -14.562 1 98.81 93 GLN B N 1
ATOM 2844 C CA . GLN B 1 93 ? -13.016 -19.859 -15.359 1 98.81 93 GLN B CA 1
ATOM 2845 C C . GLN B 1 93 ? -13.539 -18.672 -16.172 1 98.81 93 GLN B C 1
ATOM 2847 O O . GLN B 1 93 ? -13.906 -18.828 -17.328 1 98.81 93 GLN B O 1
ATOM 2852 N N . TRP B 1 94 ? -13.625 -17.5 -15.555 1 98.88 94 TRP B N 1
ATOM 2853 C CA . TRP B 1 94 ? -14.062 -16.297 -16.25 1 98.88 94 TRP B CA 1
ATOM 2854 C C . TRP B 1 94 ? -13.18 -16.031 -17.469 1 98.88 94 TRP B C 1
ATOM 2856 O O . TRP B 1 94 ? -13.68 -15.688 -18.547 1 98.88 94 TRP B O 1
ATOM 2866 N N . ILE B 1 95 ? -11.906 -16.156 -17.328 1 98.81 95 ILE B N 1
ATOM 2867 C CA . ILE B 1 95 ? -10.961 -15.938 -18.422 1 98.81 95 ILE B CA 1
ATOM 2868 C C . ILE B 1 95 ? -11.227 -16.938 -19.547 1 98.81 95 ILE B C 1
ATOM 2870 O O . ILE B 1 95 ? -11.281 -16.562 -20.719 1 98.81 95 ILE B O 1
ATOM 2874 N N . ARG B 1 96 ? -11.406 -18.203 -19.203 1 98.69 96 ARG B N 1
ATOM 2875 C CA . ARG B 1 96 ? -11.703 -19.25 -20.188 1 98.69 96 ARG B CA 1
ATOM 2876 C C . ARG B 1 96 ? -12.953 -18.906 -20.984 1 98.69 96 ARG B C 1
ATOM 2878 O O . ARG B 1 96 ? -13 -19.109 -22.203 1 98.69 96 ARG B O 1
ATOM 2885 N N . ASP B 1 97 ? -13.938 -18.375 -20.266 1 98.5 97 ASP B N 1
ATOM 2886 C CA . ASP B 1 97 ? -15.258 -18.188 -20.859 1 98.5 97 ASP B CA 1
ATOM 2887 C C . ASP B 1 97 ? -15.312 -16.891 -21.672 1 98.5 97 ASP B C 1
ATOM 2889 O O . ASP B 1 97 ? -16.109 -16.781 -22.609 1 98.5 97 ASP B O 1
ATOM 2893 N N . ASN B 1 98 ? -14.438 -15.922 -21.359 1 98.5 98 ASN B N 1
ATOM 2894 C CA . ASN B 1 98 ? -14.703 -14.586 -21.875 1 98.5 98 ASN B CA 1
ATOM 2895 C C . ASN B 1 98 ? -13.555 -14.07 -22.719 1 98.5 98 ASN B C 1
ATOM 2897 O O . ASN B 1 98 ? -13.688 -13.055 -23.406 1 98.5 98 ASN B O 1
ATOM 2901 N N . VAL B 1 99 ? -12.422 -14.727 -22.703 1 98.31 99 VAL B N 1
ATOM 2902 C CA . VAL B 1 99 ? -11.242 -14.188 -23.375 1 98.31 99 VAL B CA 1
ATOM 2903 C C . VAL B 1 99 ? -10.852 -15.086 -24.547 1 98.31 99 VAL B C 1
ATOM 2905 O O . VAL B 1 99 ? -10.703 -16.297 -24.375 1 98.31 99 VAL B O 1
ATOM 2908 N N . ASN B 1 100 ? -10.773 -14.555 -25.766 1 98 100 ASN B N 1
ATOM 2909 C CA . ASN B 1 100 ? -10.156 -15.211 -26.906 1 98 100 ASN B CA 1
ATOM 2910 C C . ASN B 1 100 ? -8.656 -14.945 -26.969 1 98 100 ASN B C 1
ATOM 2912 O O . ASN B 1 100 ? -8.234 -13.852 -27.344 1 98 100 ASN B O 1
ATOM 2916 N N . HIS B 1 101 ? -7.855 -15.945 -26.609 1 96.31 101 HIS B N 1
ATOM 2917 C CA . HIS B 1 101 ? -6.414 -15.789 -26.438 1 96.31 101 HIS B CA 1
ATOM 2918 C C . HIS B 1 101 ? -5.75 -15.375 -27.75 1 96.31 101 HIS B C 1
ATOM 2920 O O . HIS B 1 101 ? -4.641 -14.836 -27.734 1 96.31 101 HIS B O 1
ATOM 2926 N N . ARG B 1 102 ? -6.328 -15.633 -28.891 1 96.94 102 ARG B N 1
ATOM 2927 C CA . ARG B 1 102 ? -5.777 -15.234 -30.188 1 96.94 102 ARG B CA 1
ATOM 2928 C C . ARG B 1 102 ? -5.992 -13.742 -30.438 1 96.94 102 ARG B C 1
ATOM 2930 O O . ARG B 1 102 ? -5.148 -13.078 -31.047 1 96.94 102 ARG B O 1
ATOM 2937 N N . GLU B 1 103 ? -7.074 -13.258 -29.953 1 97.5 103 GLU B N 1
ATOM 2938 C CA . GLU B 1 103 ? -7.426 -11.852 -30.125 1 97.5 103 GLU B CA 1
ATOM 2939 C C . GLU B 1 103 ? -6.816 -10.992 -29.016 1 97.5 103 GLU B C 1
ATOM 2941 O O . GLU B 1 103 ? -6.418 -9.844 -29.266 1 97.5 103 GLU B O 1
ATOM 2946 N N . THR B 1 104 ? -6.746 -11.539 -27.812 1 97.62 104 THR B N 1
ATOM 2947 C CA . THR B 1 104 ? -6.227 -10.859 -26.641 1 97.62 104 THR B CA 1
ATOM 2948 C C . THR B 1 104 ? -5.191 -11.719 -25.922 1 97.62 104 THR B C 1
ATOM 2950 O O . THR B 1 104 ? -5.473 -12.289 -24.859 1 97.62 104 THR B O 1
ATOM 2953 N N . PRO B 1 105 ? -4.066 -11.781 -26.562 1 98.06 105 PRO B N 1
ATOM 2954 C CA . PRO B 1 105 ? -3.021 -12.5 -25.844 1 98.06 105 PRO B CA 1
ATOM 2955 C C . PRO B 1 105 ? -2.693 -11.859 -24.484 1 98.06 105 PRO B C 1
ATOM 2957 O O . PRO B 1 105 ? -2.871 -10.648 -24.328 1 98.06 105 PRO B O 1
ATOM 2960 N N . GLY B 1 106 ? -2.275 -12.68 -23.5 1 98.5 106 GLY B N 1
ATOM 2961 C CA . GLY B 1 106 ? -1.974 -12.094 -22.219 1 98.5 106 GLY B CA 1
ATOM 2962 C C . GLY B 1 106 ? -1.545 -13.117 -21.172 1 98.5 106 GLY B C 1
ATOM 2963 O O . GLY B 1 106 ? -1.276 -14.273 -21.516 1 98.5 106 GLY B O 1
ATOM 2964 N N . VAL B 1 107 ? -1.345 -12.656 -20.016 1 98.88 107 VAL B N 1
ATOM 2965 C CA . VAL B 1 107 ? -0.948 -13.469 -18.875 1 98.88 107 VAL B CA 1
ATOM 2966 C C . VAL B 1 107 ? -1.928 -13.258 -17.719 1 98.88 107 VAL B C 1
ATOM 2968 O O . VAL B 1 107 ? -2.613 -12.234 -17.672 1 98.88 107 VAL B O 1
ATOM 2971 N N . VAL B 1 108 ? -2.062 -14.25 -16.875 1 98.94 108 VAL B N 1
ATOM 2972 C CA . VAL B 1 108 ? -2.836 -14.109 -15.648 1 98.94 108 VAL B CA 1
ATOM 2973 C C . VAL B 1 108 ? -1.899 -14.117 -14.438 1 98.94 108 VAL B C 1
ATOM 2975 O O . VAL B 1 108 ? -0.95 -14.906 -14.391 1 98.94 108 VAL B O 1
ATOM 2978 N N . TYR B 1 109 ? -2.059 -13.203 -13.609 1 98.94 109 TYR B N 1
ATOM 2979 C CA . TYR B 1 109 ? -1.295 -13.008 -12.383 1 98.94 109 TYR B CA 1
ATOM 2980 C C . TYR B 1 109 ? -2.219 -12.922 -11.172 1 98.94 109 TYR B C 1
ATOM 2982 O O . TYR B 1 109 ? -3.258 -12.258 -11.227 1 98.94 109 TYR B O 1
ATOM 2990 N N . PHE B 1 110 ? -1.887 -13.586 -10.086 1 98.81 110 PHE B N 1
ATOM 2991 C CA . PHE B 1 110 ? -2.682 -13.594 -8.867 1 98.81 110 PHE B CA 1
ATOM 2992 C C . PHE B 1 110 ? -2.094 -12.641 -7.832 1 98.81 110 PHE B C 1
ATOM 2994 O O . PHE B 1 110 ? -1.07 -12.938 -7.215 1 98.81 110 PHE B O 1
ATOM 3001 N N . ALA B 1 111 ? -2.732 -11.523 -7.629 1 98.69 111 ALA B N 1
ATOM 3002 C CA . ALA B 1 111 ? -2.283 -10.461 -6.734 1 98.69 111 ALA B CA 1
ATOM 3003 C C . ALA B 1 111 ? -3.129 -10.414 -5.469 1 98.69 111 ALA B C 1
ATOM 3005 O O . ALA B 1 111 ? -4.285 -9.984 -5.504 1 98.69 111 ALA B O 1
ATOM 3006 N N . ASP B 1 112 ? -2.545 -10.797 -4.355 1 97.69 112 ASP B N 1
ATOM 3007 C CA . ASP B 1 112 ? -3.24 -10.648 -3.082 1 97.69 112 ASP B CA 1
ATOM 3008 C C . ASP B 1 112 ? -3.555 -9.18 -2.799 1 97.69 112 ASP B C 1
ATOM 3010 O O . ASP B 1 112 ? -2.793 -8.289 -3.184 1 97.69 112 ASP B O 1
ATOM 3014 N N . ASP B 1 113 ? -4.621 -8.93 -2.082 1 98.25 113 ASP B N 1
ATOM 3015 C CA . ASP B 1 113 ? -5.094 -7.559 -1.916 1 98.25 113 ASP B CA 1
ATOM 3016 C C . ASP B 1 113 ? -4.273 -6.82 -0.86 1 98.25 113 ASP B C 1
ATOM 3018 O O . ASP B 1 113 ? -4.414 -5.605 -0.693 1 98.25 113 ASP B O 1
ATOM 3022 N N . ASP B 1 114 ? -3.342 -7.508 -0.149 1 97.19 114 ASP B N 1
ATOM 3023 C CA . ASP B 1 114 ? -2.609 -6.82 0.911 1 97.19 114 ASP B CA 1
ATOM 3024 C C . ASP B 1 114 ? -1.109 -6.816 0.627 1 97.19 114 ASP B C 1
ATOM 3026 O O . ASP B 1 114 ? -0.314 -6.398 1.472 1 97.19 114 ASP B O 1
ATOM 3030 N N . ASN B 1 115 ? -0.65 -7.324 -0.563 1 98.5 115 ASN B N 1
ATOM 3031 C CA . ASN B 1 115 ? 0.765 -7.281 -0.918 1 98.5 115 ASN B CA 1
ATOM 3032 C C . ASN B 1 115 ? 1.153 -5.934 -1.512 1 98.5 115 ASN B C 1
ATOM 3034 O O . ASN B 1 115 ? 0.289 -5.094 -1.775 1 98.5 115 ASN B O 1
ATOM 3038 N N . THR B 1 116 ? 2.42 -5.676 -1.581 1 98.75 116 THR B N 1
ATOM 3039 C CA . THR B 1 116 ? 2.961 -4.492 -2.238 1 98.75 116 THR B CA 1
ATOM 3040 C C . THR B 1 116 ? 3.57 -4.855 -3.59 1 98.75 116 THR B C 1
ATOM 3042 O O . THR B 1 116 ? 4.332 -5.816 -3.693 1 98.75 116 THR B O 1
ATOM 3045 N N . TYR B 1 117 ? 3.275 -4.117 -4.641 1 98.62 117 TYR B N 1
ATOM 3046 C CA . TYR B 1 117 ? 3.707 -4.422 -6 1 98.62 117 TYR B CA 1
ATOM 3047 C C . TYR B 1 117 ? 4.43 -3.232 -6.621 1 98.62 117 TYR B C 1
ATOM 3049 O O . TYR B 1 117 ? 3.951 -2.098 -6.539 1 98.62 117 TYR B O 1
ATOM 3057 N N . ASP B 1 118 ? 5.539 -3.508 -7.141 1 97.88 118 ASP B N 1
ATOM 3058 C CA . ASP B 1 118 ? 6.156 -2.557 -8.062 1 97.88 118 ASP B CA 1
ATOM 3059 C C . ASP B 1 118 ? 5.535 -2.656 -9.453 1 97.88 118 ASP B C 1
ATOM 3061 O O . ASP B 1 118 ? 5.43 -3.748 -10.016 1 97.88 118 ASP B O 1
ATOM 3065 N N . SER B 1 119 ? 5.16 -1.559 -10 1 95.88 119 SER B N 1
ATOM 3066 C CA . SER B 1 119 ? 4.457 -1.564 -11.281 1 95.88 119 SER B CA 1
ATOM 3067 C C . SER B 1 119 ? 5.316 -2.172 -12.383 1 95.88 119 SER B C 1
ATOM 3069 O O . SER B 1 119 ? 4.793 -2.684 -13.375 1 95.88 119 SER B O 1
ATOM 3071 N N . GLU B 1 120 ? 6.625 -2.146 -12.258 1 96.31 120 GLU B N 1
ATOM 3072 C CA . GLU B 1 120 ? 7.547 -2.744 -13.227 1 96.31 120 GLU B CA 1
ATOM 3073 C C . GLU B 1 120 ? 7.258 -4.23 -13.414 1 96.31 120 GLU B C 1
ATOM 3075 O O . GLU B 1 120 ? 7.496 -4.777 -14.492 1 96.31 120 GLU B O 1
ATOM 3080 N N . LEU B 1 121 ? 6.75 -4.812 -12.391 1 98.19 121 LEU B N 1
ATOM 3081 C CA . LEU B 1 121 ? 6.457 -6.242 -12.438 1 98.19 121 LEU B CA 1
ATOM 3082 C C . LEU B 1 121 ? 5.473 -6.555 -13.555 1 98.19 121 LEU B C 1
ATOM 3084 O O . LEU B 1 121 ? 5.66 -7.52 -14.297 1 98.19 121 LEU B O 1
ATOM 3088 N N . PHE B 1 122 ? 4.484 -5.711 -13.727 1 98.38 122 PHE B N 1
ATOM 3089 C CA . PHE B 1 122 ? 3.412 -5.949 -14.688 1 98.38 122 PHE B CA 1
ATOM 3090 C C . PHE B 1 122 ? 3.908 -5.758 -16.109 1 98.38 122 PHE B C 1
ATOM 3092 O O . PHE B 1 122 ? 3.48 -6.469 -17.031 1 98.38 122 PHE B O 1
ATOM 3099 N N . GLU B 1 123 ? 4.855 -4.871 -16.281 1 96.69 123 GLU B N 1
ATOM 3100 C CA . GLU B 1 123 ? 5.457 -4.664 -17.594 1 96.69 123 GLU B CA 1
ATOM 3101 C C . GLU B 1 123 ? 6.324 -5.852 -18 1 96.69 123 GLU B C 1
ATOM 3103 O O . GLU B 1 123 ? 6.348 -6.242 -19.172 1 96.69 123 GLU B O 1
ATOM 3108 N N . LYS B 1 124 ? 6.91 -6.414 -17.047 1 97.38 124 LYS B N 1
ATOM 3109 C CA . LYS B 1 124 ? 7.812 -7.531 -17.312 1 97.38 124 LYS B CA 1
ATOM 3110 C C . LYS B 1 124 ? 7.035 -8.82 -17.578 1 97.38 124 LYS B C 1
ATOM 3112 O O . LYS B 1 124 ? 7.371 -9.578 -18.484 1 97.38 124 LYS B O 1
ATOM 3117 N N . MET B 1 125 ? 6 -9.031 -16.891 1 98.56 125 MET B N 1
ATOM 3118 C CA . MET B 1 125 ? 5.344 -10.336 -16.922 1 98.56 125 MET B CA 1
ATOM 3119 C C . MET B 1 125 ? 4.504 -10.492 -18.188 1 98.56 125 MET B C 1
ATOM 3121 O O . MET B 1 125 ? 4.184 -11.609 -18.594 1 98.56 125 MET B O 1
ATOM 3125 N N . ARG B 1 126 ? 4.102 -9.406 -18.844 1 98.06 126 ARG B N 1
ATOM 3126 C CA . ARG B 1 126 ? 3.158 -9.477 -19.953 1 98.06 126 ARG B CA 1
ATOM 3127 C C . ARG B 1 126 ? 3.725 -10.312 -21.094 1 98.06 126 ARG B C 1
ATOM 3129 O O . ARG B 1 126 ? 2.979 -10.773 -21.969 1 98.06 126 ARG B O 1
ATOM 3136 N N . TRP B 1 127 ? 5.09 -10.578 -21.094 1 97.62 127 TRP B N 1
ATOM 3137 C CA . TRP B 1 127 ? 5.746 -11.203 -22.234 1 97.62 127 TRP B CA 1
ATOM 3138 C C . TRP B 1 127 ? 5.992 -12.688 -21.984 1 97.62 127 TRP B C 1
ATOM 3140 O O . TRP B 1 127 ? 6.629 -13.367 -22.781 1 97.62 127 TRP B O 1
ATOM 3150 N N . ILE B 1 128 ? 5.504 -13.211 -20.875 1 98.62 128 ILE B N 1
ATOM 3151 C CA . ILE B 1 128 ? 5.664 -14.609 -20.516 1 98.62 128 ILE B CA 1
ATOM 3152 C C . ILE B 1 128 ? 4.973 -15.492 -21.547 1 98.62 128 ILE B C 1
ATOM 3154 O O . ILE B 1 128 ? 3.826 -15.242 -21.922 1 98.62 128 ILE B O 1
ATOM 3158 N N . ASN B 1 129 ? 5.691 -16.562 -22.031 1 97.94 129 ASN B N 1
ATOM 3159 C CA . ASN B 1 129 ? 5.125 -17.484 -23 1 97.94 129 ASN B CA 1
ATOM 3160 C C . ASN B 1 129 ? 4.461 -18.688 -22.328 1 97.94 129 ASN B C 1
ATOM 3162 O O . ASN B 1 129 ? 3.479 -19.219 -22.828 1 97.94 129 ASN B O 1
ATOM 3166 N N . GLY B 1 130 ? 4.996 -19.172 -21.328 1 98.5 130 GLY B N 1
ATOM 3167 C CA . GLY B 1 130 ? 4.453 -20.266 -20.547 1 98.5 130 GLY B CA 1
ATOM 3168 C C . GLY B 1 130 ? 4.125 -19.875 -19.109 1 98.5 130 GLY B C 1
ATOM 3169 O O . GLY B 1 130 ? 3.074 -19.297 -18.844 1 98.5 130 GLY B O 1
ATOM 3170 N N . VAL B 1 131 ? 5.082 -20.219 -18.234 1 98.88 131 VAL B N 1
ATOM 3171 C CA . VAL B 1 131 ? 5 -19.844 -16.828 1 98.88 131 VAL B CA 1
ATOM 3172 C C . VAL B 1 131 ? 6.262 -19.094 -16.422 1 98.88 131 VAL B C 1
ATOM 3174 O O . VAL B 1 131 ? 7.375 -19.594 -16.609 1 98.88 131 VAL B O 1
ATOM 3177 N N . GLY B 1 132 ? 6.078 -17.875 -15.945 1 98.88 132 GLY B N 1
ATOM 3178 C CA . GLY B 1 132 ? 7.191 -17.078 -15.438 1 98.88 132 GLY B CA 1
ATOM 3179 C C . GLY B 1 132 ? 7.258 -17.047 -13.922 1 98.88 132 GLY B C 1
ATOM 3180 O O . GLY B 1 132 ? 6.227 -17.094 -13.25 1 98.88 132 GLY B O 1
ATOM 3181 N N . VAL B 1 133 ? 8.5 -16.922 -13.391 1 98.88 133 VAL B N 1
ATOM 3182 C CA . VAL B 1 133 ? 8.68 -16.938 -11.938 1 98.88 133 VAL B CA 1
ATOM 3183 C C . VAL B 1 133 ? 9.688 -15.867 -11.531 1 98.88 133 VAL B C 1
ATOM 3185 O O . VAL B 1 133 ? 10.562 -15.492 -12.312 1 98.88 133 VAL B O 1
ATOM 3188 N N . TRP B 1 134 ? 9.609 -15.375 -10.32 1 98.81 134 TRP B N 1
ATOM 3189 C CA . TRP B 1 134 ? 10.5 -14.375 -9.742 1 98.81 134 TRP B CA 1
ATOM 3190 C C . TRP B 1 134 ? 10.492 -14.445 -8.219 1 98.81 134 TRP B C 1
ATOM 3192 O O . TRP B 1 134 ? 9.633 -15.109 -7.629 1 98.81 134 TRP B O 1
ATOM 3202 N N . PRO B 1 135 ? 11.438 -13.836 -7.551 1 98.62 135 PRO B N 1
ATOM 3203 C CA . PRO B 1 135 ? 11.484 -13.883 -6.086 1 98.62 135 PRO B CA 1
ATOM 3204 C C . PRO B 1 135 ? 10.469 -12.945 -5.438 1 98.62 135 PRO B C 1
ATOM 3206 O O . PRO B 1 135 ? 10.117 -11.914 -6.02 1 98.62 135 PRO B O 1
ATOM 3209 N N . VAL B 1 136 ? 10 -13.312 -4.297 1 98.69 136 VAL B N 1
ATOM 3210 C CA . VAL B 1 136 ? 9.078 -12.516 -3.49 1 98.69 136 VAL B CA 1
ATOM 3211 C C . VAL B 1 136 ? 9.695 -12.25 -2.117 1 98.69 136 VAL B C 1
ATOM 3213 O O . VAL B 1 136 ? 10.227 -13.164 -1.481 1 98.69 136 VAL B O 1
ATOM 3216 N N . ALA B 1 137 ? 9.648 -10.992 -1.682 1 98.62 137 ALA B N 1
ATOM 3217 C CA . ALA B 1 137 ? 10.195 -10.656 -0.368 1 98.62 137 ALA B CA 1
ATOM 3218 C C . ALA B 1 137 ? 9.195 -10.984 0.738 1 98.62 137 ALA B C 1
ATOM 3220 O O . ALA B 1 137 ? 7.98 -10.906 0.525 1 98.62 137 ALA B O 1
ATOM 3221 N N . PHE B 1 138 ? 9.703 -11.406 1.907 1 98.06 138 PHE B N 1
ATOM 3222 C CA . PHE B 1 138 ? 8.992 -11.609 3.166 1 98.06 138 PHE B CA 1
ATOM 3223 C C . PHE B 1 138 ? 8.047 -12.797 3.07 1 98.06 138 PHE B C 1
ATOM 3225 O O . PHE B 1 138 ? 6.902 -12.727 3.514 1 98.06 138 PHE B O 1
ATOM 3232 N N . THR B 1 139 ? 8.516 -13.828 2.496 1 95.5 139 THR B N 1
ATOM 3233 C CA . THR B 1 139 ? 7.812 -15.102 2.42 1 95.5 139 THR B CA 1
ATOM 3234 C C . THR B 1 139 ? 8.789 -16.266 2.568 1 95.5 139 THR B C 1
ATOM 3236 O O . THR B 1 139 ? 10 -16.062 2.662 1 95.5 139 THR B O 1
ATOM 3239 N N . GLY B 1 140 ? 8.305 -17.484 2.84 1 94.44 140 GLY B N 1
ATOM 3240 C CA . GLY B 1 140 ? 9.164 -18.641 2.984 1 94.44 140 GLY B CA 1
ATOM 3241 C C . GLY B 1 140 ? 10.039 -18.594 4.223 1 94.44 140 GLY B C 1
ATOM 3242 O O . GLY B 1 140 ? 11.125 -19.172 4.254 1 94.44 140 GLY B O 1
ATOM 3243 N N . ALA B 1 141 ? 9.609 -17.766 5.145 1 95.62 141 ALA B N 1
ATOM 3244 C CA . ALA B 1 141 ? 10.398 -17.547 6.352 1 95.62 141 ALA B CA 1
ATOM 3245 C C . ALA B 1 141 ? 11.812 -17.094 6.008 1 95.62 141 ALA B C 1
ATOM 3247 O O . ALA B 1 141 ? 12.789 -17.656 6.523 1 95.62 141 ALA B O 1
ATOM 3248 N N . ALA B 1 142 ? 11.945 -16.203 5.141 1 97.5 142 ALA B N 1
ATOM 3249 C CA . ALA B 1 142 ? 13.219 -15.648 4.688 1 97.5 142 ALA B CA 1
ATOM 3250 C C . ALA B 1 142 ? 13.055 -14.203 4.219 1 97.5 142 ALA B C 1
ATOM 3252 O O . ALA B 1 142 ? 11.93 -13.727 4.035 1 97.5 142 ALA B O 1
ATOM 3253 N N . ARG B 1 143 ? 14.133 -13.523 4.074 1 97.56 143 ARG B N 1
ATOM 3254 C CA . ARG B 1 143 ? 14.094 -12.164 3.531 1 97.56 143 ARG B CA 1
ATOM 3255 C C . ARG B 1 143 ? 13.414 -12.148 2.164 1 97.56 143 ARG B C 1
ATOM 3257 O O . ARG B 1 143 ? 12.656 -11.227 1.857 1 97.56 143 ARG B O 1
ATOM 3264 N N . TRP B 1 144 ? 13.742 -13.125 1.428 1 98 144 TRP B N 1
ATOM 3265 C CA . TRP B 1 144 ? 13.008 -13.414 0.198 1 98 144 TRP B CA 1
ATOM 3266 C C . TRP B 1 144 ? 13.016 -14.906 -0.107 1 98 144 TRP B C 1
ATOM 3268 O O . TRP B 1 144 ? 13.859 -15.648 0.411 1 98 144 TRP B O 1
ATOM 3278 N N . ALA B 1 145 ? 12.008 -15.359 -0.887 1 97.81 145 ALA B N 1
ATOM 3279 C CA . ALA B 1 145 ? 11.938 -16.734 -1.353 1 97.81 145 ALA B CA 1
ATOM 3280 C C . ALA B 1 145 ? 11.57 -16.797 -2.834 1 97.81 145 ALA B C 1
ATOM 3282 O O . ALA B 1 145 ? 10.938 -15.883 -3.359 1 97.81 145 ALA B O 1
ATOM 3283 N N . GLY B 1 146 ? 12 -17.875 -3.488 1 97.56 146 GLY B N 1
ATOM 3284 C CA . GLY B 1 146 ? 11.695 -18.031 -4.898 1 97.56 146 GLY B CA 1
ATOM 3285 C C . GLY B 1 146 ? 12.812 -18.719 -5.672 1 97.56 146 GLY B C 1
ATOM 3286 O O . GLY B 1 146 ? 13.656 -19.391 -5.082 1 97.56 146 GLY B O 1
ATOM 3287 N N . PRO B 1 147 ? 12.773 -18.578 -6.93 1 98.44 147 PRO B N 1
ATOM 3288 C CA . PRO B 1 147 ? 13.727 -19.281 -7.793 1 98.44 147 PRO B CA 1
ATOM 3289 C C . PRO B 1 147 ? 15.133 -18.703 -7.723 1 98.44 147 PRO B C 1
ATOM 3291 O O . PRO B 1 147 ? 15.297 -17.484 -7.551 1 98.44 147 PRO B O 1
ATOM 3294 N N . VAL B 1 148 ? 16.062 -19.562 -7.77 1 97.88 148 VAL B N 1
ATOM 3295 C CA . VAL B 1 148 ? 17.453 -19.219 -8.055 1 97.88 148 VAL B CA 1
ATOM 3296 C C . VAL B 1 148 ? 17.766 -19.484 -9.523 1 97.88 148 VAL B C 1
ATOM 3298 O O . VAL B 1 148 ? 17.594 -20.594 -10.016 1 97.88 148 VAL B O 1
ATOM 3301 N N . CYS B 1 149 ? 18.156 -18.422 -10.203 1 98.12 149 CYS B N 1
ATOM 3302 C CA . CYS B 1 149 ? 18.266 -18.5 -11.656 1 98.12 149 CYS B CA 1
ATOM 3303 C C . CYS B 1 149 ? 19.719 -18.312 -12.102 1 98.12 149 CYS B C 1
ATOM 3305 O O . CYS B 1 149 ? 20.469 -17.594 -11.453 1 98.12 149 CYS B O 1
ATOM 3307 N N . ARG B 1 150 ? 20.094 -19.047 -13.117 1 96.88 150 ARG B N 1
ATOM 3308 C CA . ARG B 1 150 ? 21.375 -18.922 -13.805 1 96.88 150 ARG B CA 1
ATOM 3309 C C . ARG B 1 150 ? 21.203 -19.062 -15.312 1 96.88 150 ARG B C 1
ATOM 3311 O O . ARG B 1 150 ? 20.656 -20.062 -15.797 1 96.88 150 ARG B O 1
ATOM 3318 N N . ASP B 1 151 ? 21.609 -18.094 -16.031 1 96.44 151 ASP B N 1
ATOM 3319 C CA . ASP B 1 151 ? 21.609 -18.094 -17.5 1 96.44 151 ASP B CA 1
ATOM 3320 C C . ASP B 1 151 ? 20.219 -18.359 -18.047 1 96.44 151 ASP B C 1
ATOM 3322 O O . ASP B 1 151 ? 20.031 -19.219 -18.922 1 96.44 151 ASP B O 1
ATOM 3326 N N . GLY B 1 152 ? 19.25 -17.766 -17.406 1 96.06 152 GLY B N 1
ATOM 3327 C CA . GLY B 1 152 ? 17.891 -17.812 -17.906 1 96.06 152 GLY B CA 1
ATOM 3328 C C . GLY B 1 152 ? 17.141 -19.078 -17.516 1 96.06 152 GLY B C 1
ATOM 3329 O O . GLY B 1 152 ? 16.078 -19.359 -18.078 1 96.06 152 GLY B O 1
ATOM 3330 N N . ARG B 1 153 ? 17.719 -19.797 -16.578 1 97.69 153 ARG B N 1
ATOM 3331 C CA . ARG B 1 153 ? 17.078 -21.031 -16.141 1 97.69 153 ARG B CA 1
ATOM 3332 C C . ARG B 1 153 ? 16.953 -21.078 -14.625 1 97.69 153 ARG B C 1
ATOM 3334 O O . ARG B 1 153 ? 17.812 -20.562 -13.906 1 97.69 153 ARG B O 1
ATOM 3341 N N . VAL B 1 154 ? 15.891 -21.734 -14.203 1 98.31 154 VAL B N 1
ATOM 3342 C CA . VAL B 1 154 ? 15.75 -21.969 -12.773 1 98.31 154 VAL B CA 1
ATOM 3343 C C . VAL B 1 154 ? 16.609 -23.172 -12.367 1 98.31 154 VAL B C 1
ATOM 3345 O O . VAL B 1 154 ? 16.375 -24.297 -12.82 1 98.31 154 VAL B O 1
ATOM 3348 N N . VAL B 1 155 ? 17.578 -22.969 -11.5 1 97.56 155 VAL B N 1
ATOM 3349 C CA . VAL B 1 155 ? 18.5 -24.047 -11.148 1 97.56 155 VAL B CA 1
ATOM 3350 C C . VAL B 1 155 ? 18.203 -24.547 -9.734 1 97.56 155 VAL B C 1
ATOM 3352 O O . VAL B 1 155 ? 18.609 -25.641 -9.359 1 97.56 155 VAL B O 1
ATOM 3355 N N . ASP B 1 156 ? 17.531 -23.719 -9 1 96.75 156 ASP B N 1
ATOM 3356 C CA . ASP B 1 156 ? 17.219 -24.031 -7.617 1 96.75 156 ASP B CA 1
ATOM 3357 C C . ASP B 1 156 ? 16.141 -23.109 -7.07 1 96.75 156 ASP B C 1
ATOM 3359 O O . ASP B 1 156 ? 15.633 -22.234 -7.789 1 96.75 156 ASP B O 1
ATOM 3363 N N . PHE B 1 157 ? 15.781 -23.391 -5.836 1 97.75 157 PHE B N 1
ATOM 3364 C CA . PHE B 1 157 ? 14.891 -22.5 -5.102 1 97.75 157 PHE B CA 1
ATOM 3365 C C . PHE B 1 157 ? 15.5 -22.109 -3.76 1 97.75 157 PHE B C 1
ATOM 3367 O O . PHE B 1 157 ? 16.281 -22.875 -3.18 1 97.75 157 PHE B O 1
ATOM 3374 N N . HIS B 1 158 ? 15.172 -20.875 -3.363 1 97.69 158 HIS B N 1
ATOM 3375 C CA . HIS B 1 158 ? 15.625 -20.375 -2.07 1 97.69 158 HIS B CA 1
ATOM 3376 C C . HIS B 1 158 ? 14.445 -20.109 -1.139 1 97.69 158 HIS B C 1
ATOM 3378 O O . HIS B 1 158 ? 13.484 -19.438 -1.511 1 97.69 158 HIS B O 1
ATOM 3384 N N . ALA B 1 159 ? 14.469 -20.656 0.022 1 96.62 159 ALA B N 1
ATOM 3385 C CA . ALA B 1 159 ? 13.516 -20.453 1.109 1 96.62 159 ALA B CA 1
ATOM 3386 C C . ALA B 1 159 ? 14.016 -21.094 2.404 1 96.62 159 ALA B C 1
ATOM 3388 O O . ALA B 1 159 ? 14.945 -21.906 2.385 1 96.62 159 ALA B O 1
ATOM 3389 N N . ASN B 1 160 ? 13.531 -20.625 3.463 1 9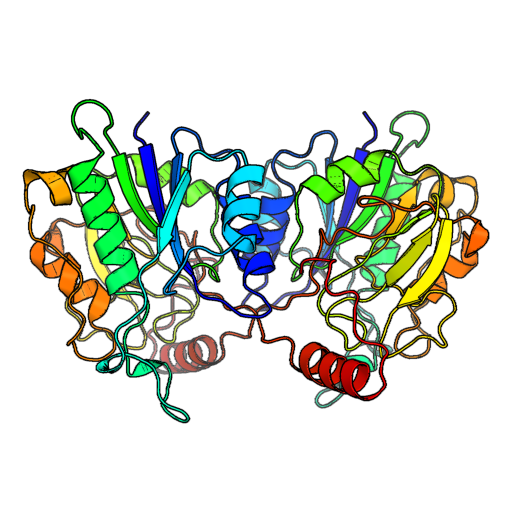5.12 160 ASN B N 1
ATOM 3390 C CA . ASN B 1 160 ? 13.797 -21.312 4.727 1 95.12 160 ASN B CA 1
ATOM 3391 C C . ASN B 1 160 ? 12.766 -22.391 5.012 1 95.12 160 ASN B C 1
ATOM 3393 O O . ASN B 1 160 ? 13.055 -23.359 5.715 1 95.12 160 ASN B O 1
ATOM 3397 N N . TRP B 1 161 ? 11.672 -22.25 4.449 1 89.94 161 TRP B N 1
ATOM 3398 C CA . TRP B 1 161 ? 10.602 -23.219 4.645 1 89.94 161 TRP B CA 1
ATOM 3399 C C . TRP B 1 161 ? 9.938 -23.578 3.32 1 89.94 161 TRP B C 1
ATOM 3401 O O . TRP B 1 161 ? 9.805 -22.734 2.436 1 89.94 161 TRP B O 1
ATOM 3411 N N . GLY B 1 162 ? 9.539 -24.922 3.178 1 89.56 162 GLY B N 1
ATOM 3412 C CA . GLY B 1 162 ? 8.672 -25.312 2.076 1 89.56 162 GLY B CA 1
ATOM 3413 C C . GLY B 1 162 ? 9.445 -25.797 0.863 1 89.56 162 GLY B C 1
ATOM 3414 O O . GLY B 1 162 ? 8.883 -25.922 -0.229 1 89.56 162 GLY B O 1
ATOM 3415 N N . LEU B 1 163 ? 10.695 -26.078 1.052 1 93.25 163 LEU B N 1
ATOM 3416 C CA . LEU B 1 163 ? 11.523 -26.516 -0.069 1 93.25 163 LEU B CA 1
ATOM 3417 C C . LEU B 1 163 ? 11.133 -27.922 -0.514 1 93.25 163 LEU B C 1
ATOM 3419 O O . LEU B 1 163 ? 11.523 -28.359 -1.594 1 93.25 163 LEU B O 1
ATOM 3423 N N . PHE B 1 164 ? 10.344 -28.625 0.273 1 91.12 164 PHE B N 1
ATOM 3424 C CA . PHE B 1 164 ? 9.867 -29.953 -0.083 1 91.12 164 PHE B CA 1
ATOM 3425 C C . PHE B 1 164 ? 8.781 -29.875 -1.15 1 91.12 164 PHE B C 1
ATOM 3427 O O . PHE B 1 164 ? 8.445 -30.891 -1.773 1 91.12 164 PHE B O 1
ATOM 3434 N N . ARG B 1 165 ? 8.227 -28.703 -1.317 1 93.38 165 ARG B N 1
ATOM 3435 C CA . ARG B 1 165 ? 7.16 -28.516 -2.293 1 93.38 165 ARG B CA 1
ATOM 3436 C C . ARG B 1 165 ? 7.695 -28.609 -3.719 1 93.38 165 ARG B C 1
ATOM 3438 O O . ARG B 1 165 ? 8.797 -28.125 -4.004 1 93.38 165 ARG B O 1
ATOM 3445 N N . PRO B 1 166 ? 6.844 -29.172 -4.578 1 94.94 166 PRO B N 1
ATOM 3446 C CA . PRO B 1 166 ? 7.289 -29.203 -5.977 1 94.94 166 PRO B CA 1
ATOM 3447 C C . PRO B 1 166 ? 7.641 -27.828 -6.516 1 94.94 166 PRO B C 1
ATOM 3449 O O . PRO B 1 166 ? 8.609 -27.672 -7.266 1 94.94 166 PRO B O 1
ATOM 3452 N N . PHE B 1 167 ? 6.883 -26.797 -6.18 1 96.5 167 PHE B N 1
ATOM 3453 C CA . PHE B 1 167 ? 7.133 -25.406 -6.535 1 96.5 167 PHE B CA 1
ATOM 3454 C C . PHE B 1 167 ? 7.102 -24.531 -5.293 1 96.5 167 PHE B C 1
ATOM 3456 O O . PHE B 1 167 ? 6.062 -23.953 -4.961 1 96.5 167 PHE B O 1
ATOM 3463 N N . PRO B 1 168 ? 8.242 -24.391 -4.641 1 95.88 168 PRO B N 1
ATOM 3464 C CA . PRO B 1 168 ? 8.289 -23.547 -3.449 1 95.88 168 PRO B CA 1
ATOM 3465 C C . PRO B 1 168 ? 8.281 -22.062 -3.791 1 95.88 168 PRO B C 1
ATOM 3467 O O . PRO B 1 168 ? 9.242 -21.344 -3.51 1 95.88 168 PRO B O 1
ATOM 3470 N N . ILE B 1 169 ? 7.254 -21.641 -4.332 1 95.19 169 ILE B N 1
ATOM 3471 C CA . ILE B 1 169 ? 7.051 -20.281 -4.824 1 95.19 169 ILE B CA 1
ATOM 3472 C C . ILE B 1 169 ? 5.805 -19.688 -4.172 1 95.19 169 ILE B C 1
ATOM 3474 O O . ILE B 1 169 ? 4.852 -20.406 -3.861 1 95.19 169 ILE B O 1
ATOM 3478 N N . ASP B 1 170 ? 5.895 -18.469 -3.852 1 96 170 ASP B N 1
ATOM 3479 C CA . ASP B 1 170 ? 4.75 -17.734 -3.318 1 96 170 ASP B CA 1
ATOM 3480 C C . ASP B 1 170 ? 3.709 -17.484 -4.406 1 96 170 ASP B C 1
ATOM 3482 O O . ASP B 1 170 ? 4.043 -17.406 -5.59 1 96 170 ASP B O 1
ATOM 3486 N N . MET B 1 171 ? 2.473 -17.344 -4.023 1 96.44 171 MET B N 1
ATOM 3487 C CA . MET B 1 171 ? 1.381 -17.047 -4.945 1 96.44 171 MET B CA 1
ATOM 3488 C C . MET B 1 171 ? 1.715 -15.82 -5.801 1 96.44 171 MET B C 1
ATOM 3490 O O . MET B 1 171 ? 1.373 -15.773 -6.984 1 96.44 171 MET B O 1
ATOM 3494 N N . ALA B 1 172 ? 2.398 -14.875 -5.234 1 98.31 172 ALA B N 1
ATOM 3495 C CA . ALA B 1 172 ? 2.717 -13.633 -5.934 1 98.31 172 ALA B CA 1
ATOM 3496 C C . ALA B 1 172 ? 3.98 -13.781 -6.773 1 98.31 172 ALA B C 1
ATOM 3498 O O . ALA B 1 172 ? 4.469 -12.812 -7.352 1 98.31 172 ALA B O 1
ATOM 3499 N N . GLY B 1 173 ? 4.52 -14.992 -6.895 1 98.69 173 GLY B N 1
ATOM 3500 C CA . GLY B 1 173 ? 5.832 -15.172 -7.504 1 98.69 173 GLY B CA 1
ATOM 3501 C C . GLY B 1 173 ? 5.77 -15.82 -8.875 1 98.69 173 GLY B C 1
ATOM 3502 O O . GLY B 1 173 ? 6.77 -16.344 -9.359 1 98.69 173 GLY B O 1
ATOM 3503 N N . PHE B 1 174 ? 4.582 -15.898 -9.445 1 98.81 174 PHE B N 1
ATOM 3504 C CA . PHE B 1 174 ? 4.5 -16.484 -10.781 1 98.81 174 PHE B CA 1
ATOM 3505 C C . PHE B 1 174 ? 3.316 -15.906 -11.547 1 98.81 174 PHE B C 1
ATOM 3507 O O . PHE B 1 174 ? 2.393 -15.344 -10.945 1 98.81 174 PHE B O 1
ATOM 3514 N N . ALA B 1 175 ? 3.363 -16 -12.82 1 98.94 175 ALA B N 1
ATOM 3515 C CA . ALA B 1 175 ? 2.281 -15.68 -13.75 1 98.94 175 ALA B CA 1
ATOM 3516 C C . ALA B 1 175 ? 2.223 -16.688 -14.891 1 98.94 175 ALA B C 1
ATOM 3518 O O . ALA B 1 175 ? 3.203 -17.391 -15.164 1 98.94 175 ALA B O 1
ATOM 3519 N N . ILE B 1 176 ? 1.094 -16.797 -15.523 1 98.94 176 ILE B N 1
ATOM 3520 C CA . ILE B 1 176 ? 0.852 -17.844 -16.5 1 98.94 176 ILE B CA 1
ATOM 3521 C C . ILE B 1 176 ? 0.291 -17.25 -17.781 1 98.94 176 ILE B C 1
ATOM 3523 O O . ILE B 1 176 ? -0.657 -16.453 -17.75 1 98.94 176 ILE B O 1
ATOM 3527 N N . ASN B 1 177 ? 0.901 -17.594 -18.875 1 98.88 177 ASN B N 1
ATOM 3528 C CA . ASN B 1 177 ? 0.256 -17.266 -20.141 1 98.88 177 ASN B CA 1
ATOM 3529 C C . ASN B 1 177 ? -1.144 -17.875 -20.234 1 98.88 177 ASN B C 1
ATOM 3531 O O . ASN B 1 177 ? -1.326 -19.062 -19.984 1 98.88 177 ASN B O 1
ATOM 3535 N N . ILE B 1 178 ? -2.092 -17.078 -20.609 1 98.69 178 ILE B N 1
ATOM 3536 C CA . ILE B 1 178 ? -3.48 -17.516 -20.516 1 98.69 178 ILE B CA 1
ATOM 3537 C C . ILE B 1 178 ? -3.729 -18.625 -21.531 1 98.69 178 ILE B C 1
ATOM 3539 O O . ILE B 1 178 ? -4.629 -19.453 -21.344 1 98.69 178 ILE B O 1
ATOM 3543 N N . ARG B 1 179 ? -2.984 -18.766 -22.609 1 98.44 179 ARG B N 1
ATOM 3544 C CA . ARG B 1 179 ? -3.117 -19.844 -23.562 1 98.44 179 ARG B CA 1
ATOM 3545 C C . ARG B 1 179 ? -2.938 -21.203 -22.891 1 98.44 179 ARG B C 1
ATOM 3547 O O . ARG B 1 179 ? -3.604 -22.172 -23.25 1 98.44 179 ARG B O 1
ATOM 3554 N N . LYS B 1 180 ? -2 -21.266 -21.906 1 98.19 180 LYS B N 1
ATOM 3555 C CA . LYS B 1 180 ? -1.758 -22.5 -21.156 1 98.19 180 LYS B CA 1
ATOM 3556 C C . LYS B 1 180 ? -3.023 -22.969 -20.453 1 98.19 180 LYS B C 1
ATOM 3558 O O . LYS B 1 180 ? -3.297 -24.172 -20.391 1 98.19 180 LYS B O 1
ATOM 3563 N N . LEU B 1 181 ? -3.764 -22 -19.922 1 97.94 181 LEU B N 1
ATOM 3564 C CA . LEU B 1 181 ? -4.93 -22.344 -19.109 1 97.94 181 LEU B CA 1
ATOM 3565 C C . LEU B 1 181 ? -6.164 -22.531 -19.984 1 97.94 181 LEU B C 1
ATOM 3567 O O . LEU B 1 181 ? -7.078 -23.281 -19.625 1 97.94 181 LEU B O 1
ATOM 3571 N N . ILE B 1 182 ? -6.188 -21.891 -21.141 1 97.81 182 ILE B N 1
ATOM 3572 C CA . ILE B 1 182 ? -7.363 -21.938 -22 1 97.81 182 ILE B CA 1
ATOM 3573 C C . ILE B 1 182 ? -7.258 -23.125 -22.938 1 97.81 182 ILE B C 1
ATOM 3575 O O . ILE B 1 182 ? -8.227 -23.875 -23.125 1 97.81 182 ILE B O 1
ATOM 3579 N N . VAL B 1 183 ? -6.086 -23.359 -23.531 1 98.25 183 VAL B N 1
ATOM 3580 C CA . VAL B 1 183 ? -5.941 -24.328 -24.625 1 98.25 183 VAL B CA 1
ATOM 3581 C C . VAL B 1 183 ? -5.195 -25.562 -24.125 1 98.25 183 VAL B C 1
ATOM 3583 O O . VAL B 1 183 ? -5.73 -26.672 -24.156 1 98.25 183 VAL B O 1
ATOM 3586 N N . ASP B 1 184 ? -3.992 -25.422 -23.625 1 98.25 184 ASP B N 1
ATOM 3587 C CA . ASP B 1 184 ? -3.123 -26.547 -23.328 1 98.25 184 ASP B CA 1
ATOM 3588 C C . ASP B 1 184 ? -3.664 -27.375 -22.156 1 98.25 184 ASP B C 1
ATOM 3590 O O . ASP B 1 184 ? -3.551 -28.594 -22.141 1 98.25 184 ASP B O 1
ATOM 3594 N N . HIS B 1 185 ? -4.152 -26.672 -21.141 1 98.44 185 HIS B N 1
ATOM 3595 C CA . HIS B 1 185 ? -4.648 -27.312 -19.938 1 98.44 185 HIS B CA 1
ATOM 3596 C C . HIS B 1 185 ? -5.992 -26.734 -19.516 1 98.44 185 HIS B C 1
ATOM 3598 O O . HIS B 1 185 ? -6.102 -26.141 -18.438 1 98.44 185 HIS B O 1
ATOM 3604 N N . PRO B 1 186 ? -7.023 -26.953 -20.203 1 98.19 186 PRO B N 1
ATOM 3605 C CA . PRO B 1 186 ? -8.312 -26.297 -20.016 1 98.19 186 PRO B CA 1
ATOM 3606 C C . PRO B 1 186 ? -8.992 -26.688 -18.703 1 98.19 186 PRO B C 1
ATOM 3608 O O . PRO B 1 186 ? -9.961 -26.047 -18.297 1 98.19 186 PRO B O 1
ATOM 3611 N N . ARG B 1 187 ? -8.484 -27.703 -17.969 1 98 187 ARG B N 1
ATOM 3612 C CA . ARG B 1 187 ? -9.141 -28.156 -16.734 1 98 187 ARG B CA 1
ATOM 3613 C C . ARG B 1 187 ? -8.266 -27.875 -15.516 1 98 187 ARG B C 1
ATOM 3615 O O . ARG B 1 187 ? -8.648 -28.188 -14.391 1 98 187 ARG B O 1
ATOM 3622 N N . ALA B 1 188 ? -7.102 -27.266 -15.758 1 98.31 188 ALA B N 1
ATOM 3623 C CA . ALA B 1 188 ? -6.188 -26.969 -14.656 1 98.31 188 ALA B CA 1
ATOM 3624 C C . ALA B 1 188 ? -6.797 -25.969 -13.68 1 98.31 188 ALA B C 1
ATOM 3626 O O . ALA B 1 188 ? -7.438 -25 -14.102 1 98.31 188 ALA B O 1
ATOM 3627 N N . GLU B 1 189 ? -6.691 -26.203 -12.398 1 97.56 189 GLU B N 1
ATOM 3628 C CA . GLU B 1 189 ? -7.219 -25.328 -11.367 1 97.56 189 GLU B CA 1
ATOM 3629 C C . GLU B 1 189 ? -6.5 -25.547 -10.039 1 97.56 189 GLU B C 1
ATOM 3631 O O . GLU B 1 189 ? -5.805 -26.547 -9.859 1 97.56 189 GLU B O 1
ATOM 3636 N N . PHE B 1 190 ? -6.641 -24.547 -9.164 1 96.81 190 PHE B N 1
ATOM 3637 C CA . PHE B 1 190 ? -6.172 -24.734 -7.793 1 96.81 190 PHE B CA 1
ATOM 3638 C C . PHE B 1 190 ? -6.992 -25.797 -7.078 1 96.81 190 PHE B C 1
ATOM 3640 O O . PHE B 1 190 ? -8.211 -25.844 -7.223 1 96.81 190 PHE B O 1
ATOM 3647 N N . LYS B 1 191 ? -6.32 -26.594 -6.336 1 92.69 191 LYS B N 1
ATOM 3648 C CA . LYS B 1 191 ? -7 -27.656 -5.582 1 92.69 191 LYS B CA 1
ATOM 3649 C C . LYS B 1 191 ? -7.031 -27.328 -4.094 1 92.69 191 LYS B C 1
ATOM 3651 O O . LYS B 1 191 ? -5.988 -27.125 -3.471 1 92.69 191 LYS B O 1
ATOM 3656 N N . ALA B 1 192 ? -8.203 -27.266 -3.494 1 82.62 192 ALA B N 1
ATOM 3657 C CA . ALA B 1 192 ? -8.43 -26.812 -2.127 1 82.62 192 ALA B CA 1
ATOM 3658 C C . ALA B 1 192 ? -7.91 -27.812 -1.11 1 82.62 192 ALA B C 1
ATOM 3660 O O . ALA B 1 192 ? -7.43 -27.438 -0.039 1 82.62 192 ALA B O 1
ATOM 3661 N N . LEU B 1 193 ? -8.148 -29 -1.397 1 72 193 LEU B N 1
ATOM 3662 C CA . LEU B 1 193 ? -7.871 -30.031 -0.405 1 72 193 LEU B CA 1
ATOM 3663 C C . LEU B 1 193 ? -6.422 -30.5 -0.5 1 72 193 LEU B C 1
ATOM 3665 O O . LEU B 1 193 ? -6.152 -31.594 -0.974 1 72 193 LEU B O 1
ATOM 3669 N N . GLN B 1 194 ? -5.566 -29.547 -0.256 1 70.81 194 GLN B N 1
ATOM 3670 C CA . GLN B 1 194 ? -4.141 -29.859 -0.273 1 70.81 194 GLN B CA 1
ATOM 3671 C C . GLN B 1 194 ? -3.494 -29.547 1.074 1 70.81 194 GLN B C 1
ATOM 3673 O O . GLN B 1 194 ? -4.098 -28.875 1.917 1 70.81 194 GLN B O 1
ATOM 3678 N N . LYS B 1 195 ? -2.365 -30.141 1.317 1 78.06 195 LYS B N 1
ATOM 3679 C CA . LYS B 1 195 ? -1.555 -29.812 2.486 1 78.06 195 LYS B CA 1
ATOM 3680 C C . LYS B 1 195 ? -1.212 -28.312 2.518 1 78.06 195 LYS B C 1
ATOM 3682 O O . LYS B 1 195 ? -1.122 -27.672 1.471 1 78.06 195 LYS B O 1
ATOM 3687 N N . PRO B 1 196 ? -1.084 -27.812 3.744 1 76.12 196 PRO B N 1
ATOM 3688 C CA . PRO B 1 196 ? -0.717 -26.391 3.852 1 76.12 196 PRO B CA 1
ATOM 3689 C C . PRO B 1 196 ? 0.514 -26.047 3.021 1 76.12 196 PRO B C 1
ATOM 3691 O O . PRO B 1 196 ? 1.482 -26.797 2.988 1 76.12 196 PRO B O 1
ATOM 3694 N N . GLY B 1 197 ? 0.396 -25.016 2.242 1 80.5 197 GLY B N 1
ATOM 3695 C CA . GLY B 1 197 ? 1.521 -24.531 1.46 1 80.5 197 GLY B CA 1
ATOM 3696 C C . GLY B 1 197 ? 1.571 -25.125 0.061 1 80.5 197 GLY B C 1
ATOM 3697 O O . GLY B 1 197 ? 2.408 -24.719 -0.753 1 80.5 197 GLY B O 1
ATOM 3698 N N . MET B 1 198 ? 0.659 -25.938 -0.246 1 87.5 198 MET B N 1
ATOM 3699 C CA . MET B 1 198 ? 0.739 -26.672 -1.499 1 87.5 198 MET B CA 1
ATOM 3700 C C . MET B 1 198 ? -0.16 -26.062 -2.562 1 87.5 198 MET B C 1
ATOM 3702 O O . MET B 1 198 ? -0.271 -26.578 -3.672 1 87.5 198 MET B O 1
ATOM 3706 N N . LEU B 1 199 ? -0.735 -24.969 -2.324 1 91.44 199 LEU B N 1
ATOM 3707 C CA . LEU B 1 199 ? -1.746 -24.406 -3.215 1 91.44 199 LEU B CA 1
ATOM 3708 C C . LEU B 1 199 ? -1.142 -24.062 -4.57 1 91.44 199 LEU B C 1
ATOM 3710 O O . LEU B 1 199 ? -1.647 -24.484 -5.609 1 91.44 199 LEU B O 1
ATOM 3714 N N . GLU B 1 200 ? -0.02 -23.375 -4.535 1 94.44 200 GLU B N 1
ATOM 3715 C CA . GLU B 1 200 ? 0.648 -22.984 -5.773 1 94.44 200 GLU B CA 1
ATOM 3716 C C . GLU B 1 200 ? 1.06 -24.219 -6.582 1 94.44 200 GLU B C 1
ATOM 3718 O O . GLU B 1 200 ? 0.832 -24.266 -7.793 1 94.44 200 GLU B O 1
ATOM 3723 N N . SER B 1 201 ? 1.593 -25.203 -5.852 1 95.75 201 SER B N 1
ATOM 3724 C CA . SER B 1 201 ? 2.043 -26.438 -6.504 1 95.75 201 SER B CA 1
ATOM 3725 C C . SER B 1 201 ? 0.872 -27.203 -7.105 1 95.75 201 SER B C 1
ATOM 3727 O O . SER B 1 201 ? 1.017 -27.859 -8.133 1 95.75 201 SER B O 1
ATOM 3729 N N . SER B 1 202 ? -0.282 -27.109 -6.461 1 95.94 202 SER B N 1
ATOM 3730 C CA . SER B 1 202 ? -1.443 -27.859 -6.945 1 95.94 202 SER B CA 1
ATOM 3731 C C . SER B 1 202 ? -1.824 -27.422 -8.359 1 95.94 202 SER B C 1
ATOM 3733 O O . SER B 1 202 ? -2.285 -28.25 -9.156 1 95.94 202 SER B O 1
ATOM 3735 N N . LEU B 1 203 ? -1.676 -26.203 -8.68 1 97.5 203 LEU B N 1
ATOM 3736 C CA . LEU B 1 203 ? -1.971 -25.703 -10.016 1 97.5 203 LEU B CA 1
ATOM 3737 C C . LEU B 1 203 ? -0.78 -25.906 -10.945 1 97.5 203 LEU B C 1
ATOM 3739 O O . LEU B 1 203 ? -0.929 -26.438 -12.047 1 97.5 203 LEU B O 1
ATOM 3743 N N . LEU B 1 204 ? 0.429 -25.531 -10.531 1 98.12 204 LEU B N 1
ATOM 3744 C CA . LEU B 1 204 ? 1.604 -25.453 -11.391 1 98.12 204 LEU B CA 1
ATOM 3745 C C . LEU B 1 204 ? 2.018 -26.844 -11.867 1 98.12 204 LEU B C 1
ATOM 3747 O O . LEU B 1 204 ? 2.475 -27 -13 1 98.12 204 LEU B O 1
ATOM 3751 N N . THR B 1 205 ? 1.82 -27.875 -11.039 1 97.44 205 THR B N 1
ATOM 3752 C CA . THR B 1 205 ? 2.201 -29.234 -11.43 1 97.44 205 THR B CA 1
ATOM 3753 C C . THR B 1 205 ? 1.36 -29.719 -12.602 1 97.44 205 THR B C 1
ATOM 3755 O O . THR B 1 205 ? 1.761 -30.625 -13.328 1 97.44 205 THR B O 1
ATOM 3758 N N . GLN B 1 206 ? 0.239 -29.094 -12.773 1 98 206 GLN B N 1
ATOM 3759 C CA . GLN B 1 206 ? -0.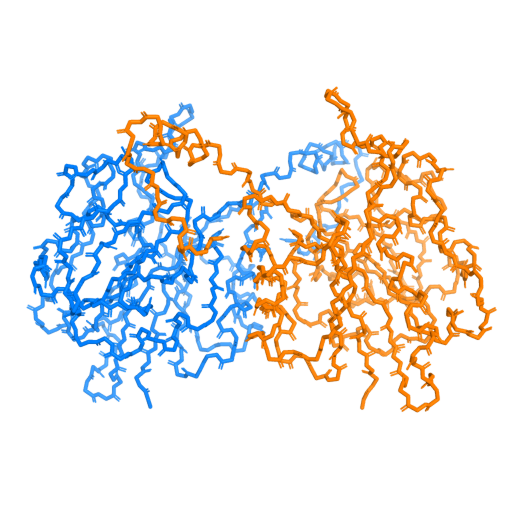651 -29.484 -13.867 1 98 206 GLN B CA 1
ATOM 3760 C C . GLN B 1 206 ? -0.191 -28.891 -15.195 1 98 206 GLN B C 1
ATOM 3762 O O . GLN B 1 206 ? -0.587 -29.359 -16.266 1 98 206 GLN B O 1
ATOM 3767 N N . ILE B 1 207 ? 0.642 -27.844 -15.109 1 98.25 207 ILE B N 1
ATOM 3768 C CA . ILE B 1 207 ? 0.705 -27.078 -16.344 1 98.25 207 ILE B CA 1
ATOM 3769 C C . ILE B 1 207 ? 2.162 -26.844 -16.75 1 98.25 207 ILE B C 1
ATOM 3771 O O . ILE B 1 207 ? 2.449 -26.391 -17.844 1 98.25 207 ILE B O 1
ATOM 3775 N N . THR B 1 208 ? 3.09 -27.172 -15.805 1 98.31 208 THR B N 1
ATOM 3776 C CA . THR B 1 208 ? 4.488 -26.906 -16.125 1 98.31 208 THR B CA 1
ATOM 3777 C C . THR B 1 208 ? 5.41 -27.797 -15.297 1 98.31 208 THR B C 1
ATOM 3779 O O . THR B 1 208 ? 4.941 -28.625 -14.523 1 98.31 208 THR B O 1
ATOM 3782 N N . LYS B 1 209 ? 6.688 -27.734 -15.555 1 97.5 209 LYS B N 1
ATOM 3783 C CA . LYS B 1 209 ? 7.777 -28.359 -14.812 1 97.5 209 LYS B CA 1
ATOM 3784 C C . LYS B 1 209 ? 8.906 -27.359 -14.562 1 97.5 209 LYS B C 1
ATOM 3786 O O . LYS B 1 209 ? 8.992 -26.328 -15.227 1 97.5 209 LYS B O 1
ATOM 3791 N N . LYS B 1 210 ? 9.688 -27.672 -13.602 1 96.5 210 LYS B N 1
ATOM 3792 C CA . LYS B 1 210 ? 10.773 -26.781 -13.195 1 96.5 210 LYS B CA 1
ATOM 3793 C C . LYS B 1 210 ? 11.609 -26.344 -14.406 1 96.5 210 LYS B C 1
ATOM 3795 O O . LYS B 1 210 ? 11.914 -25.156 -14.562 1 96.5 210 LYS B O 1
ATOM 3800 N N . GLY B 1 211 ? 11.906 -27.25 -15.273 1 96.56 211 GLY B N 1
ATOM 3801 C CA . GLY B 1 211 ? 12.781 -26.984 -16.406 1 96.56 211 GLY B CA 1
ATOM 3802 C C . GLY B 1 211 ? 12.133 -26.109 -17.469 1 96.56 211 GLY B C 1
ATOM 3803 O O . GLY B 1 211 ? 12.82 -25.594 -18.359 1 96.56 211 GLY B O 1
ATOM 3804 N N . GLU B 1 212 ? 10.859 -25.844 -17.359 1 97.81 212 GLU B N 1
ATOM 3805 C CA . GLU B 1 212 ? 10.125 -25.094 -18.375 1 97.81 212 GLU B CA 1
ATOM 3806 C C . GLU B 1 212 ? 9.836 -23.672 -17.906 1 97.81 212 GLU B C 1
ATOM 3808 O O . GLU B 1 212 ? 9.32 -22.844 -18.672 1 97.81 212 GLU B O 1
ATOM 3813 N N . LEU B 1 213 ? 10.195 -23.344 -16.656 1 98.62 213 LEU B N 1
ATOM 3814 C CA . LEU B 1 213 ? 9.875 -22.047 -16.078 1 98.62 213 LEU B CA 1
ATOM 3815 C C . LEU B 1 213 ? 10.703 -20.938 -16.719 1 98.62 213 LEU B C 1
ATOM 3817 O O . LEU B 1 213 ? 11.891 -21.125 -17 1 98.62 213 LEU B O 1
ATOM 3821 N N . GLU B 1 214 ? 10.07 -19.844 -17.016 1 98.69 214 GLU B N 1
ATOM 3822 C CA . GLU B 1 214 ? 10.75 -18.641 -17.5 1 98.69 214 GLU B CA 1
ATOM 3823 C C . GLU B 1 214 ? 11.18 -17.734 -16.359 1 98.69 214 GLU B C 1
ATOM 3825 O O . GLU B 1 214 ? 10.422 -17.531 -15.414 1 98.69 214 GLU B O 1
ATOM 3830 N N . THR B 1 215 ? 12.422 -17.266 -16.406 1 98.56 215 THR B N 1
ATOM 3831 C CA . THR B 1 215 ? 12.961 -16.422 -15.336 1 98.56 215 THR B CA 1
ATOM 3832 C C . THR B 1 215 ? 12.648 -14.953 -15.602 1 98.56 215 THR B C 1
ATOM 3834 O O . THR B 1 215 ? 12.797 -14.477 -16.719 1 98.56 215 THR B O 1
ATOM 3837 N N . LEU B 1 216 ? 12.117 -14.289 -14.633 1 98.25 216 LEU B N 1
ATOM 3838 C CA . LEU B 1 216 ? 11.82 -12.867 -14.766 1 98.25 216 LEU B CA 1
ATOM 3839 C C . LEU B 1 216 ? 12.578 -12.055 -13.719 1 98.25 216 LEU B C 1
ATOM 3841 O O . LEU B 1 216 ? 13.25 -12.625 -12.852 1 98.25 216 LEU B O 1
ATOM 3845 N N . ALA B 1 217 ? 12.484 -10.703 -13.836 1 97.19 217 ALA B N 1
ATOM 3846 C CA . ALA B 1 217 ? 13.039 -9.766 -12.867 1 97.19 217 ALA B CA 1
ATOM 3847 C C . ALA B 1 217 ? 14.555 -9.883 -12.797 1 97.19 217 ALA B C 1
ATOM 3849 O O . ALA B 1 217 ? 15.125 -10.078 -11.711 1 97.19 217 ALA B O 1
ATOM 3850 N N . ASP B 1 218 ? 15.203 -9.766 -13.945 1 96.19 218 ASP B N 1
ATOM 3851 C CA . ASP B 1 218 ? 16.656 -9.758 -14.078 1 96.19 218 ASP B CA 1
ATOM 3852 C C . ASP B 1 218 ? 17.266 -11.07 -13.586 1 96.19 218 ASP B C 1
ATOM 3854 O O . ASP B 1 218 ? 18.125 -11.07 -12.703 1 96.19 218 ASP B O 1
ATOM 3858 N N . ASP B 1 219 ? 16.719 -12.188 -14.148 1 97 219 ASP B N 1
ATOM 3859 C CA . ASP B 1 219 ? 17.172 -13.531 -13.82 1 97 219 ASP B CA 1
ATOM 3860 C C . ASP B 1 219 ? 17 -13.82 -12.328 1 97 219 ASP B C 1
ATOM 3862 O O . ASP B 1 219 ? 17.922 -14.328 -11.68 1 97 219 ASP B O 1
ATOM 3866 N N . CYS B 1 220 ? 15.836 -13.391 -11.797 1 97.94 220 CYS B N 1
ATOM 3867 C CA . CYS B 1 220 ? 15.375 -13.672 -10.445 1 97.94 220 CYS B CA 1
ATOM 3868 C C . CYS B 1 220 ? 16.234 -12.945 -9.414 1 97.94 220 CYS B C 1
ATOM 3870 O O . CYS B 1 220 ? 16.391 -13.43 -8.289 1 97.94 220 CYS B O 1
ATOM 3872 N N . LYS B 1 221 ? 16.812 -11.789 -9.758 1 97.38 221 LYS B N 1
ATOM 3873 C CA . LYS B 1 221 ? 17.703 -11.086 -8.836 1 97.38 221 LYS B CA 1
ATOM 3874 C C . LYS B 1 221 ? 17.078 -9.773 -8.375 1 97.38 221 LYS B C 1
ATOM 3876 O O . LYS B 1 221 ? 17.719 -8.984 -7.68 1 97.38 221 LYS B O 1
ATOM 3881 N N . LYS B 1 222 ? 15.898 -9.586 -8.836 1 97.75 222 LYS B N 1
ATOM 3882 C CA . LYS B 1 222 ? 15.211 -8.352 -8.477 1 97.75 222 LYS B CA 1
ATOM 3883 C C . LYS B 1 222 ? 13.867 -8.648 -7.816 1 97.75 222 LYS B C 1
ATOM 3885 O O . LYS B 1 222 ? 13.07 -9.43 -8.336 1 97.75 222 LYS B O 1
ATOM 3890 N N . VAL B 1 223 ? 13.68 -8.023 -6.684 1 98.19 223 VAL B N 1
ATOM 3891 C CA . VAL B 1 223 ? 12.398 -8.141 -5.984 1 98.19 223 VAL B CA 1
ATOM 3892 C C . VAL B 1 223 ? 11.469 -7.016 -6.426 1 98.19 223 VAL B C 1
ATOM 3894 O O . VAL B 1 223 ? 11.812 -5.836 -6.312 1 98.19 223 VAL B O 1
ATOM 3897 N N . LEU B 1 224 ? 10.32 -7.402 -6.91 1 98.5 224 LEU B N 1
ATOM 3898 C CA . LEU B 1 224 ? 9.359 -6.422 -7.398 1 98.5 224 LEU B CA 1
ATOM 3899 C C . LEU B 1 224 ? 8.008 -6.598 -6.711 1 98.5 224 LEU B C 1
ATOM 3901 O O . LEU B 1 224 ? 7.055 -5.879 -7.02 1 98.5 224 LEU B O 1
ATOM 3905 N N . VAL B 1 225 ? 7.926 -7.559 -5.816 1 98.81 225 VAL B N 1
ATOM 3906 C CA . VAL B 1 225 ? 6.715 -7.789 -5.039 1 98.81 225 VAL B CA 1
ATOM 3907 C C . VAL B 1 225 ? 7.086 -8.234 -3.625 1 98.81 225 VAL B C 1
ATOM 3909 O O . VAL B 1 225 ? 8.062 -8.961 -3.434 1 98.81 225 VAL B O 1
ATOM 3912 N N . TRP B 1 226 ? 6.379 -7.734 -2.613 1 98.81 226 TRP B N 1
ATOM 3913 C CA . TRP B 1 226 ? 6.582 -8.039 -1.199 1 98.81 226 TRP B CA 1
ATOM 3914 C C . TRP B 1 226 ? 5.316 -8.625 -0.582 1 98.81 226 TRP B C 1
ATOM 3916 O O . TRP B 1 226 ? 4.227 -8.07 -0.752 1 98.81 226 TRP B O 1
ATOM 3926 N N . HIS B 1 227 ? 5.457 -9.711 0.047 1 97.94 227 HIS B N 1
ATOM 3927 C CA . HIS B 1 227 ? 4.352 -10.312 0.782 1 97.94 227 HIS B CA 1
ATOM 3928 C C . HIS B 1 227 ? 4.082 -9.562 2.082 1 97.94 227 HIS B C 1
ATOM 3930 O O . HIS B 1 227 ? 4.25 -10.117 3.17 1 97.94 227 HIS B O 1
ATOM 3936 N N . THR B 1 228 ? 3.6 -8.383 1.938 1 97.88 228 THR B N 1
ATOM 3937 C CA . THR B 1 228 ? 3.271 -7.547 3.086 1 97.88 228 THR B CA 1
ATOM 3938 C C . THR B 1 228 ? 1.84 -7.801 3.549 1 97.88 228 THR B C 1
ATOM 3940 O O . THR B 1 228 ? 1.061 -8.445 2.848 1 97.88 228 THR B O 1
ATOM 3943 N N . ARG B 1 229 ? 1.581 -7.363 4.746 1 95.56 229 ARG B N 1
ATOM 3944 C CA . ARG B 1 229 ? 0.239 -7.336 5.32 1 95.56 229 ARG B CA 1
ATOM 3945 C C . ARG B 1 229 ? -0.017 -6.023 6.055 1 95.56 229 ARG B C 1
ATOM 3947 O O . ARG B 1 229 ? 0.894 -5.461 6.664 1 95.56 229 ARG B O 1
ATOM 3954 N N . THR B 1 230 ? -1.239 -5.543 5.906 1 97.19 230 THR B N 1
ATOM 3955 C CA . THR B 1 230 ? -1.626 -4.363 6.676 1 97.19 230 THR B CA 1
ATOM 3956 C C . THR B 1 230 ? -1.965 -4.742 8.117 1 97.19 230 THR B C 1
ATOM 3958 O O . THR B 1 230 ? -2.699 -5.703 8.352 1 97.19 230 THR B O 1
ATOM 3961 N N . GLU B 1 231 ? -1.389 -4.008 9.031 1 96.69 231 GLU B N 1
ATOM 3962 C CA . GLU B 1 231 ? -1.711 -4.23 10.438 1 96.69 231 GLU B CA 1
ATOM 3963 C C . GLU B 1 231 ? -3.186 -3.953 10.711 1 96.69 231 GLU B C 1
ATOM 3965 O O . GLU B 1 231 ? -3.75 -2.986 10.195 1 96.69 231 GLU B O 1
ATOM 3970 N N . THR B 1 232 ? -3.848 -4.844 11.484 1 95.5 232 THR B N 1
ATOM 3971 C CA . THR B 1 232 ? -5.211 -4.57 11.922 1 95.5 232 THR B CA 1
ATOM 3972 C C . THR B 1 232 ? -5.25 -3.336 12.828 1 95.5 232 THR B C 1
ATOM 3974 O O . THR B 1 232 ? -4.48 -3.232 13.781 1 95.5 232 THR B O 1
ATOM 3977 N N . PRO B 1 233 ? -6.078 -2.375 12.492 1 96.75 233 PRO B N 1
ATOM 3978 C CA . PRO B 1 233 ? -6.148 -1.181 13.336 1 96.75 233 PRO B CA 1
ATOM 3979 C C . PRO B 1 233 ? -6.949 -1.411 14.617 1 96.75 233 PRO B C 1
ATOM 3981 O O . PRO B 1 233 ? -8.031 -0.839 14.789 1 96.75 233 PRO B O 1
ATOM 3984 N N . ARG B 1 234 ? -6.414 -2.102 15.539 1 96.25 234 ARG B N 1
ATOM 3985 C CA . ARG B 1 234 ? -7.105 -2.578 16.734 1 96.25 234 ARG B CA 1
ATOM 3986 C C . ARG B 1 234 ? -7.613 -1.41 17.578 1 96.25 234 ARG B C 1
ATOM 3988 O O . ARG B 1 234 ? -8.734 -1.445 18.094 1 96.25 234 ARG B O 1
ATOM 3995 N N . ASP B 1 235 ? -6.773 -0.373 17.75 1 95 235 ASP B N 1
ATOM 3996 C CA . ASP B 1 235 ? -7.16 0.78 18.547 1 95 235 ASP B CA 1
ATOM 3997 C C . ASP B 1 235 ? -8.359 1.497 17.938 1 95 235 ASP B C 1
ATOM 3999 O O . ASP B 1 235 ? -9.273 1.916 18.656 1 95 235 ASP B O 1
ATOM 4003 N N . SER B 1 236 ? -8.344 1.605 16.703 1 96.06 236 SER B N 1
ATOM 4004 C CA . SER B 1 236 ? -9.445 2.268 16.016 1 96.06 236 SER B CA 1
ATOM 4005 C C . SER B 1 236 ? -10.727 1.44 16.094 1 96.06 236 SER B C 1
ATOM 4007 O O . SER B 1 236 ? -11.82 1.99 16.219 1 96.06 236 SER B O 1
ATOM 4009 N N . ILE B 1 237 ? -10.594 0.152 15.984 1 96.31 237 ILE B N 1
ATOM 4010 C CA . ILE B 1 237 ? -11.742 -0.741 16.062 1 96.31 237 ILE B CA 1
ATOM 4011 C C . ILE B 1 237 ? -12.359 -0.666 17.453 1 96.31 237 ILE B C 1
ATOM 4013 O O . ILE B 1 237 ? -13.57 -0.492 17.609 1 96.31 237 ILE B O 1
ATOM 4017 N N . ARG B 1 238 ? -11.539 -0.79 18.469 1 97 238 ARG B N 1
ATOM 4018 C CA . ARG B 1 238 ? -11.992 -0.705 19.844 1 97 238 ARG B CA 1
ATOM 4019 C C . ARG B 1 238 ? -12.617 0.658 20.141 1 97 238 ARG B C 1
ATOM 4021 O O . ARG B 1 238 ? -13.672 0.745 20.766 1 97 238 ARG B O 1
ATOM 4028 N N . GLY B 1 239 ? -11.891 1.672 19.734 1 96.94 239 GLY B N 1
ATOM 4029 C CA . GLY B 1 239 ? -12.398 3.018 19.938 1 96.94 239 GLY B CA 1
ATOM 4030 C C . GLY B 1 239 ? -13.742 3.26 19.266 1 96.94 239 GLY B C 1
ATOM 4031 O O . GLY B 1 239 ? -14.609 3.928 19.828 1 96.94 239 GLY B O 1
ATOM 4032 N N . GLU B 1 240 ? -13.898 2.771 18.078 1 96.06 240 GLU B N 1
ATOM 4033 C CA . GLU B 1 240 ? -15.164 2.924 17.359 1 96.06 240 GLU B CA 1
ATOM 4034 C C . GLU B 1 240 ? -16.297 2.213 18.109 1 96.06 240 GLU B C 1
ATOM 4036 O O . GLU B 1 240 ? -17.422 2.709 18.141 1 96.06 240 GLU B O 1
ATOM 4041 N N . ARG B 1 241 ? -16.016 1.061 18.656 1 96.62 241 ARG B N 1
ATOM 4042 C CA . ARG B 1 241 ? -17.016 0.352 19.453 1 96.62 241 ARG B CA 1
ATOM 4043 C C . ARG B 1 241 ? -17.438 1.187 20.656 1 96.62 241 ARG B C 1
ATOM 4045 O O . ARG B 1 241 ? -18.625 1.24 20.984 1 96.62 241 ARG B O 1
ATOM 4052 N N . LYS B 1 242 ? -16.469 1.755 21.297 1 96.75 242 LYS B N 1
ATOM 4053 C CA . LYS B 1 242 ? -16.766 2.631 22.422 1 96.75 242 LYS B CA 1
ATOM 4054 C C . LYS B 1 242 ? -17.609 3.822 22 1 96.75 242 LYS B C 1
ATOM 4056 O O . LYS B 1 242 ? -18.594 4.172 22.656 1 96.75 242 LYS B O 1
ATOM 4061 N N . LEU B 1 243 ? -17.203 4.469 20.891 1 96.75 243 LEU B N 1
ATOM 4062 C CA . LEU B 1 243 ? -17.969 5.59 20.359 1 96.75 243 LEU B CA 1
ATOM 4063 C C . LEU B 1 243 ? -19.422 5.199 20.109 1 96.75 243 LEU B C 1
ATOM 4065 O O . LEU B 1 243 ? -20.328 5.961 20.406 1 96.75 243 LEU B O 1
ATOM 4069 N N . ALA B 1 244 ? -19.578 4.043 19.562 1 95.5 244 ALA B N 1
ATOM 4070 C CA . ALA B 1 244 ? -20.922 3.549 19.266 1 95.5 244 ALA B CA 1
ATOM 4071 C C . ALA B 1 244 ? -21.734 3.361 20.547 1 95.5 244 ALA B C 1
ATOM 4073 O O . ALA B 1 244 ? -22.922 3.729 20.594 1 95.5 244 ALA B O 1
ATOM 4074 N N . LYS B 1 245 ? -21.156 2.807 21.5 1 96.38 245 LYS B N 1
ATOM 4075 C CA . LYS B 1 245 ? -21.812 2.596 22.781 1 96.38 245 LYS B CA 1
ATOM 4076 C C . LYS B 1 245 ? -22.234 3.922 23.406 1 96.38 245 LYS B C 1
ATOM 4078 O O . LYS B 1 245 ? -23.297 4.004 24.047 1 96.38 245 LYS B O 1
ATOM 4083 N N . ASP B 1 246 ? -21.469 4.93 23.203 1 95.06 246 ASP B N 1
ATOM 4084 C CA . ASP B 1 246 ? -21.734 6.242 23.781 1 95.06 246 ASP B CA 1
ATOM 4085 C C . ASP B 1 246 ? -22.656 7.066 22.891 1 95.06 246 ASP B C 1
ATOM 4087 O O . ASP B 1 246 ? -22.984 8.211 23.219 1 95.06 246 ASP B O 1
ATOM 4091 N N . GLY B 1 247 ? -23.031 6.602 21.734 1 93.38 247 GLY B N 1
ATOM 4092 C CA . GLY B 1 247 ? -23.953 7.266 20.828 1 93.38 247 GLY B CA 1
ATOM 4093 C C . GLY B 1 247 ? -23.281 8.273 19.922 1 93.38 247 GLY B C 1
ATOM 4094 O O . GLY B 1 247 ? -23.953 9.164 19.375 1 93.38 247 GLY B O 1
ATOM 4095 N N . HIS B 1 248 ? -21.953 8.203 19.797 1 93.75 248 HIS B N 1
ATOM 4096 C CA . HIS B 1 248 ? -21.188 9.148 19 1 93.75 248 HIS B CA 1
ATOM 4097 C C . HIS B 1 248 ? -20.406 8.438 17.891 1 93.75 248 HIS B C 1
ATOM 4099 O O . HIS B 1 248 ? -19.266 8.789 17.609 1 93.75 248 HIS B O 1
ATOM 4105 N N . GLN B 1 249 ? -21.016 7.391 17.359 1 94.19 249 GLN B N 1
ATOM 4106 C CA . GLN B 1 249 ? -20.344 6.586 16.328 1 94.19 249 GLN B CA 1
ATOM 4107 C C . GLN B 1 249 ? -19.984 7.434 15.117 1 94.19 249 GLN B C 1
ATOM 4109 O O . GLN B 1 249 ? -20.641 8.438 14.836 1 94.19 249 GLN B O 1
ATOM 4114 N N . SER B 1 250 ? -18.891 7.027 14.469 1 95.94 250 SER B N 1
ATOM 4115 C CA . SER B 1 250 ? -18.5 7.684 13.219 1 95.94 250 SER B CA 1
ATOM 4116 C C . SER B 1 250 ? -19.641 7.637 12.203 1 95.94 250 SER B C 1
ATOM 4118 O O . SER B 1 250 ? -20.328 6.629 12.086 1 95.94 250 SER B O 1
ATOM 4120 N N . ASP B 1 251 ? -19.812 8.719 11.516 1 95.38 251 ASP B N 1
ATOM 4121 C CA . ASP B 1 251 ? -20.828 8.789 10.469 1 95.38 251 ASP B CA 1
ATOM 4122 C C . ASP B 1 251 ? -20.781 7.559 9.562 1 95.38 251 ASP B C 1
ATOM 4124 O O . ASP B 1 251 ? -19.781 7.336 8.875 1 95.38 251 ASP B O 1
ATOM 4128 N N . PRO B 1 252 ? -21.828 6.746 9.586 1 92.62 252 PRO B N 1
ATOM 4129 C CA . PRO B 1 252 ? -21.812 5.508 8.812 1 92.62 252 PRO B CA 1
ATOM 4130 C C . PRO B 1 252 ? -21.781 5.758 7.305 1 92.62 252 PRO B C 1
ATOM 4132 O O . PRO B 1 252 ? -21.438 4.859 6.531 1 92.62 252 PRO B O 1
ATOM 4135 N N . ASP B 1 253 ? -22.094 6.945 6.891 1 93.81 253 ASP B N 1
ATOM 4136 C CA . ASP B 1 253 ? -22.172 7.25 5.465 1 93.81 253 ASP B CA 1
ATOM 4137 C C . ASP B 1 253 ? -20.781 7.559 4.898 1 93.81 253 ASP B C 1
ATOM 4139 O O . ASP B 1 253 ? -20.609 7.594 3.68 1 93.81 253 ASP B O 1
ATOM 4143 N N . ILE B 1 254 ? -19.906 7.773 5.77 1 95.62 254 ILE B N 1
ATOM 4144 C CA . ILE B 1 254 ? -18.531 7.98 5.32 1 95.62 254 ILE B CA 1
ATOM 4145 C C . ILE B 1 254 ? -17.828 6.629 5.184 1 95.62 254 ILE B C 1
ATOM 4147 O O . ILE B 1 254 ? -17.547 5.965 6.184 1 95.62 254 ILE B O 1
ATOM 4151 N N . GLU B 1 255 ? -17.594 6.266 3.943 1 95.19 255 GLU B N 1
ATOM 4152 C CA . GLU B 1 255 ? -17 4.973 3.629 1 95.19 255 GLU B CA 1
ATOM 4153 C C . GLU B 1 255 ? -15.492 4.973 3.904 1 95.19 255 GLU B C 1
ATOM 4155 O O . GLU B 1 255 ? -14.789 5.914 3.529 1 95.19 255 GLU B O 1
ATOM 4160 N N . THR B 1 256 ? -15.109 3.961 4.691 1 95.62 256 THR B N 1
ATOM 4161 C CA . THR B 1 256 ? -13.688 3.822 4.977 1 95.62 256 THR B CA 1
ATOM 4162 C C . THR B 1 256 ? -13.156 2.496 4.438 1 95.62 256 THR B C 1
ATOM 4164 O O . THR B 1 256 ? -13.914 1.538 4.27 1 95.62 256 THR B O 1
#

InterPro domains:
  IPR005027 Glycosyl transferase, family 43 [PF03360] (24-231)
  IPR005027 Glycosyl transferase, family 43 [PTHR10896] (3-240)
  IPR005027 Glycosyl transferase, family 43 [cd00218] (2-232)
  IPR029044 Nucleotide-diphospho-sugar transferases [G3DSA:3.90.550.10] (2-256)
  IPR029044 Nucleotide-diphospho-sugar transferases [SSF53448] (2-235)

Organism: Nematostella vectensis (NCBI:txid45351)

Secondary structure (DSSP, 8-state):
--EEEEEEEE---TTHHHHHHHHHHHHTT-SSEEEEEEESSSS--HHHHHHHHHT-SEEEEEE-PPPGGGSPPTT--GGGS--SHHHHHHHHHHHHHH--TTTS-EEEEE--TTSEE-THHHHHHTT-SSEEE--EEEETTEEEEEEEEETTEEEEEE-SS-TTSSS---GGGEEEEHHIIIII-TT----SSS-TT-HHHHHHTTT--GGGPEE-HHHHT---EE---BPP-HHHHHHHHHHHHTT----TTS--/--EEEEEEEE---TTHHHHHHHHHHHHTT-SSEEEEEEESSSS--HHHHHHHHHT-SEEEEEE-PPPGGGSPPTT--GGGS--SHHHHHHHHHHHHHH--TTTS-EEEEE--TTSEE-THHHHHHTT-SSEEE--EEEETTEEEEEEEEETTEEEEEE-SS-TTSSS---GGGEEEEHHIIIII-TT----SSS-TT-HHHHHHTTT--GGGPEE-HHHHT---EE---BPP-HHHHHHHHHHHHTT----TTS--

Solvent-accessible surface area (backbone atoms only — not comparable to full-atom values): 27132 Å² total; per-residue (Å²): 127,44,26,36,35,38,37,27,43,43,54,92,54,81,58,38,52,52,28,45,42,52,47,47,30,30,49,58,88,54,72,53,45,36,38,34,38,19,30,53,24,93,55,77,52,68,67,61,51,51,51,53,66,70,63,76,55,51,66,47,85,46,53,39,50,75,54,74,92,56,51,84,50,92,88,53,62,75,68,68,44,75,74,54,46,65,29,51,41,51,50,52,51,49,46,55,74,72,52,55,51,87,82,55,39,31,18,41,32,48,43,62,42,46,43,38,55,41,52,65,47,60,69,60,50,31,72,41,78,51,38,30,36,26,26,27,24,46,32,38,32,9,60,40,19,9,48,35,45,57,94,64,31,56,78,45,73,41,55,68,48,56,76,87,42,93,47,53,46,55,66,75,19,40,38,34,13,42,52,49,48,50,65,79,30,63,80,65,47,60,48,72,95,52,64,68,87,36,48,52,30,49,30,45,66,67,75,54,51,70,90,63,40,37,54,31,52,78,45,29,51,40,56,41,34,31,60,46,39,67,45,78,58,57,60,13,54,54,29,30,52,51,28,44,75,72,72,61,46,68,65,81,83,46,63,94,124,45,26,36,35,38,37,26,44,42,55,92,55,81,59,38,52,51,28,46,41,52,46,46,31,31,50,58,87,55,72,53,44,38,39,36,40,18,31,51,24,92,56,76,53,68,67,60,50,51,50,51,67,70,63,77,56,50,68,47,84,44,53,39,49,72,53,75,92,57,51,83,50,92,88,54,62,74,69,68,42,74,74,54,45,64,27,50,40,50,50,52,50,48,45,57,75,71,53,55,54,88,83,54,40,30,20,40,33,47,44,62,40,45,44,39,56,41,53,66,46,60,68,59,50,28,72,41,80,53,39,30,36,27,26,26,23,45,33,38,30,9,60,40,20,10,47,36,45,56,96,64,31,57,78,46,72,41,52,68,47,56,76,85,42,94,47,52,46,56,65,74,19,42,38,33,14,43,52,49,50,49,64,77,30,62,80,67,48,59,49,72,92,51,63,68,87,35,48,53,28,47,29,44,65,68,74,55,50,71,90,64,39,37,54,32,51,77,44,28,50,38,56,42,36,31,60,46,39,67,44,80,59,58,59,13,53,54,29,31,52,51,28,44,74,72,73,60,47,66,65,82,82,45,62,94